Protein AF-A0A7X8JDE9-F1 (afdb_monomer)

pLDDT: mean 77.85, std 25.19, range [21.75, 97.5]

Sequence (612 aa):
ATPSRYLWLSYPAADRDGRALRPSRLISEVKRIIPQVTEKSTVIGQETGLPPPSAPEPAFDEMVSQLRRRFDGQQVHEGWKDIYRWFESRREWKDKCRTIIEGLDYTNQAQALTGDRAVRLYGRPVFTSISRMEAYASCPFSFYVRYGLRAKERRIFRFDPTDAGTFMHSIIDEFSRLLVRDNISWRKLDSKWCSGQVAKLVDRHMASQGKGILSSSKRYLYVSDRLKKTVVKALMLISRHIEASGFEPAGYEVEFGENGRYPPITIELPSGECVKMTGRIDRIDSMTNEDGTYLRIIDYKSGNRALKLGDVYYGLQLQLLTYLDAVLGMEEGAQDCSDATVCLNEDGVQYMMDTAEVTHGSDHSELMEADASCGQNSANGVTDGHNAVSGVAGGQNDANGVADGQSRKHGKPLPAGVLYFRLNDPLVRCARNSTKEEIERAILKELRMKGLVLADVKLIKEMDRDMSGDSLIIPARINKDGSLGRSSAATMEQFRVLRNHVRKLLTSIGSGILDGNVAVSPYKKKTITACTYCSYSSVCQFDTSMKDNRYRFLADLDEDELWKLMDSGKDRHDNDRIEDGTGEDGSGSNGSGDGTGKDGSGSNGSGDGTGE

Foldseek 3Di:
DDDDPDDDDDDDQADPVRHGDDDDVVVVVCCVVPVPDDDDDPVDDDPADQDDDDDLVVNVVSLLVQVLCVLVVHHHHPCSVVVLVVQCVDPVRVVVSVVSVVVSQDDLWDDFDDLVLLCVQQNFQGEAALQLLLLCLQALQLSCVCRRVVDDDDDDPDCDPVNLFVLLLVLVLVVVVVCVVVVNDLQDDDLVVLLVSLLVSLVVVQVVPDPDPLVPDPVNVVVSVVSSVLSSVLSNVVSVLCNQFQWDWPDAFAKADPPGPHDFLWFQAPVRTIHTHIDTFGTKIWHQDPQFIEIETEDEGQDPDFDDLLCLLSSNDQRQLSVLLRVLVVLQVVLVVVPPDDDDDPDDDDDDDDDDDDDDDDDDDDDDDDDDDDDDDDDDDDDDDDDDDDDDDDDDDDDDDDDPDDPPNGGRYAYFWYKYFHSDDDDFDDDPPDDPVRVVLRRLQSRAIHTEGALDLVSVCNSGVPDDAQDSHYQWGADPVRHTDDGRYDHRVLSVLSSVSSSVSSNVSSVCSSSRPNTREGADEPPDISVPPRPCCVPSVQDPVDPPRDYQYRDPDDPVVSSVCSVVVDDPPPPSPPPDPPDDPDPDDDDDDDDDDDDDDDDDDDDDDDDD

Nearest PDB structures (foldseek):
  4cej-assembly1_B  TM=9.040E-01  e=1.884E-42  Bacillus subtilis subsp. subtilis str. 168
  4cei-assembly1_B  TM=9.014E-01  e=1.786E-42  Bacillus subtilis subsp. subtilis str. 168
  4ceh-assembly1_B  TM=9.014E-01  e=1.438E-41  Bacillus subtilis subsp. subtilis str. 168
  3u4q-assembly1_B  TM=9.015E-01  e=1.149E-37  Bacillus subtilis

Radius of gyration: 36.84 Å; Cα contacts (8 Å, |Δi|>4): 687; chains: 1; bounding box: 92×125×88 Å

Mean predicted aligned error: 14.59 Å

Structure (mmCIF, N/CA/C/O backbone):
data_AF-A0A7X8JDE9-F1
#
_entry.id   AF-A0A7X8JDE9-F1
#
loop_
_atom_site.group_PDB
_atom_site.id
_atom_site.type_symbol
_atom_site.label_atom_id
_atom_site.label_alt_id
_atom_site.label_comp_id
_atom_site.label_asym_id
_atom_site.label_entity_id
_atom_site.label_seq_id
_atom_site.pdbx_PDB_ins_code
_atom_site.Cartn_x
_atom_site.Cartn_y
_atom_site.Cartn_z
_atom_site.occupancy
_atom_site.B_iso_or_equiv
_atom_site.auth_seq_id
_atom_site.auth_comp_id
_atom_site.auth_asym_id
_atom_site.auth_atom_id
_atom_site.pdbx_PDB_model_num
ATOM 1 N N . ALA A 1 1 ? 57.806 22.319 -32.194 1.00 58.47 1 ALA A N 1
ATOM 2 C CA . ALA A 1 1 ? 57.921 22.475 -33.657 1.00 58.47 1 ALA A CA 1
ATOM 3 C C . ALA A 1 1 ? 56.875 23.480 -34.114 1.00 58.47 1 ALA A C 1
ATOM 5 O O . ALA A 1 1 ? 55.713 23.311 -33.765 1.00 58.47 1 ALA A O 1
ATOM 6 N N . THR A 1 2 ? 57.271 24.542 -34.812 1.00 76.44 2 THR A N 1
ATOM 7 C CA . THR A 1 2 ? 56.335 25.491 -35.435 1.00 76.44 2 THR A CA 1
ATOM 8 C C . THR A 1 2 ? 55.802 24.878 -36.735 1.00 76.44 2 THR A C 1
ATOM 10 O O . THR A 1 2 ? 56.582 24.264 -37.467 1.00 76.44 2 THR A O 1
ATOM 13 N N . PRO A 1 3 ? 54.496 24.978 -37.029 1.00 86.25 3 PRO A N 1
ATOM 14 C CA . PRO A 1 3 ? 53.930 24.383 -38.235 1.00 86.25 3 PRO A CA 1
ATOM 15 C C . PRO A 1 3 ? 54.473 25.057 -39.502 1.00 86.25 3 PRO A C 1
ATOM 17 O O . PRO A 1 3 ? 54.605 26.276 -39.547 1.00 86.25 3 PRO A O 1
ATOM 20 N N . SER A 1 4 ? 54.744 24.262 -40.543 1.00 88.88 4 SER A N 1
ATOM 21 C CA . SER A 1 4 ? 55.243 24.736 -41.847 1.00 88.88 4 SER A CA 1
ATOM 22 C C . SER A 1 4 ? 54.221 24.644 -42.988 1.00 88.88 4 SER A C 1
ATOM 24 O O . SER A 1 4 ? 54.478 25.160 -44.071 1.00 88.88 4 SER A O 1
ATOM 26 N N . ARG A 1 5 ? 53.069 23.981 -42.770 1.00 89.44 5 ARG A N 1
ATOM 27 C CA . ARG A 1 5 ? 52.030 23.765 -43.803 1.00 89.44 5 ARG A CA 1
ATOM 28 C C . ARG A 1 5 ? 50.639 24.247 -43.394 1.00 89.44 5 ARG A C 1
ATOM 30 O O . ARG A 1 5 ? 50.030 25.005 -44.134 1.00 89.44 5 ARG A O 1
ATOM 37 N N . TYR A 1 6 ? 50.141 23.821 -42.233 1.00 85.19 6 TYR A N 1
ATOM 38 C CA . TYR A 1 6 ? 48.811 24.186 -41.734 1.00 85.19 6 TYR A CA 1
ATOM 39 C C . TYR A 1 6 ? 48.872 24.565 -40.255 1.00 85.19 6 TYR A C 1
ATOM 41 O O . TYR A 1 6 ? 49.596 23.928 -39.489 1.00 85.19 6 TYR A O 1
ATOM 49 N N . LEU A 1 7 ? 48.077 25.559 -39.855 1.00 86.88 7 LEU A N 1
ATOM 50 C CA . LEU A 1 7 ? 47.870 25.956 -38.463 1.00 86.88 7 LEU A CA 1
ATOM 51 C C . LEU A 1 7 ? 46.372 25.918 -38.151 1.00 86.88 7 LEU A C 1
ATOM 53 O O . LEU A 1 7 ? 45.586 26.596 -38.808 1.00 86.88 7 LEU A O 1
ATOM 57 N N . TRP A 1 8 ? 45.999 25.145 -37.133 1.00 88.38 8 TRP A N 1
ATOM 58 C CA . TRP A 1 8 ? 44.634 25.068 -36.618 1.00 88.38 8 TRP A CA 1
ATOM 59 C C . TRP A 1 8 ? 44.575 25.742 -35.252 1.00 88.38 8 TRP A C 1
ATOM 61 O O . TRP A 1 8 ? 45.386 25.439 -34.377 1.00 88.38 8 TRP A O 1
ATOM 71 N N . LEU A 1 9 ? 43.614 26.648 -35.070 1.00 89.50 9 LEU A N 1
ATOM 72 C CA . LEU A 1 9 ? 43.331 27.284 -33.787 1.00 89.50 9 LEU A CA 1
ATOM 73 C C . LEU A 1 9 ? 41.960 26.815 -33.312 1.00 89.50 9 LEU A C 1
ATOM 75 O O . LEU A 1 9 ? 40.946 27.139 -33.924 1.00 89.50 9 LEU A O 1
ATOM 79 N N . SER A 1 10 ? 41.940 26.043 -32.232 1.00 91.38 10 SER A N 1
ATOM 80 C CA . SER A 1 10 ? 40.718 25.501 -31.642 1.00 91.38 10 SER A CA 1
ATOM 81 C C . SER A 1 10 ? 40.459 26.114 -30.274 1.00 91.38 10 SER A C 1
ATOM 83 O O . SER A 1 10 ? 41.388 26.306 -29.488 1.00 91.38 10 SER A O 1
ATOM 85 N N . TYR A 1 11 ? 39.191 26.351 -29.963 1.00 90.75 11 TYR A N 1
ATOM 86 C CA . TYR A 1 11 ? 38.740 26.707 -28.625 1.00 90.75 11 TYR A CA 1
ATOM 87 C C . TYR A 1 11 ? 37.444 25.948 -28.309 1.00 90.75 11 TYR A C 1
ATOM 89 O O . TYR A 1 11 ? 36.622 25.755 -29.207 1.00 90.75 11 TYR A O 1
ATOM 97 N N . PRO A 1 12 ? 37.251 25.489 -27.063 1.00 92.31 12 PRO A N 1
ATOM 98 C CA . PRO A 1 12 ? 35.992 24.886 -26.655 1.00 92.31 12 PRO A CA 1
ATOM 99 C C . PRO A 1 12 ? 34.913 25.963 -26.511 1.00 92.31 12 PRO A C 1
ATOM 101 O O . PRO A 1 12 ? 35.179 27.053 -26.006 1.00 92.31 12 PRO A O 1
ATOM 104 N N . ALA A 1 13 ? 33.688 25.642 -26.925 1.00 89.25 13 ALA A N 1
ATOM 105 C CA . ALA A 1 13 ? 32.527 26.493 -26.672 1.00 89.25 13 ALA A CA 1
ATOM 106 C C . ALA A 1 13 ? 31.982 26.324 -25.241 1.00 89.25 13 ALA A C 1
ATOM 108 O O . ALA A 1 13 ? 31.351 27.241 -24.719 1.00 89.25 13 ALA A O 1
ATOM 109 N N . ALA A 1 14 ? 32.244 25.179 -24.598 1.00 91.75 14 ALA A N 1
ATOM 110 C CA . ALA A 1 14 ? 31.813 24.877 -23.238 1.00 91.75 14 ALA A CA 1
ATOM 111 C C . ALA A 1 14 ? 32.839 24.026 -22.468 1.00 91.75 14 ALA A C 1
ATOM 113 O O . ALA A 1 14 ? 33.652 23.326 -23.077 1.00 91.75 14 ALA A O 1
ATOM 114 N N . ASP A 1 15 ? 32.811 24.100 -21.135 1.00 92.25 15 ASP A N 1
ATOM 115 C CA . ASP A 1 15 ? 33.549 23.190 -20.253 1.00 92.25 15 ASP A CA 1
ATOM 116 C C . ASP A 1 15 ? 32.828 21.836 -20.080 1.00 92.25 15 ASP A C 1
ATOM 118 O O . ASP A 1 15 ? 31.809 21.564 -20.716 1.00 92.25 15 ASP A O 1
ATOM 122 N N . ARG A 1 16 ? 33.370 20.956 -19.226 1.00 91.56 16 ARG A N 1
ATOM 123 C CA . ARG A 1 16 ? 32.807 19.615 -18.980 1.00 91.56 16 ARG A CA 1
ATOM 124 C C . ARG A 1 16 ? 31.430 19.634 -18.311 1.00 91.56 16 ARG A C 1
ATOM 126 O O . ARG A 1 16 ? 30.697 18.663 -18.457 1.00 91.56 16 ARG A O 1
ATOM 133 N N . ASP A 1 17 ? 31.093 20.719 -17.619 1.00 92.06 17 ASP A N 1
ATOM 134 C CA . ASP A 1 17 ? 29.805 20.908 -16.952 1.00 92.06 17 ASP A CA 1
ATOM 135 C C . ASP A 1 17 ? 28.803 21.651 -17.861 1.00 92.06 17 ASP A C 1
ATOM 137 O O . ASP A 1 17 ? 27.689 21.964 -17.440 1.00 92.06 17 ASP A O 1
ATOM 141 N N . GLY A 1 18 ? 29.192 21.961 -19.106 1.00 90.19 18 GLY A N 1
ATOM 142 C CA . GLY A 1 18 ? 28.372 22.679 -20.081 1.00 90.19 18 GLY A CA 1
ATOM 143 C C . GLY A 1 18 ? 28.406 24.205 -19.941 1.00 90.19 18 GLY A C 1
ATOM 144 O O . GLY A 1 18 ? 27.616 24.892 -20.591 1.00 90.19 18 GLY A O 1
ATOM 145 N N . ARG A 1 19 ? 29.301 24.780 -19.124 1.00 92.81 19 ARG A N 1
ATOM 146 C CA . ARG A 1 19 ? 29.397 26.242 -18.971 1.00 92.81 19 ARG A CA 1
ATOM 147 C C . ARG A 1 19 ? 30.087 26.862 -20.172 1.00 92.81 19 ARG A C 1
ATOM 149 O O . ARG A 1 19 ? 31.158 26.415 -20.574 1.00 92.81 19 ARG A O 1
ATOM 156 N N . ALA A 1 20 ? 29.502 27.935 -20.698 1.00 93.19 20 ALA A N 1
ATOM 157 C CA . ALA A 1 20 ? 30.023 28.628 -21.869 1.00 93.19 20 ALA A CA 1
ATOM 158 C C . ALA A 1 20 ? 31.443 29.170 -21.633 1.00 93.19 20 ALA A C 1
ATOM 160 O O . ALA A 1 20 ? 31.696 29.920 -20.686 1.00 93.19 20 ALA A O 1
ATOM 161 N N . LEU A 1 21 ? 32.351 28.840 -22.546 1.00 92.38 21 LEU A N 1
ATOM 162 C CA . LEU A 1 21 ? 33.715 29.347 -22.576 1.00 92.38 21 LEU A CA 1
ATOM 163 C C . LEU A 1 21 ? 33.852 30.363 -23.705 1.00 92.38 21 LEU A C 1
ATOM 165 O O . LEU A 1 21 ? 33.417 30.142 -24.835 1.00 92.38 21 LEU A O 1
ATOM 169 N N . ARG A 1 22 ? 34.460 31.509 -23.394 1.00 91.31 22 ARG A N 1
ATOM 170 C CA . ARG A 1 22 ? 34.719 32.543 -24.397 1.00 91.31 22 ARG A CA 1
ATOM 171 C C . ARG A 1 22 ? 36.046 32.264 -25.099 1.00 91.31 22 ARG A C 1
ATOM 173 O O . ARG A 1 22 ? 37.024 31.942 -24.418 1.00 91.31 22 ARG A O 1
ATOM 180 N N . PRO A 1 23 ? 36.117 32.431 -26.431 1.00 91.19 23 PRO A N 1
ATOM 181 C CA . PRO A 1 23 ? 37.388 32.370 -27.127 1.00 91.19 23 PRO A CA 1
ATOM 182 C C . PRO A 1 23 ? 38.339 33.430 -26.570 1.00 91.19 23 PRO A C 1
ATOM 184 O O . PRO A 1 23 ? 37.935 34.541 -26.216 1.00 91.19 23 PRO A O 1
ATOM 187 N N . SER A 1 24 ? 39.624 33.090 -26.525 1.00 93.94 24 SER A N 1
ATOM 188 C CA . SER A 1 24 ? 40.666 34.065 -26.219 1.00 93.94 24 SER A CA 1
ATOM 189 C C . SER A 1 24 ? 40.637 35.213 -27.232 1.00 93.94 24 SER A C 1
ATOM 191 O O . SER A 1 24 ? 40.336 35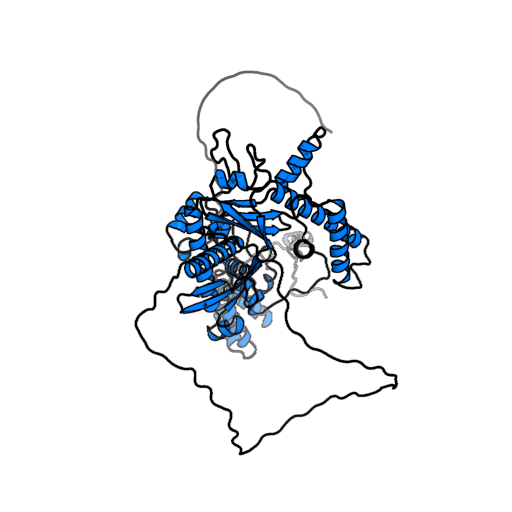.011 -28.413 1.00 93.94 24 SER A O 1
ATOM 193 N N . ARG A 1 25 ? 41.042 36.409 -26.792 1.00 93.31 25 ARG A N 1
ATOM 194 C CA . ARG A 1 25 ? 41.231 37.589 -27.650 1.00 93.31 25 ARG A CA 1
ATOM 195 C C . ARG A 1 25 ? 42.082 37.281 -28.890 1.00 93.31 25 ARG A C 1
ATOM 197 O O . ARG A 1 25 ? 41.818 37.843 -29.952 1.00 93.31 25 ARG A O 1
ATOM 204 N N . LEU A 1 26 ? 43.016 36.332 -28.788 1.00 92.19 26 LEU A N 1
ATOM 205 C CA . LEU A 1 26 ? 43.839 35.852 -29.902 1.00 92.19 26 LEU A CA 1
ATOM 206 C C . LEU A 1 26 ? 43.006 35.480 -31.141 1.00 92.19 26 LEU A C 1
ATOM 208 O O . LEU A 1 26 ? 43.385 35.814 -32.259 1.00 92.19 26 LEU A O 1
ATOM 212 N N . ILE A 1 27 ? 41.849 34.837 -30.956 1.00 91.81 27 ILE A N 1
ATOM 213 C CA . ILE A 1 27 ? 40.984 34.421 -32.069 1.00 91.81 27 ILE A CA 1
ATOM 214 C C . ILE A 1 27 ? 40.460 35.640 -32.836 1.00 91.81 27 ILE A C 1
ATOM 216 O O . ILE A 1 27 ? 40.485 35.657 -34.066 1.00 91.81 27 ILE A O 1
ATOM 220 N N . SER A 1 28 ? 40.035 36.686 -32.121 1.00 90.38 28 SER A N 1
ATOM 221 C CA . SER A 1 28 ? 39.556 37.928 -32.743 1.00 90.38 28 SER A CA 1
ATOM 222 C C . SER A 1 28 ? 40.663 38.675 -33.494 1.00 90.38 28 SER A C 1
ATOM 224 O O . SER A 1 28 ? 40.425 39.219 -34.571 1.00 90.38 28 SER A O 1
ATOM 226 N N . GLU A 1 29 ? 41.896 38.647 -32.980 1.00 93.19 29 GLU A N 1
ATOM 227 C CA . GLU A 1 29 ? 43.046 39.274 -33.635 1.00 93.19 29 GLU A CA 1
ATOM 228 C C . GLU A 1 29 ? 43.455 38.526 -34.906 1.00 93.19 29 GLU A C 1
ATOM 230 O O . GLU A 1 29 ? 43.709 39.162 -35.928 1.00 93.19 29 GLU A O 1
ATOM 235 N N . VAL A 1 30 ? 43.439 37.189 -34.882 1.00 91.44 30 VAL A N 1
ATOM 236 C CA . VAL A 1 30 ? 43.710 36.365 -36.069 1.00 91.44 30 VAL A CA 1
ATOM 237 C C . VAL A 1 30 ? 42.670 36.614 -37.160 1.00 91.44 30 VAL A C 1
ATOM 239 O O . VAL A 1 30 ? 43.055 36.847 -38.304 1.00 91.44 30 VAL A O 1
ATOM 242 N N . LYS A 1 31 ? 41.374 36.658 -36.816 1.00 90.19 31 LYS A N 1
ATOM 243 C CA . LYS A 1 31 ? 40.301 36.987 -37.776 1.00 90.19 31 LYS A CA 1
ATOM 244 C C . LYS A 1 31 ? 40.478 38.378 -38.397 1.00 90.19 31 LYS A C 1
ATOM 246 O O . LYS A 1 31 ? 40.155 38.572 -39.563 1.00 90.19 31 LYS A O 1
ATOM 251 N N . ARG A 1 32 ? 41.025 39.344 -37.649 1.00 92.44 32 ARG A N 1
ATOM 252 C CA . ARG A 1 32 ? 41.326 40.693 -38.158 1.00 92.44 32 ARG A CA 1
ATOM 253 C C . ARG A 1 32 ? 42.522 40.711 -39.117 1.00 92.44 32 ARG A C 1
ATOM 255 O O . ARG A 1 32 ? 42.487 41.438 -40.103 1.00 92.44 32 ARG A O 1
ATOM 262 N N . ILE A 1 33 ? 43.586 39.964 -38.811 1.00 94.06 33 ILE A N 1
ATOM 263 C CA . ILE A 1 33 ? 44.812 39.912 -39.632 1.00 94.06 33 ILE A CA 1
ATOM 264 C C . ILE A 1 33 ? 44.588 39.082 -40.902 1.00 94.06 33 ILE A C 1
ATOM 266 O O . ILE A 1 33 ? 45.126 39.418 -41.954 1.00 94.06 33 ILE A O 1
ATOM 270 N N . ILE A 1 34 ? 43.783 38.019 -40.815 1.00 91.38 34 ILE A N 1
ATOM 271 C CA . ILE A 1 34 ? 43.482 37.101 -41.918 1.00 91.38 34 ILE A CA 1
ATOM 272 C C . ILE A 1 34 ? 41.953 37.009 -42.084 1.00 91.38 34 ILE A C 1
ATOM 274 O O . ILE A 1 34 ? 41.334 36.065 -41.589 1.00 91.38 34 ILE A O 1
ATOM 278 N N . PRO A 1 35 ? 41.321 37.961 -42.798 1.00 85.12 35 PRO A N 1
ATOM 279 C CA . PRO A 1 35 ? 39.860 38.029 -42.921 1.00 85.12 35 PRO A CA 1
ATOM 280 C C . PRO A 1 35 ? 39.226 36.831 -43.641 1.00 85.12 35 PRO A C 1
ATOM 282 O O . PRO A 1 35 ? 38.044 36.563 -43.464 1.00 85.12 35 PRO A O 1
ATOM 285 N N . GLN A 1 36 ? 40.003 36.106 -44.452 1.00 87.19 36 GLN A N 1
ATOM 286 C CA . GLN A 1 36 ? 39.540 34.927 -45.196 1.00 87.19 36 GLN A CA 1
ATOM 287 C C . GLN A 1 36 ? 39.684 33.611 -44.409 1.00 87.19 36 GLN A C 1
ATOM 289 O O . GLN A 1 36 ? 39.560 32.532 -44.989 1.00 87.19 36 GLN A O 1
ATOM 294 N N . VAL A 1 37 ? 39.981 33.663 -43.103 1.00 87.44 37 VAL A N 1
ATOM 295 C CA . VAL A 1 37 ? 40.123 32.448 -42.290 1.00 87.44 37 VAL A CA 1
ATOM 296 C C . VAL A 1 37 ? 38.807 31.666 -42.251 1.00 87.44 37 VAL A C 1
ATOM 298 O O . VAL A 1 37 ? 37.751 32.197 -41.915 1.00 87.44 37 VAL A O 1
ATOM 301 N N . THR A 1 38 ? 38.866 30.381 -42.602 1.00 83.88 38 THR A N 1
ATOM 302 C CA . THR A 1 38 ? 37.699 29.499 -42.544 1.00 83.88 38 THR A CA 1
ATOM 303 C C . THR A 1 38 ? 37.449 29.067 -41.106 1.00 83.88 38 THR A C 1
ATOM 305 O O . THR A 1 38 ? 38.286 28.406 -40.493 1.00 83.88 38 THR A O 1
ATOM 308 N N . GLU A 1 39 ? 36.279 29.405 -40.576 1.00 83.94 39 GLU A N 1
ATOM 309 C CA . GLU A 1 39 ? 35.816 28.929 -39.278 1.00 83.94 39 GLU A CA 1
ATOM 310 C C . GLU A 1 39 ? 34.943 27.690 -39.463 1.00 83.94 39 GLU A C 1
ATOM 312 O O . GLU A 1 39 ? 34.016 27.677 -40.272 1.00 83.94 39 GLU A O 1
ATOM 317 N N . LYS A 1 40 ? 35.258 26.632 -38.717 1.00 82.69 40 LYS A N 1
ATOM 318 C CA . LYS A 1 40 ? 34.450 25.416 -38.655 1.00 82.69 40 LYS A CA 1
ATOM 319 C C . LYS A 1 40 ? 34.035 25.190 -37.214 1.00 82.69 40 LYS A C 1
ATOM 321 O O . LYS A 1 40 ? 34.875 25.253 -36.320 1.00 82.69 40 LYS A O 1
ATOM 326 N N . SER A 1 41 ? 32.756 24.904 -37.009 1.00 80.31 41 SER A N 1
ATOM 327 C CA . SER A 1 41 ? 32.228 24.501 -35.713 1.00 80.31 41 SER A CA 1
ATOM 328 C C . SER A 1 41 ? 31.846 23.031 -35.768 1.00 80.31 41 SER A C 1
ATOM 330 O O . SER A 1 41 ? 31.161 22.598 -36.689 1.00 80.31 41 SER A O 1
ATOM 332 N N . THR A 1 42 ? 32.286 22.268 -34.772 1.00 70.00 42 THR A N 1
ATOM 333 C CA . THR A 1 42 ? 31.817 20.895 -34.537 1.00 70.00 42 THR A CA 1
ATOM 334 C C . THR A 1 42 ? 30.472 20.861 -33.807 1.00 70.00 42 THR A C 1
ATOM 336 O O . THR A 1 42 ? 29.945 19.785 -33.579 1.00 70.00 42 THR A O 1
ATOM 339 N N . VAL A 1 43 ? 29.937 22.026 -33.417 1.00 66.19 43 VAL A N 1
ATOM 340 C CA . VAL A 1 43 ? 28.676 22.176 -32.666 1.00 66.19 43 VAL A CA 1
ATOM 341 C C . VAL A 1 43 ? 27.588 22.841 -33.520 1.00 66.19 43 VAL A C 1
ATOM 343 O O . VAL A 1 43 ? 26.405 22.606 -33.317 1.00 66.19 43 VAL A O 1
ATOM 346 N N . ILE A 1 44 ? 27.975 23.695 -34.474 1.00 58.78 44 ILE A N 1
ATOM 347 C CA . ILE A 1 44 ? 27.065 24.507 -35.294 1.00 58.78 44 ILE A CA 1
ATOM 348 C C . ILE A 1 44 ? 27.368 24.222 -36.771 1.00 58.78 44 ILE A C 1
ATOM 350 O O . ILE A 1 44 ? 28.277 24.815 -37.351 1.00 58.78 44 ILE A O 1
ATOM 354 N N . GLY A 1 45 ? 26.623 23.289 -37.368 1.00 54.94 45 GLY A N 1
ATOM 355 C CA . GLY A 1 45 ? 26.758 22.872 -38.769 1.00 54.94 45 GLY A CA 1
ATOM 356 C C . GLY A 1 45 ? 26.130 21.495 -39.011 1.00 54.94 45 GLY A C 1
ATOM 357 O O . GLY A 1 45 ? 26.212 20.633 -38.148 1.00 54.94 45 GLY A O 1
ATOM 358 N N . GLN A 1 46 ? 25.462 21.315 -40.156 1.00 51.97 46 GLN A N 1
ATOM 359 C CA . GLN A 1 46 ? 24.615 20.163 -40.506 1.00 51.97 46 GLN A CA 1
ATOM 360 C C . GLN A 1 46 ? 25.205 18.780 -40.151 1.00 51.97 46 GLN A C 1
ATOM 362 O O . GLN A 1 46 ? 26.084 18.270 -40.845 1.00 51.97 46 GLN A O 1
ATOM 367 N N . GLU A 1 47 ? 24.604 18.113 -39.162 1.00 55.91 47 GLU A N 1
ATOM 368 C CA . GLU A 1 47 ? 24.742 16.675 -38.869 1.00 55.91 47 GLU A CA 1
ATOM 369 C C . GLU A 1 47 ? 24.046 15.784 -39.926 1.00 55.91 47 GLU A C 1
ATOM 371 O O . GLU A 1 47 ? 23.349 14.821 -39.599 1.00 55.91 47 GLU A O 1
ATOM 376 N N . THR A 1 48 ? 24.123 16.146 -41.206 1.00 57.34 48 THR A N 1
ATOM 377 C CA . THR A 1 48 ? 23.454 15.424 -42.305 1.00 57.34 48 THR A CA 1
ATOM 378 C C . THR A 1 48 ? 24.440 14.947 -43.366 1.00 57.34 48 THR A C 1
ATOM 380 O O . THR A 1 48 ? 24.024 14.552 -44.451 1.00 57.34 48 THR A O 1
ATOM 383 N N . GLY A 1 49 ? 25.744 15.014 -43.086 1.00 72.12 49 GLY A N 1
ATOM 384 C CA . GLY A 1 49 ? 26.807 14.491 -43.944 1.00 72.12 49 GLY A CA 1
ATOM 385 C C . GLY A 1 49 ? 27.298 13.110 -43.506 1.00 72.12 49 GLY A C 1
ATOM 386 O O . GLY A 1 49 ? 26.894 12.585 -42.470 1.00 72.12 49 GLY A O 1
ATOM 387 N N . LEU A 1 50 ? 28.192 12.527 -44.305 1.00 74.44 50 LEU A N 1
ATOM 388 C CA . LEU A 1 50 ? 28.969 11.349 -43.908 1.00 74.44 50 LEU A CA 1
ATOM 389 C C . LEU A 1 50 ? 30.088 11.743 -42.936 1.00 74.44 50 LEU A C 1
ATOM 391 O O . LEU A 1 50 ? 30.583 12.874 -43.010 1.00 74.44 50 LEU A O 1
ATOM 395 N N . PRO A 1 51 ? 30.518 10.825 -42.053 1.00 72.25 51 PRO A N 1
ATOM 396 C CA . PRO A 1 51 ? 31.594 11.118 -41.127 1.00 72.25 51 PRO A CA 1
ATOM 397 C C . PRO A 1 51 ? 32.901 11.302 -41.916 1.00 72.25 51 PRO A C 1
ATOM 399 O O . PRO A 1 51 ? 33.098 10.656 -42.954 1.00 72.25 51 PRO A O 1
ATOM 402 N N . PRO A 1 52 ? 33.826 12.162 -41.450 1.00 75.06 52 PRO A N 1
ATOM 403 C CA . PRO A 1 52 ? 35.179 12.159 -41.989 1.00 75.06 52 PRO A CA 1
ATOM 404 C C . PRO A 1 52 ? 35.819 10.776 -41.768 1.00 75.06 52 PRO A C 1
ATOM 406 O O . PRO A 1 52 ? 35.442 10.087 -40.817 1.00 75.06 52 PRO A O 1
ATOM 409 N N . PRO A 1 53 ? 36.804 10.366 -42.592 1.00 78.00 53 PRO A N 1
ATOM 410 C CA . PRO A 1 53 ? 37.526 9.116 -42.375 1.00 78.00 53 PRO A CA 1
ATOM 411 C C . PRO A 1 53 ? 38.056 9.033 -40.939 1.00 78.00 53 PRO A C 1
ATOM 413 O O . PRO A 1 53 ? 38.874 9.854 -40.520 1.00 78.00 53 PRO A O 1
ATOM 416 N N . SER A 1 54 ? 37.562 8.058 -40.183 1.00 84.62 54 SER A N 1
ATOM 417 C CA . SER A 1 54 ? 37.858 7.868 -38.765 1.00 84.62 54 SER A CA 1
ATOM 418 C C . SER A 1 54 ? 38.113 6.391 -38.462 1.00 84.62 54 SER A C 1
ATOM 420 O O . SER A 1 54 ? 37.979 5.523 -39.329 1.00 84.62 54 SER A O 1
ATOM 422 N N . ALA A 1 55 ? 38.550 6.107 -37.234 1.00 90.25 55 ALA A N 1
ATOM 423 C CA . ALA A 1 55 ? 38.671 4.733 -36.768 1.00 90.25 55 ALA A CA 1
ATOM 424 C C . ALA A 1 55 ? 37.287 4.042 -36.726 1.00 90.25 55 ALA A C 1
ATOM 426 O O . ALA A 1 55 ? 36.262 4.727 -36.645 1.00 90.25 55 ALA A O 1
ATOM 427 N N . PRO A 1 56 ? 37.236 2.699 -36.757 1.00 91.56 56 PRO A N 1
ATOM 428 C CA . PRO A 1 56 ? 35.976 1.964 -36.725 1.00 91.56 56 PRO A CA 1
ATOM 429 C C . PRO A 1 56 ? 35.082 2.270 -35.512 1.00 91.56 56 PRO A C 1
ATOM 431 O O . PRO A 1 56 ? 33.888 2.446 -35.719 1.00 91.56 56 PRO A O 1
ATOM 434 N N . GLU A 1 57 ? 35.600 2.381 -34.276 1.00 93.00 57 GLU A N 1
ATOM 435 C CA . GLU A 1 57 ? 34.733 2.649 -33.111 1.00 93.00 57 GLU A CA 1
ATOM 436 C C . GLU A 1 57 ? 33.996 4.002 -33.203 1.00 93.00 57 GLU A C 1
ATOM 438 O O . GLU A 1 57 ? 32.768 3.989 -33.149 1.00 93.00 57 GLU A O 1
ATOM 443 N N . PRO A 1 58 ? 34.657 5.161 -33.425 1.00 90.62 58 PRO A N 1
ATOM 444 C CA . PRO A 1 58 ? 33.936 6.431 -33.549 1.00 90.62 58 PRO A CA 1
ATOM 445 C C . PRO A 1 58 ? 32.947 6.468 -34.721 1.00 90.62 58 PRO A C 1
ATOM 447 O O . PRO A 1 58 ? 31.883 7.072 -34.612 1.00 90.62 58 PRO A O 1
ATOM 450 N N . ALA A 1 59 ? 33.286 5.829 -35.850 1.00 90.56 59 ALA A N 1
ATOM 451 C CA . ALA A 1 59 ? 32.371 5.716 -36.985 1.00 90.56 59 ALA A CA 1
ATOM 452 C C . ALA A 1 59 ? 31.137 4.865 -36.645 1.00 90.56 59 ALA A C 1
ATOM 454 O O . ALA A 1 59 ? 30.042 5.163 -37.121 1.00 90.56 59 ALA A O 1
ATOM 455 N N . PHE A 1 60 ? 31.310 3.824 -35.827 1.00 92.75 60 PHE A N 1
ATOM 456 C CA . PHE A 1 60 ? 30.220 2.990 -35.337 1.00 92.75 60 PHE A CA 1
ATOM 457 C C . PHE A 1 60 ? 29.303 3.772 -34.389 1.00 92.75 60 PHE A C 1
ATOM 459 O O . PHE A 1 60 ? 28.092 3.753 -34.583 1.00 92.75 60 PHE A O 1
ATOM 466 N N . ASP A 1 61 ? 29.853 4.505 -33.419 1.00 90.62 61 ASP A N 1
ATOM 467 C CA . ASP A 1 61 ? 29.065 5.285 -32.449 1.00 90.62 61 ASP A CA 1
ATOM 468 C C . ASP A 1 61 ? 28.245 6.399 -33.127 1.00 90.62 61 ASP A C 1
ATOM 470 O O . ASP A 1 61 ? 27.061 6.596 -32.829 1.00 90.62 61 ASP A O 1
ATOM 474 N N . GLU A 1 62 ? 28.842 7.087 -34.105 1.00 89.81 62 GLU A N 1
ATOM 475 C CA . GLU A 1 62 ? 28.123 8.065 -34.924 1.00 89.81 62 GLU A CA 1
ATOM 476 C C . GLU A 1 62 ? 27.032 7.378 -35.760 1.00 89.81 62 GLU A C 1
ATOM 478 O O . GLU A 1 62 ? 25.890 7.833 -35.784 1.00 89.81 62 GLU A O 1
ATOM 483 N N . MET A 1 63 ? 27.336 6.233 -36.386 1.00 91.50 63 MET A N 1
ATOM 484 C CA . MET A 1 63 ? 26.342 5.455 -37.130 1.00 91.50 63 MET A CA 1
ATOM 485 C C . MET A 1 63 ? 25.149 5.068 -36.244 1.00 91.50 63 MET A C 1
ATOM 487 O O . MET A 1 63 ? 24.013 5.184 -36.695 1.00 91.50 63 MET A O 1
ATOM 491 N N . VAL A 1 64 ? 25.371 4.643 -34.996 1.00 92.94 64 VAL A N 1
ATOM 492 C CA . VAL A 1 64 ? 24.293 4.323 -34.041 1.00 92.94 64 VAL A CA 1
ATOM 493 C C . VAL A 1 64 ? 23.404 5.542 -33.785 1.00 92.94 64 VAL A C 1
ATOM 495 O O . VAL A 1 64 ? 22.178 5.430 -33.838 1.00 92.94 64 VAL A O 1
ATOM 498 N N . SER A 1 65 ? 24.007 6.713 -33.573 1.00 90.38 65 SER A N 1
ATOM 499 C CA . SER A 1 65 ? 23.274 7.968 -33.364 1.00 90.38 65 SER A CA 1
ATOM 500 C C . SER A 1 65 ? 22.408 8.324 -34.579 1.00 90.38 65 SER A C 1
ATOM 502 O O . SER A 1 65 ? 21.236 8.679 -34.442 1.00 90.38 65 SER A O 1
ATOM 504 N N . GLN A 1 66 ? 22.939 8.138 -35.789 1.00 90.62 66 GLN A N 1
ATOM 505 C CA . GLN A 1 66 ? 22.218 8.383 -37.041 1.00 90.62 66 GLN A CA 1
ATOM 506 C C . GLN A 1 66 ? 21.123 7.337 -37.300 1.00 90.62 66 GLN A C 1
ATOM 508 O O . GLN A 1 66 ? 20.037 7.682 -37.765 1.00 90.62 66 GLN A O 1
ATOM 513 N N . LEU A 1 67 ? 21.351 6.066 -36.954 1.00 91.88 67 LEU A N 1
ATOM 514 C CA . LEU A 1 67 ? 20.320 5.024 -36.998 1.00 91.88 67 LEU A CA 1
ATOM 515 C C . LEU A 1 67 ? 19.154 5.363 -36.069 1.00 91.88 67 LEU A C 1
ATOM 517 O O . LEU A 1 67 ? 18.003 5.230 -36.483 1.00 91.88 67 LEU A O 1
ATOM 521 N N . ARG A 1 68 ? 19.436 5.861 -34.858 1.00 90.94 68 ARG A N 1
ATOM 522 C CA . ARG A 1 68 ? 18.399 6.310 -33.924 1.00 90.94 68 ARG A CA 1
ATOM 523 C C . ARG A 1 68 ? 17.597 7.481 -34.486 1.00 90.94 68 ARG A C 1
ATOM 525 O O . ARG A 1 68 ? 16.376 7.401 -34.537 1.00 90.94 68 ARG A O 1
ATOM 532 N N . ARG A 1 69 ? 18.270 8.516 -35.000 1.00 90.25 69 ARG A N 1
ATOM 533 C CA . ARG A 1 69 ? 17.611 9.661 -35.654 1.00 90.25 69 ARG A CA 1
ATOM 534 C C . ARG A 1 69 ? 16.716 9.218 -36.813 1.00 90.25 69 ARG A C 1
ATOM 536 O O . ARG A 1 69 ? 15.582 9.678 -36.922 1.00 90.25 69 ARG A O 1
ATOM 543 N N . ARG A 1 70 ? 17.197 8.290 -37.650 1.00 91.19 70 ARG A N 1
ATOM 544 C CA . ARG A 1 70 ? 16.414 7.697 -38.745 1.00 91.19 70 ARG A CA 1
ATOM 545 C C . ARG A 1 70 ? 15.189 6.939 -38.231 1.00 91.19 70 ARG A C 1
ATOM 547 O O . ARG A 1 70 ? 14.125 7.054 -38.830 1.00 91.19 70 ARG A O 1
ATOM 554 N N . PHE A 1 71 ? 15.346 6.158 -37.162 1.00 90.38 71 PHE A N 1
ATOM 555 C CA . PHE A 1 71 ? 14.259 5.411 -36.526 1.00 90.38 71 PHE A CA 1
ATOM 556 C C . PHE A 1 71 ? 13.181 6.348 -35.963 1.00 90.38 71 PHE A C 1
ATOM 558 O O . PHE A 1 71 ? 11.997 6.112 -36.177 1.00 90.38 71 PHE A O 1
ATOM 565 N N . ASP A 1 72 ? 13.590 7.472 -35.370 1.00 88.38 72 ASP A N 1
ATOM 566 C CA . ASP A 1 72 ? 12.696 8.533 -34.888 1.00 88.38 72 ASP A CA 1
ATOM 567 C C . ASP A 1 72 ? 12.086 9.387 -36.035 1.00 88.38 72 ASP A C 1
ATOM 569 O O . ASP A 1 72 ? 11.447 10.409 -35.790 1.00 88.38 72 ASP A O 1
ATOM 573 N N . GLY A 1 73 ? 12.274 8.995 -37.304 1.00 90.12 73 GLY A N 1
ATOM 574 C CA . GLY A 1 73 ? 11.672 9.638 -38.479 1.00 90.12 73 GLY A CA 1
ATOM 575 C C . GLY A 1 73 ? 12.435 10.847 -39.032 1.00 90.12 73 GLY A C 1
ATOM 576 O O . GLY A 1 73 ? 11.942 11.524 -39.936 1.00 90.12 73 GLY A O 1
ATOM 577 N N . GLN A 1 74 ? 13.638 11.133 -38.530 1.00 89.38 74 GLN A N 1
ATOM 578 C CA . GLN A 1 74 ? 14.455 12.241 -39.025 1.00 89.38 74 GLN A CA 1
ATOM 579 C C . GLN A 1 74 ? 15.168 11.879 -40.337 1.00 89.38 74 GLN A C 1
ATOM 581 O O . GLN A 1 74 ? 15.531 10.728 -40.589 1.00 89.38 74 GLN A O 1
ATOM 586 N N . GLN A 1 75 ? 15.422 12.888 -41.175 1.00 87.25 75 GLN A N 1
ATOM 587 C CA . GLN A 1 75 ? 16.227 12.707 -42.383 1.00 87.25 75 GLN A CA 1
ATOM 588 C C . GLN A 1 75 ? 17.706 12.516 -42.030 1.00 87.25 75 GLN A C 1
ATOM 590 O O . GLN A 1 75 ? 18.292 13.317 -41.302 1.00 87.25 75 GLN A O 1
ATOM 595 N N . VAL A 1 76 ? 18.314 11.476 -42.604 1.00 88.19 76 VAL A N 1
ATOM 596 C CA . VAL A 1 76 ? 19.741 11.158 -42.467 1.00 88.19 76 VAL A CA 1
ATOM 597 C C . VAL A 1 76 ? 20.371 10.937 -43.838 1.00 88.19 76 VAL A C 1
ATOM 599 O O . VAL A 1 76 ? 19.684 10.565 -44.791 1.00 88.19 76 VAL A O 1
ATOM 602 N N . HIS A 1 77 ? 21.685 11.136 -43.946 1.00 89.31 77 HIS A N 1
ATOM 603 C CA . HIS A 1 77 ? 22.411 10.901 -45.195 1.00 89.31 77 HIS A CA 1
ATOM 604 C C . HIS A 1 77 ? 22.297 9.437 -45.648 1.00 89.31 77 HIS A C 1
ATOM 606 O O . HIS A 1 77 ? 22.538 8.515 -44.869 1.00 89.31 77 HIS A O 1
ATOM 612 N N . GLU A 1 78 ? 22.007 9.197 -46.926 1.00 86.88 78 GLU A N 1
ATOM 613 C CA . GLU A 1 78 ? 21.768 7.838 -47.435 1.00 86.88 78 GLU A CA 1
ATOM 614 C C . GLU A 1 78 ? 23.001 6.925 -47.356 1.00 86.88 78 GLU A C 1
ATOM 616 O O . GLU A 1 78 ? 22.862 5.729 -47.106 1.00 86.88 78 GLU A O 1
ATOM 621 N N . GLY A 1 79 ? 24.210 7.487 -47.450 1.00 89.75 79 GLY A N 1
ATOM 622 C CA . GLY A 1 79 ? 25.455 6.720 -47.306 1.00 89.75 79 GLY A CA 1
ATOM 623 C C . GLY A 1 79 ? 25.667 6.079 -45.921 1.00 89.75 79 GLY A C 1
ATOM 624 O O . GLY A 1 79 ? 26.488 5.173 -45.799 1.00 89.75 79 GLY A O 1
ATOM 625 N N . TRP A 1 80 ? 24.900 6.458 -44.886 1.00 91.00 80 TRP A N 1
ATOM 626 C CA . TRP A 1 80 ? 24.903 5.729 -43.608 1.00 91.00 80 TRP A CA 1
ATOM 627 C C . TRP A 1 80 ? 24.435 4.277 -43.761 1.00 91.00 80 TRP A C 1
ATOM 629 O O . TRP A 1 80 ? 24.869 3.414 -43.000 1.00 91.00 80 TRP A O 1
ATOM 639 N N . LYS A 1 81 ? 23.622 3.973 -44.784 1.00 90.00 81 LYS A N 1
ATOM 640 C CA . LYS A 1 81 ? 23.254 2.592 -45.133 1.00 90.00 81 LYS A CA 1
ATOM 641 C C . LYS A 1 81 ? 24.468 1.774 -45.561 1.00 90.00 81 LYS A C 1
ATOM 643 O O . LYS A 1 81 ? 24.575 0.606 -45.205 1.00 90.00 81 LYS A O 1
ATOM 648 N N . ASP A 1 82 ? 25.373 2.376 -46.323 1.00 91.94 82 ASP A N 1
ATOM 649 C CA . ASP A 1 82 ? 26.566 1.689 -46.817 1.00 91.94 82 ASP A CA 1
ATOM 650 C C . ASP A 1 82 ? 27.589 1.489 -45.700 1.00 91.94 82 ASP A C 1
ATOM 652 O O . ASP A 1 82 ? 28.192 0.421 -45.606 1.00 91.94 82 ASP A O 1
ATOM 656 N N . ILE A 1 83 ? 27.709 2.466 -44.796 1.00 92.38 83 ILE A N 1
ATOM 657 C CA . ILE A 1 83 ? 28.503 2.334 -43.569 1.00 92.38 83 ILE A CA 1
ATOM 658 C C . ILE A 1 83 ? 27.956 1.193 -42.702 1.00 92.38 83 ILE A C 1
ATOM 660 O O . ILE A 1 83 ? 28.723 0.330 -42.278 1.00 92.38 83 ILE A O 1
ATOM 664 N N . TYR A 1 84 ? 26.636 1.123 -42.508 1.00 94.00 84 TYR A N 1
ATOM 665 C CA . TYR A 1 84 ? 26.011 0.010 -41.794 1.00 94.00 84 TYR A CA 1
ATOM 666 C C . TYR A 1 84 ? 26.313 -1.341 -42.445 1.00 94.00 84 TYR A C 1
ATOM 668 O O . TYR A 1 84 ? 26.788 -2.245 -41.765 1.00 94.00 84 TYR A O 1
ATOM 676 N N . ARG A 1 85 ? 26.128 -1.473 -43.767 1.00 94.25 85 ARG A N 1
ATOM 677 C CA . ARG A 1 85 ? 26.445 -2.713 -44.504 1.00 94.25 85 ARG A CA 1
ATOM 678 C C . ARG A 1 85 ? 27.910 -3.110 -44.357 1.00 94.25 85 ARG A C 1
ATOM 680 O O . ARG A 1 85 ? 28.224 -4.293 -44.242 1.00 94.25 85 ARG A O 1
ATOM 687 N N . TRP A 1 86 ? 28.815 -2.133 -44.353 1.00 94.25 86 TRP A N 1
ATOM 688 C CA . TRP A 1 86 ? 30.236 -2.377 -44.140 1.00 94.25 86 TRP A CA 1
ATOM 689 C C . TRP A 1 86 ? 30.498 -2.976 -42.754 1.00 94.25 86 TRP A C 1
ATOM 691 O O . TRP A 1 86 ? 31.198 -3.986 -42.665 1.00 94.25 86 TRP A O 1
ATOM 701 N N . PHE A 1 87 ? 29.891 -2.425 -41.697 1.00 95.75 87 PHE A N 1
ATOM 702 C CA . PHE A 1 87 ? 29.989 -2.986 -40.347 1.00 95.75 87 PHE A CA 1
ATOM 703 C C . PHE A 1 87 ? 29.323 -4.367 -40.257 1.00 95.75 87 PHE A C 1
ATOM 705 O O . PHE A 1 87 ? 29.945 -5.320 -39.797 1.00 95.75 87 PHE A O 1
ATOM 712 N N . GLU A 1 88 ? 28.104 -4.519 -40.767 1.00 96.44 88 GLU A N 1
ATOM 713 C CA . GLU A 1 88 ? 27.348 -5.775 -40.731 1.00 96.44 88 GLU A CA 1
ATOM 714 C C . GLU A 1 88 ? 28.078 -6.930 -41.444 1.00 96.44 88 GLU A C 1
ATOM 716 O O . GLU A 1 88 ? 28.057 -8.074 -40.981 1.00 96.44 88 GLU A O 1
ATOM 721 N N . SER A 1 89 ? 28.781 -6.633 -42.544 1.00 96.38 89 SER A N 1
ATOM 722 C CA . SER A 1 89 ? 29.544 -7.625 -43.314 1.00 96.38 89 SER A CA 1
ATOM 723 C C . SER A 1 89 ? 30.757 -8.200 -42.567 1.00 96.38 89 SER A C 1
ATOM 725 O O . SER A 1 89 ? 31.288 -9.245 -42.953 1.00 96.38 89 SER A O 1
ATOM 727 N N . ARG A 1 90 ? 31.205 -7.549 -41.487 1.00 96.50 90 ARG A N 1
ATOM 728 C CA . ARG A 1 90 ? 32.401 -7.931 -40.730 1.00 96.50 90 ARG A CA 1
ATOM 729 C C . ARG A 1 90 ? 32.036 -8.715 -39.480 1.00 96.50 90 ARG A C 1
ATOM 731 O O . ARG A 1 90 ? 31.269 -8.261 -38.635 1.00 96.50 90 ARG A O 1
ATOM 738 N N . ARG A 1 91 ? 32.676 -9.874 -39.305 1.00 95.50 91 ARG A N 1
ATOM 739 C CA . ARG A 1 91 ? 32.430 -10.782 -38.170 1.00 95.50 91 ARG A CA 1
ATOM 740 C C . ARG A 1 91 ? 32.592 -10.107 -36.800 1.00 95.50 91 ARG A C 1
ATOM 742 O O . ARG A 1 91 ? 31.834 -10.413 -35.894 1.00 95.50 91 ARG A O 1
ATOM 749 N N . GLU A 1 92 ? 33.542 -9.184 -36.676 1.00 95.81 92 GLU A N 1
ATOM 750 C CA . GLU A 1 92 ? 33.823 -8.401 -35.458 1.00 95.81 92 GLU A CA 1
ATOM 751 C C . GLU A 1 92 ? 32.707 -7.412 -35.061 1.00 95.81 92 GLU A C 1
ATOM 753 O O . GLU A 1 92 ? 32.584 -7.073 -33.885 1.00 95.81 92 GLU A O 1
ATOM 758 N N . TRP A 1 93 ? 31.875 -6.969 -36.008 1.00 95.81 93 TRP A N 1
ATOM 759 C CA . TRP A 1 93 ? 30.854 -5.932 -35.787 1.00 95.81 93 TRP A CA 1
ATOM 760 C C . TRP A 1 93 ? 29.425 -6.432 -35.956 1.00 95.81 93 TRP A C 1
ATOM 762 O O . TRP A 1 93 ? 28.494 -5.788 -35.473 1.00 95.81 93 TRP A O 1
ATOM 772 N N . LYS A 1 94 ? 29.238 -7.582 -36.605 1.00 94.50 94 LYS A N 1
ATOM 773 C CA . LYS A 1 94 ? 27.926 -8.149 -36.916 1.00 94.50 94 LYS A CA 1
ATOM 774 C C . LYS A 1 94 ? 27.027 -8.303 -35.687 1.00 94.50 94 LYS A C 1
ATOM 776 O O . LYS A 1 94 ? 25.870 -7.895 -35.727 1.00 94.50 94 LYS A O 1
ATOM 781 N N . ASP A 1 95 ? 27.559 -8.841 -34.589 1.00 94.88 95 ASP A N 1
ATOM 782 C CA . ASP A 1 95 ? 26.779 -9.016 -33.358 1.00 94.88 95 ASP A CA 1
ATOM 783 C C . ASP A 1 95 ? 26.399 -7.668 -32.729 1.00 94.88 95 ASP A C 1
ATOM 785 O O . ASP A 1 95 ? 25.254 -7.496 -32.319 1.00 94.88 95 ASP A O 1
ATOM 789 N N . LYS A 1 96 ? 27.309 -6.680 -32.742 1.00 95.00 96 LYS A N 1
ATOM 790 C CA . LYS A 1 96 ? 27.003 -5.314 -32.284 1.00 95.00 96 LYS A CA 1
ATOM 791 C C . LYS A 1 96 ? 25.912 -4.671 -33.145 1.00 95.00 96 LYS A C 1
ATOM 793 O O . LYS A 1 96 ? 24.991 -4.076 -32.601 1.00 95.00 96 LYS A O 1
ATOM 798 N N . CYS A 1 97 ? 25.978 -4.821 -34.472 1.00 94.62 97 CYS A N 1
ATOM 799 C CA . CYS A 1 97 ? 24.957 -4.305 -35.390 1.00 94.62 97 CYS A CA 1
ATOM 800 C C . CYS A 1 97 ? 23.581 -4.906 -35.092 1.00 94.62 97 CYS A C 1
ATOM 802 O O . CYS A 1 97 ? 22.602 -4.168 -35.031 1.00 94.62 97 CYS A O 1
ATOM 804 N N . ARG A 1 98 ? 23.513 -6.225 -34.862 1.00 93.56 98 ARG A N 1
ATOM 805 C CA . ARG A 1 98 ? 22.268 -6.905 -34.485 1.00 93.56 98 ARG A CA 1
ATOM 806 C C . ARG A 1 98 ? 21.695 -6.330 -33.187 1.00 93.56 98 ARG A C 1
ATOM 808 O O . ARG A 1 98 ? 20.538 -5.929 -33.176 1.00 93.56 98 ARG A O 1
ATOM 815 N N . THR A 1 99 ? 22.513 -6.209 -32.141 1.00 93.88 99 THR A N 1
ATOM 816 C CA . THR A 1 99 ? 22.079 -5.660 -30.845 1.00 93.88 99 THR A CA 1
ATOM 817 C C . THR A 1 99 ? 21.576 -4.219 -30.947 1.00 93.88 99 THR A C 1
ATOM 819 O O . THR A 1 99 ? 20.600 -3.874 -30.292 1.00 93.88 99 THR A O 1
ATOM 822 N N . ILE A 1 100 ? 22.200 -3.372 -31.773 1.00 93.19 100 ILE A N 1
ATOM 823 C CA . ILE A 1 100 ? 21.726 -1.995 -31.977 1.00 93.19 100 ILE A CA 1
ATOM 824 C C . ILE A 1 100 ? 20.348 -1.977 -32.634 1.00 93.19 100 ILE A C 1
ATOM 826 O O . ILE A 1 100 ? 19.476 -1.259 -32.160 1.00 93.19 100 ILE A O 1
ATOM 830 N N . ILE A 1 101 ? 20.139 -2.765 -33.693 1.00 91.94 101 ILE A N 1
ATOM 831 C CA . ILE A 1 101 ? 18.841 -2.829 -34.377 1.00 91.94 101 ILE A CA 1
ATOM 832 C C . ILE A 1 101 ? 17.751 -3.354 -33.438 1.00 91.94 101 ILE A C 1
ATOM 834 O O . ILE A 1 101 ? 16.678 -2.761 -33.379 1.00 91.94 101 ILE A O 1
ATOM 838 N N . GLU A 1 102 ? 18.039 -4.401 -32.660 1.00 91.00 102 GLU A N 1
ATOM 839 C CA . GLU A 1 102 ? 17.139 -4.904 -31.610 1.00 91.00 102 GLU A CA 1
ATOM 840 C C . GLU A 1 102 ? 16.853 -3.834 -30.538 1.00 91.00 102 GLU A C 1
ATOM 842 O O . GLU A 1 102 ? 15.743 -3.751 -30.020 1.00 91.00 102 GLU A O 1
ATOM 847 N N . GLY A 1 103 ? 17.838 -2.987 -30.227 1.00 91.38 103 GLY A N 1
ATOM 848 C CA . GLY A 1 103 ? 17.726 -1.911 -29.246 1.00 91.38 103 GLY A CA 1
ATOM 849 C C . GLY A 1 103 ? 16.931 -0.684 -29.707 1.00 91.38 103 GLY A C 1
ATOM 850 O O . GLY A 1 103 ? 16.497 0.096 -28.860 1.00 91.38 103 GLY A O 1
ATOM 851 N N . LEU A 1 104 ? 16.731 -0.486 -31.017 1.00 89.38 104 LEU A N 1
ATOM 852 C CA . LEU A 1 104 ? 15.990 0.671 -31.540 1.00 89.38 104 LEU A CA 1
ATOM 853 C C . LEU A 1 104 ? 14.513 0.644 -31.126 1.00 89.38 104 LEU A C 1
ATOM 855 O O . LEU A 1 104 ? 13.975 1.686 -30.758 1.00 89.38 104 LEU A O 1
ATOM 859 N N . ASP A 1 105 ? 13.905 -0.544 -31.129 1.00 86.19 105 ASP A N 1
ATOM 860 C CA . ASP A 1 105 ? 12.509 -0.789 -30.734 1.00 86.19 105 ASP A CA 1
ATOM 861 C C . ASP A 1 105 ? 12.411 -1.423 -29.333 1.00 86.19 105 ASP A C 1
ATOM 863 O O . ASP A 1 105 ? 11.485 -2.164 -29.010 1.00 86.19 105 ASP A O 1
ATOM 867 N N . TYR A 1 106 ? 13.422 -1.189 -28.490 1.00 89.75 106 TYR A N 1
ATOM 868 C CA . TYR A 1 106 ? 13.458 -1.759 -27.151 1.00 89.75 106 TYR A CA 1
ATOM 869 C C . TYR A 1 106 ? 12.318 -1.224 -26.280 1.00 89.75 106 TYR A C 1
ATOM 871 O O . TYR A 1 106 ? 12.120 -0.015 -26.143 1.00 89.75 106 TYR A O 1
ATOM 879 N N . THR A 1 107 ? 11.651 -2.152 -25.596 1.00 90.75 107 THR A N 1
ATOM 880 C CA . THR A 1 107 ? 10.676 -1.872 -24.547 1.00 90.75 107 THR A CA 1
ATOM 881 C C . THR A 1 107 ? 11.108 -2.542 -23.251 1.00 90.75 107 THR A C 1
ATOM 883 O O . THR A 1 107 ? 11.586 -3.677 -23.240 1.00 90.75 107 THR A O 1
ATOM 886 N N . ASN A 1 108 ? 10.930 -1.847 -22.132 1.00 92.00 108 ASN A N 1
ATOM 887 C CA . ASN A 1 108 ? 11.134 -2.403 -20.795 1.00 92.00 108 ASN A CA 1
ATOM 888 C C . ASN A 1 108 ? 9.841 -3.013 -20.219 1.00 92.00 108 ASN A C 1
ATOM 890 O O . ASN A 1 108 ? 9.793 -3.342 -19.030 1.00 92.00 108 ASN A O 1
ATOM 894 N N . GLN A 1 109 ? 8.790 -3.165 -21.034 1.00 94.38 109 GLN A N 1
ATOM 895 C CA . GLN A 1 109 ? 7.601 -3.901 -20.628 1.00 94.38 109 GLN A CA 1
ATOM 896 C C . GLN A 1 109 ? 7.926 -5.381 -20.435 1.00 94.38 109 GLN A C 1
ATOM 898 O O . GLN A 1 109 ? 8.447 -6.065 -21.316 1.00 94.38 109 GLN A O 1
ATOM 903 N N . ALA A 1 110 ? 7.608 -5.882 -19.245 1.00 93.12 110 ALA A N 1
ATOM 904 C CA . ALA A 1 110 ? 7.869 -7.265 -18.896 1.00 93.12 110 ALA A CA 1
ATOM 905 C C . ALA A 1 110 ? 6.895 -8.200 -19.620 1.00 93.12 110 ALA A C 1
ATOM 907 O O . ALA A 1 110 ? 5.678 -8.008 -19.579 1.00 93.12 110 ALA A O 1
ATOM 908 N N . GLN A 1 111 ? 7.438 -9.246 -20.238 1.00 93.19 111 GLN A N 1
ATOM 909 C CA . GLN A 1 111 ? 6.634 -10.304 -20.840 1.00 93.19 111 GLN A CA 1
ATOM 910 C C . GLN A 1 111 ? 5.847 -11.055 -19.762 1.00 93.19 111 GLN A C 1
ATOM 912 O O . GLN A 1 111 ? 6.379 -11.349 -18.688 1.00 93.19 111 GLN A O 1
ATOM 917 N N . ALA A 1 112 ? 4.592 -11.388 -20.068 1.00 95.19 112 ALA A N 1
ATOM 918 C CA . ALA A 1 112 ? 3.756 -12.176 -19.176 1.00 95.19 112 ALA A CA 1
ATOM 919 C C . ALA A 1 112 ? 4.399 -13.540 -18.877 1.00 95.19 112 ALA A C 1
ATOM 921 O O . ALA A 1 112 ? 5.030 -14.169 -19.732 1.00 95.19 112 ALA A O 1
ATOM 922 N N . LEU A 1 113 ? 4.230 -14.007 -17.645 1.00 95.44 113 LEU A N 1
ATOM 923 C CA . LEU A 1 113 ? 4.640 -15.344 -17.256 1.00 95.44 113 LEU A CA 1
ATOM 924 C C . LEU A 1 113 ? 3.710 -16.365 -17.914 1.00 95.44 113 LEU A C 1
ATOM 926 O O . LEU A 1 113 ? 2.495 -16.217 -17.916 1.00 95.44 113 LEU A O 1
ATOM 930 N N . THR A 1 114 ? 4.278 -17.456 -18.414 1.00 94.56 114 THR A N 1
ATOM 931 C CA . THR A 1 114 ? 3.493 -18.633 -18.808 1.00 94.56 114 THR A CA 1
ATOM 932 C C . THR A 1 114 ? 2.768 -19.217 -17.591 1.00 94.56 114 THR A C 1
ATOM 934 O O . THR A 1 114 ? 3.358 -19.234 -16.507 1.00 94.56 114 THR A O 1
ATOM 937 N N . GLY A 1 115 ? 1.579 -19.802 -17.771 1.00 87.75 115 GLY A N 1
ATOM 938 C CA . GLY A 1 115 ? 0.783 -20.375 -16.671 1.00 87.75 115 GLY A CA 1
ATOM 939 C C . GLY A 1 115 ? 1.561 -21.340 -15.760 1.00 87.75 115 GLY A C 1
ATOM 940 O O . GLY A 1 115 ? 1.509 -21.204 -14.543 1.00 87.75 115 GLY A O 1
ATOM 941 N N . ASP A 1 116 ? 2.395 -22.232 -16.317 1.00 90.81 116 ASP A N 1
ATOM 942 C CA . ASP A 1 116 ? 3.259 -23.130 -15.517 1.00 90.81 116 ASP A CA 1
ATOM 943 C C . ASP A 1 116 ? 4.228 -22.359 -14.596 1.00 90.81 116 ASP A C 1
ATOM 945 O O . ASP A 1 116 ? 4.397 -22.708 -13.428 1.00 90.81 116 ASP A O 1
ATOM 949 N N . ARG A 1 117 ? 4.814 -21.254 -15.073 1.00 93.69 117 ARG A N 1
ATOM 950 C CA . ARG A 1 117 ? 5.697 -20.400 -14.260 1.00 93.69 117 ARG A CA 1
ATOM 951 C C . ARG A 1 117 ? 4.921 -19.652 -13.182 1.00 93.69 117 ARG A C 1
ATOM 953 O O . ARG A 1 117 ? 5.414 -19.557 -12.060 1.00 93.69 117 ARG A O 1
ATOM 960 N N . ALA A 1 118 ? 3.731 -19.142 -13.500 1.00 92.06 118 ALA A N 1
ATOM 961 C CA . ALA A 1 118 ? 2.870 -18.482 -12.521 1.00 92.06 118 ALA A CA 1
ATOM 962 C C . ALA A 1 118 ? 2.481 -19.454 -11.393 1.00 92.06 118 ALA A C 1
ATOM 964 O O . ALA A 1 118 ? 2.669 -19.139 -10.217 1.00 92.06 118 ALA A O 1
ATOM 965 N N . VAL A 1 119 ? 2.074 -20.680 -11.739 1.00 90.00 119 VAL A N 1
ATOM 966 C CA . VAL A 1 119 ? 1.752 -21.739 -10.769 1.00 90.00 119 VAL A CA 1
ATOM 967 C C . VAL A 1 119 ? 2.972 -22.128 -9.929 1.00 90.00 119 VAL A C 1
ATOM 969 O O . VAL A 1 119 ? 2.851 -22.263 -8.714 1.00 90.00 119 VAL A O 1
ATOM 972 N N . ARG A 1 120 ? 4.171 -22.249 -10.514 1.00 91.94 120 ARG A N 1
ATOM 973 C CA . ARG A 1 120 ? 5.396 -22.547 -9.743 1.00 91.94 120 ARG A CA 1
ATOM 974 C C . ARG A 1 120 ? 5.789 -21.434 -8.770 1.00 91.94 120 ARG A C 1
ATOM 976 O O . ARG A 1 120 ? 6.358 -21.722 -7.720 1.00 91.94 120 ARG A O 1
ATOM 983 N N . LEU A 1 121 ? 5.518 -20.174 -9.109 1.00 92.31 121 LEU A N 1
ATOM 984 C CA . LEU A 1 121 ? 5.848 -19.027 -8.257 1.00 92.31 121 LEU A CA 1
ATOM 985 C C . LEU A 1 121 ? 4.818 -18.803 -7.145 1.00 92.31 121 LEU A C 1
ATOM 987 O O . LEU A 1 121 ? 5.199 -18.454 -6.023 1.00 92.31 121 LEU A O 1
ATOM 991 N N . TYR A 1 122 ? 3.532 -18.983 -7.452 1.00 91.00 122 TYR A N 1
ATOM 992 C CA . TYR A 1 122 ? 2.424 -18.569 -6.586 1.00 91.00 122 TYR A CA 1
ATOM 993 C C . TYR A 1 122 ? 1.607 -19.727 -5.991 1.00 91.00 122 TYR A C 1
ATOM 995 O O . TYR A 1 122 ? 0.929 -19.522 -4.983 1.00 91.00 122 TYR A O 1
ATOM 1003 N N . GLY A 1 123 ? 1.722 -20.935 -6.544 1.00 87.25 123 GLY A N 1
ATOM 1004 C CA . GLY A 1 123 ? 1.002 -22.137 -6.117 1.00 87.25 123 GLY A CA 1
ATOM 1005 C C . GLY A 1 123 ? -0.390 -22.291 -6.743 1.00 87.25 123 GLY A C 1
ATOM 1006 O O . GLY A 1 123 ? -0.910 -21.376 -7.378 1.00 87.25 123 GLY A O 1
ATOM 1007 N N . ARG A 1 124 ? -0.997 -23.468 -6.541 1.00 84.69 124 ARG A N 1
ATOM 1008 C CA . ARG A 1 124 ? -2.394 -23.781 -6.887 1.00 84.69 124 ARG A CA 1
ATOM 1009 C C . ARG A 1 124 ? -3.008 -24.640 -5.763 1.00 84.69 124 ARG A C 1
ATOM 1011 O O . ARG A 1 124 ? -2.642 -25.808 -5.656 1.00 84.69 124 ARG A O 1
ATOM 1018 N N . PRO A 1 125 ? -3.894 -24.094 -4.907 1.00 81.69 125 PRO A N 1
ATOM 1019 C CA . PRO A 1 125 ? -4.415 -22.725 -4.928 1.00 81.69 125 PRO A CA 1
ATOM 1020 C C . PRO A 1 125 ? -3.339 -21.682 -4.594 1.00 81.69 125 PRO A C 1
ATOM 1022 O O . PRO A 1 125 ? -2.343 -21.982 -3.935 1.00 81.69 125 PRO A O 1
ATOM 1025 N N . VAL A 1 126 ? -3.553 -20.440 -5.033 1.00 86.44 126 VAL A N 1
ATOM 1026 C CA . VAL A 1 126 ? -2.650 -19.330 -4.700 1.00 86.44 126 VAL A CA 1
ATOM 1027 C C . VAL A 1 126 ? -2.856 -18.949 -3.242 1.00 86.44 126 VAL A C 1
ATOM 1029 O O . VAL A 1 126 ? -3.943 -18.505 -2.873 1.00 86.44 126 VAL A O 1
ATOM 1032 N N . PHE A 1 127 ? -1.807 -19.065 -2.427 1.00 86.69 127 PHE A N 1
ATOM 1033 C CA . PHE A 1 127 ? -1.813 -18.572 -1.050 1.00 86.69 127 PHE A CA 1
ATOM 1034 C C . PHE A 1 127 ? -1.220 -17.165 -0.978 1.00 86.69 127 PHE A C 1
ATOM 1036 O O . PHE A 1 127 ? -0.035 -16.931 -1.244 1.00 86.69 127 PHE A O 1
ATOM 1043 N N . THR A 1 128 ? -2.049 -16.197 -0.601 1.00 92.19 128 THR A N 1
ATOM 1044 C CA . THR A 1 128 ? -1.665 -14.783 -0.570 1.00 92.19 128 THR A CA 1
ATOM 1045 C C . THR A 1 128 ? -2.248 -14.061 0.645 1.00 92.19 128 THR A C 1
ATOM 1047 O O . THR A 1 128 ? -2.845 -14.677 1.519 1.00 92.19 128 THR A O 1
ATOM 1050 N N . SER A 1 129 ? -2.036 -12.752 0.744 1.00 94.62 129 SER A N 1
ATOM 1051 C CA . SER A 1 129 ? -2.647 -11.903 1.770 1.00 94.62 129 SER A CA 1
ATOM 1052 C C . SER A 1 129 ? -3.293 -10.682 1.132 1.00 94.62 129 SER A C 1
ATOM 1054 O O . SER A 1 129 ? -2.972 -10.320 -0.000 1.00 94.62 129 SER A O 1
ATOM 1056 N N . ILE A 1 130 ? -4.175 -9.992 1.852 1.00 94.56 130 ILE A N 1
ATOM 1057 C CA . ILE A 1 130 ? -4.868 -8.835 1.265 1.00 94.56 130 ILE A CA 1
ATOM 1058 C C . ILE A 1 130 ? -3.886 -7.703 0.936 1.00 94.56 130 ILE A C 1
ATOM 1060 O O . ILE A 1 130 ? -3.970 -7.102 -0.131 1.00 94.56 130 ILE A O 1
ATOM 1064 N N . SER A 1 131 ? -2.868 -7.478 1.772 1.00 93.56 131 SER A N 1
ATOM 1065 C CA . SER A 1 131 ? -1.814 -6.497 1.473 1.00 93.56 131 SER A CA 1
ATOM 1066 C C . SER A 1 131 ? -0.993 -6.862 0.225 1.00 93.56 131 SER A C 1
ATOM 1068 O O . SER A 1 131 ? -0.447 -5.979 -0.434 1.00 93.56 131 SER A O 1
ATOM 1070 N N . ARG A 1 132 ? -0.893 -8.154 -0.126 1.00 95.50 132 ARG A N 1
ATOM 1071 C CA . ARG A 1 132 ? -0.291 -8.596 -1.394 1.00 95.50 132 ARG A CA 1
ATOM 1072 C C . ARG A 1 132 ? -1.192 -8.258 -2.585 1.00 95.50 132 ARG A C 1
ATOM 1074 O O . ARG A 1 132 ? -0.673 -7.802 -3.599 1.00 95.50 132 ARG A O 1
ATOM 1081 N N . MET A 1 133 ? -2.511 -8.393 -2.444 1.00 95.94 133 MET A N 1
ATOM 1082 C CA . MET A 1 133 ? -3.473 -7.978 -3.476 1.00 95.94 133 MET A CA 1
ATOM 1083 C C . MET A 1 133 ? -3.423 -6.462 -3.721 1.00 95.94 133 MET A C 1
ATOM 1085 O O . MET A 1 133 ? -3.341 -6.026 -4.867 1.00 95.94 133 MET A O 1
ATOM 1089 N N . GLU A 1 134 ? -3.368 -5.655 -2.655 1.00 96.56 134 GLU A N 1
ATOM 1090 C CA . GLU A 1 134 ? -3.186 -4.194 -2.749 1.00 96.56 134 GLU A CA 1
ATOM 1091 C C . GLU A 1 134 ? -1.863 -3.824 -3.453 1.00 96.56 134 GLU A C 1
ATOM 1093 O O . GLU A 1 134 ? -1.801 -2.887 -4.255 1.00 96.56 134 GLU A O 1
ATOM 1098 N N . ALA A 1 135 ? -0.787 -4.577 -3.188 1.00 96.19 135 ALA A N 1
ATOM 1099 C CA . ALA A 1 135 ? 0.503 -4.374 -3.844 1.00 96.19 135 ALA A CA 1
ATOM 1100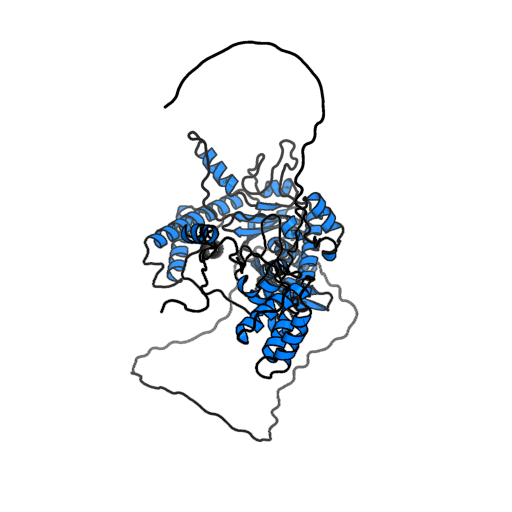 C C . ALA A 1 135 ? 0.452 -4.698 -5.346 1.00 96.19 135 ALA A C 1
ATOM 1102 O O . ALA A 1 135 ? 1.024 -3.952 -6.142 1.00 96.19 135 ALA A O 1
ATOM 1103 N N . TYR A 1 136 ? -0.264 -5.756 -5.741 1.00 96.94 136 TYR A N 1
ATOM 1104 C CA . TYR A 1 136 ? -0.503 -6.067 -7.151 1.00 96.94 136 TYR A CA 1
ATOM 1105 C C . TYR A 1 136 ? -1.310 -4.961 -7.836 1.00 96.94 136 TYR A C 1
ATOM 1107 O O . TYR A 1 136 ? -0.890 -4.434 -8.864 1.00 96.94 136 TYR A O 1
ATOM 1115 N N . ALA A 1 137 ? -2.417 -4.537 -7.214 1.00 96.69 137 ALA A N 1
ATOM 1116 C CA . ALA A 1 137 ? -3.241 -3.433 -7.702 1.00 96.69 137 ALA A CA 1
ATOM 1117 C C . ALA A 1 137 ? -2.454 -2.120 -7.834 1.00 96.69 137 ALA A C 1
ATOM 1119 O O . ALA A 1 137 ? -2.814 -1.270 -8.648 1.00 96.69 137 ALA A O 1
ATOM 1120 N N . SER A 1 138 ? -1.374 -1.954 -7.065 1.00 96.62 138 SER A N 1
ATOM 1121 C CA . SER A 1 138 ? -0.483 -0.802 -7.178 1.00 96.62 138 SER A CA 1
ATOM 1122 C C . SER A 1 138 ? 0.416 -0.876 -8.420 1.00 96.62 138 SER A C 1
ATOM 1124 O O . SER A 1 138 ? 0.512 0.092 -9.178 1.00 96.62 138 SER A O 1
ATOM 1126 N N . CYS A 1 139 ? 1.094 -2.009 -8.617 1.00 97.31 139 CYS A N 1
ATOM 1127 C CA . CYS A 1 139 ? 1.936 -2.284 -9.781 1.00 97.31 139 CYS A CA 1
ATOM 1128 C C . CYS A 1 139 ? 2.225 -3.799 -9.881 1.00 97.31 139 CYS A C 1
ATOM 1130 O O . CYS A 1 139 ? 2.922 -4.326 -9.001 1.00 97.31 139 CYS A O 1
ATOM 1132 N N . PRO A 1 140 ? 1.781 -4.488 -10.953 1.00 97.38 140 PRO A N 1
ATOM 1133 C CA . PRO A 1 140 ? 2.018 -5.923 -11.142 1.00 97.38 140 PRO A CA 1
ATOM 1134 C C . PRO A 1 140 ? 3.504 -6.304 -11.130 1.00 97.38 140 PRO A C 1
ATOM 1136 O O . PRO A 1 140 ? 3.899 -7.253 -10.452 1.00 97.38 140 PRO A O 1
ATOM 1139 N N . PHE A 1 141 ? 4.364 -5.520 -11.789 1.00 97.50 141 PHE A N 1
ATOM 1140 C CA . PHE A 1 141 ? 5.806 -5.783 -11.801 1.00 97.50 141 PHE A CA 1
ATOM 1141 C C . PHE A 1 141 ? 6.448 -5.705 -10.404 1.00 97.50 141 PHE A C 1
ATOM 1143 O O . PHE A 1 141 ? 7.235 -6.569 -10.021 1.00 97.50 141 PHE A O 1
ATOM 1150 N N . SER A 1 142 ? 6.093 -4.695 -9.600 1.00 97.12 142 SER A N 1
ATOM 1151 C CA . SER A 1 142 ? 6.598 -4.569 -8.221 1.00 97.12 142 SER A CA 1
ATOM 1152 C C . SER A 1 142 ? 6.175 -5.765 -7.363 1.00 97.12 142 SER A C 1
ATOM 1154 O O . SER A 1 142 ? 6.979 -6.318 -6.607 1.00 97.12 142 SER A O 1
ATOM 1156 N N . PHE A 1 143 ? 4.929 -6.219 -7.528 1.00 96.88 143 PHE A N 1
ATOM 1157 C CA . PHE A 1 143 ? 4.434 -7.437 -6.896 1.00 96.88 143 PHE A CA 1
ATOM 1158 C C . PHE A 1 143 ? 5.244 -8.669 -7.317 1.00 96.88 143 PHE A C 1
ATOM 1160 O O . PHE A 1 143 ? 5.656 -9.451 -6.457 1.00 96.88 143 PHE A O 1
ATOM 1167 N N . TYR A 1 144 ? 5.514 -8.828 -8.613 1.00 96.75 144 TYR A N 1
ATOM 1168 C CA . TYR A 1 144 ? 6.308 -9.934 -9.140 1.00 96.75 144 TYR A CA 1
ATOM 1169 C C . TYR A 1 144 ? 7.712 -9.973 -8.534 1.00 96.75 144 TYR A C 1
ATOM 1171 O O . TYR A 1 144 ? 8.119 -11.004 -7.997 1.00 96.75 144 TYR A O 1
ATOM 1179 N N . VAL A 1 145 ? 8.423 -8.845 -8.520 1.00 96.94 145 VAL A N 1
ATOM 1180 C CA . VAL A 1 145 ? 9.772 -8.762 -7.943 1.00 96.94 145 VAL A CA 1
ATOM 1181 C C . VAL A 1 145 ? 9.752 -9.057 -6.437 1.00 96.94 145 VAL A C 1
ATOM 1183 O O . VAL A 1 145 ? 10.586 -9.813 -5.930 1.00 96.94 145 VAL A O 1
ATOM 1186 N N . ARG A 1 146 ? 8.773 -8.510 -5.707 1.00 95.56 146 ARG A N 1
ATOM 1187 C CA . ARG A 1 146 ? 8.683 -8.652 -4.247 1.00 95.56 146 ARG A CA 1
ATOM 1188 C C . ARG A 1 146 ? 8.231 -10.030 -3.779 1.00 95.56 146 ARG A C 1
ATOM 1190 O O . ARG A 1 146 ? 8.760 -10.528 -2.788 1.00 95.56 146 ARG A O 1
ATOM 1197 N N . TYR A 1 147 ? 7.225 -10.617 -4.421 1.00 94.44 147 TYR A N 1
ATOM 1198 C CA . TYR A 1 147 ? 6.551 -11.827 -3.936 1.00 94.44 147 TYR A CA 1
ATOM 1199 C C . TYR A 1 147 ? 6.792 -13.049 -4.821 1.00 94.44 147 TYR A C 1
ATOM 1201 O O . TYR A 1 147 ? 6.869 -14.152 -4.283 1.00 94.44 147 TYR A O 1
ATOM 1209 N N . GLY A 1 148 ? 6.964 -12.856 -6.132 1.00 94.25 148 GLY A N 1
ATOM 1210 C CA . GLY A 1 148 ? 7.377 -13.914 -7.058 1.00 94.25 148 GLY A CA 1
ATOM 1211 C C . GLY A 1 148 ? 8.865 -14.220 -6.903 1.00 94.25 148 GLY A C 1
ATOM 1212 O O . GLY A 1 148 ? 9.234 -15.273 -6.393 1.00 94.25 148 GLY A O 1
ATOM 1213 N N . LEU A 1 149 ? 9.726 -13.259 -7.249 1.00 95.00 149 LEU A N 1
ATOM 1214 C CA . LEU A 1 149 ? 11.187 -13.404 -7.148 1.00 95.00 149 LEU A CA 1
ATOM 1215 C C . LEU A 1 149 ? 11.719 -13.306 -5.714 1.00 95.00 149 LEU A C 1
ATOM 1217 O O . LEU A 1 149 ? 12.860 -13.679 -5.447 1.00 95.00 149 LEU A O 1
ATOM 1221 N N . ARG A 1 150 ? 10.902 -12.801 -4.780 1.00 95.06 150 ARG A N 1
ATOM 1222 C CA . ARG A 1 150 ? 11.253 -12.640 -3.358 1.00 95.06 150 ARG A CA 1
ATOM 1223 C C . ARG A 1 150 ? 12.492 -11.766 -3.140 1.00 95.06 150 ARG A C 1
ATOM 1225 O O . ARG A 1 150 ? 13.239 -11.975 -2.180 1.00 95.06 150 ARG A O 1
ATOM 1232 N N . ALA A 1 151 ? 12.691 -10.765 -4.001 1.00 94.75 151 ALA A N 1
ATOM 1233 C CA . ALA A 1 151 ? 13.798 -9.827 -3.885 1.00 94.75 151 ALA A CA 1
ATOM 1234 C C . ALA A 1 151 ? 13.655 -8.977 -2.612 1.00 94.75 151 ALA A C 1
ATOM 1236 O O . ALA A 1 151 ? 12.621 -8.345 -2.364 1.00 94.75 151 ALA A O 1
ATOM 1237 N N . LYS A 1 152 ? 14.713 -8.959 -1.797 1.00 90.44 152 LYS A N 1
ATOM 1238 C CA . LYS A 1 152 ? 14.771 -8.220 -0.532 1.00 90.44 152 LYS A CA 1
ATOM 1239 C C . LYS A 1 152 ? 15.797 -7.107 -0.624 1.00 90.44 152 LYS A C 1
ATOM 1241 O O . LYS A 1 152 ? 16.890 -7.304 -1.150 1.00 90.44 152 LYS A O 1
ATOM 1246 N N . GLU A 1 153 ? 15.457 -5.962 -0.050 1.00 88.00 153 GLU A N 1
ATOM 1247 C CA . GLU A 1 153 ? 16.433 -4.907 0.172 1.00 88.00 153 GLU A CA 1
ATOM 1248 C C . GLU A 1 153 ? 17.539 -5.381 1.115 1.00 88.00 153 GLU A C 1
ATOM 1250 O O . GLU A 1 153 ? 17.339 -6.224 2.002 1.00 88.00 153 GLU A O 1
ATOM 1255 N N . ARG A 1 154 ? 18.722 -4.789 0.948 1.00 88.62 154 ARG A N 1
ATOM 1256 C CA . ARG A 1 154 ? 19.805 -4.948 1.910 1.00 88.62 154 ARG A CA 1
ATOM 1257 C C . ARG A 1 154 ? 19.342 -4.391 3.254 1.00 88.62 154 ARG A C 1
ATOM 1259 O O . ARG A 1 154 ? 19.031 -3.210 3.364 1.00 88.62 154 ARG A O 1
ATOM 1266 N N . ARG A 1 155 ? 19.352 -5.232 4.287 1.00 79.75 155 ARG A N 1
ATOM 1267 C CA . ARG A 1 155 ? 19.026 -4.805 5.651 1.00 79.75 155 ARG A CA 1
ATOM 1268 C C . ARG A 1 155 ? 20.088 -3.833 6.153 1.00 79.75 155 ARG A C 1
ATOM 1270 O O . ARG A 1 155 ? 21.253 -4.201 6.285 1.00 79.75 155 ARG A O 1
ATOM 1277 N N . ILE A 1 156 ? 19.673 -2.607 6.440 1.00 78.69 156 ILE A N 1
ATOM 1278 C CA . ILE A 1 156 ? 20.479 -1.613 7.144 1.00 78.69 156 ILE A CA 1
ATOM 1279 C C . ILE A 1 156 ? 20.005 -1.631 8.594 1.00 78.69 156 ILE A C 1
ATOM 1281 O O . ILE A 1 156 ? 18.806 -1.576 8.851 1.00 78.69 156 ILE A O 1
ATOM 1285 N N . PHE A 1 157 ? 20.927 -1.746 9.550 1.00 68.00 157 PHE A N 1
ATOM 1286 C CA . PHE A 1 157 ? 20.569 -1.782 10.966 1.00 68.00 157 PHE A CA 1
ATOM 1287 C C . PHE A 1 157 ? 20.214 -0.370 11.455 1.00 68.00 157 PHE A C 1
ATOM 1289 O O . PHE A 1 157 ? 21.049 0.362 11.988 1.00 68.00 157 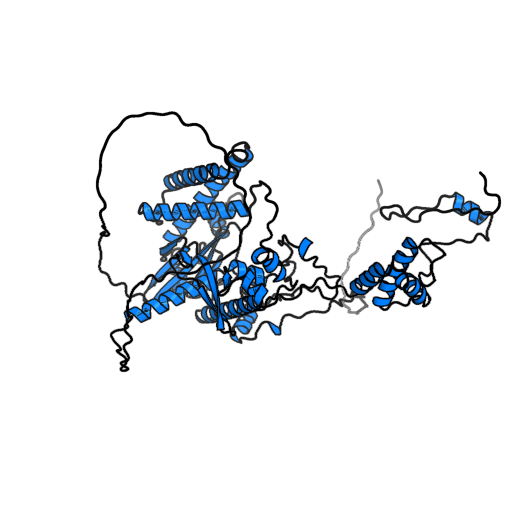PHE A O 1
ATOM 1296 N N . ARG A 1 158 ? 18.968 0.033 11.211 1.00 70.44 158 ARG A N 1
ATOM 1297 C CA . ARG A 1 158 ? 18.377 1.307 11.617 1.00 70.44 158 ARG A CA 1
ATOM 1298 C C . ARG A 1 158 ? 16.976 1.033 12.152 1.00 70.44 158 ARG A C 1
ATOM 1300 O O . ARG A 1 158 ? 16.299 0.144 11.664 1.00 70.44 158 ARG A O 1
ATOM 1307 N N . PHE A 1 159 ? 16.576 1.785 13.174 1.00 71.75 159 PHE A N 1
ATOM 1308 C CA . PHE A 1 159 ? 15.202 1.770 13.661 1.00 71.75 159 PHE A CA 1
ATOM 1309 C C . PHE A 1 159 ? 14.405 2.823 12.890 1.00 71.75 159 PHE A C 1
ATOM 1311 O O . PHE A 1 159 ? 14.566 4.025 13.141 1.00 71.75 159 PHE A O 1
ATOM 1318 N N . ASP A 1 160 ? 13.605 2.378 11.928 1.00 71.06 160 ASP A N 1
ATOM 1319 C CA . ASP A 1 160 ? 12.808 3.237 11.060 1.00 71.06 160 ASP A CA 1
ATOM 1320 C C . ASP A 1 160 ? 11.344 3.344 11.542 1.00 71.06 160 ASP A C 1
ATOM 1322 O O . ASP A 1 160 ? 10.882 2.559 12.376 1.00 71.06 160 ASP A O 1
ATOM 1326 N N . PRO A 1 161 ? 10.567 4.342 11.069 1.00 71.81 161 PRO A N 1
ATOM 1327 C CA . PRO A 1 161 ? 9.179 4.532 11.507 1.00 71.81 161 PRO A CA 1
ATOM 1328 C C . PRO A 1 161 ? 8.264 3.312 11.286 1.00 71.81 161 PRO A C 1
ATOM 1330 O O . PRO A 1 161 ? 7.293 3.126 12.023 1.00 71.81 161 PRO A O 1
ATOM 1333 N N . THR A 1 162 ? 8.564 2.477 10.288 1.00 75.75 162 THR A N 1
ATOM 1334 C CA . THR A 1 162 ? 7.861 1.211 10.019 1.00 75.75 162 THR A CA 1
ATOM 1335 C C . THR A 1 162 ? 8.082 0.185 11.127 1.00 75.75 162 THR A C 1
ATOM 1337 O O . THR A 1 162 ? 7.136 -0.496 11.534 1.00 75.75 162 THR A O 1
ATOM 1340 N N . ASP A 1 163 ? 9.301 0.123 11.663 1.00 78.62 163 ASP A N 1
ATOM 1341 C CA . ASP A 1 163 ? 9.662 -0.784 12.753 1.00 78.62 163 ASP A CA 1
ATOM 1342 C C . ASP A 1 163 ? 8.956 -0.367 14.039 1.00 78.62 163 ASP A C 1
ATOM 1344 O O . ASP A 1 163 ? 8.407 -1.210 14.742 1.00 78.62 163 ASP A O 1
ATOM 1348 N N . ALA A 1 164 ? 8.862 0.944 14.294 1.00 81.62 164 ALA A N 1
ATOM 1349 C CA . ALA A 1 164 ? 8.094 1.481 15.415 1.00 81.62 164 ALA A CA 1
ATOM 1350 C C . ALA A 1 164 ? 6.613 1.075 15.355 1.00 81.62 164 ALA A C 1
ATOM 1352 O O . ALA A 1 164 ? 6.036 0.712 16.377 1.00 81.62 164 ALA A O 1
ATOM 1353 N N . GLY A 1 165 ? 5.996 1.117 14.170 1.00 83.62 165 GLY A N 1
ATOM 1354 C CA . GLY A 1 165 ? 4.615 0.669 13.981 1.00 83.62 165 GLY A CA 1
ATOM 1355 C C . GLY A 1 165 ? 4.445 -0.810 14.328 1.00 83.62 165 GLY A C 1
ATOM 1356 O O . GLY A 1 165 ? 3.663 -1.143 15.214 1.00 83.62 165 GLY A O 1
ATOM 1357 N N . THR A 1 166 ? 5.226 -1.676 13.679 1.00 83.94 166 THR A N 1
ATOM 1358 C CA . THR A 1 166 ? 5.206 -3.137 13.899 1.00 83.94 166 THR A CA 1
ATOM 1359 C C . THR A 1 166 ? 5.459 -3.494 15.364 1.00 83.94 166 THR A C 1
ATOM 1361 O O . THR A 1 166 ? 4.781 -4.348 15.939 1.00 83.94 166 THR A O 1
ATOM 1364 N N . PHE A 1 167 ? 6.395 -2.785 15.992 1.00 86.50 167 PHE A N 1
ATOM 1365 C CA . PHE A 1 167 ? 6.690 -2.907 17.408 1.00 86.50 167 PHE A CA 1
ATOM 1366 C C . PHE A 1 167 ? 5.471 -2.577 18.275 1.00 86.50 167 PHE A C 1
ATOM 1368 O O . PHE A 1 167 ? 5.077 -3.389 19.105 1.00 86.50 167 PHE A O 1
ATOM 1375 N N . MET A 1 168 ? 4.830 -1.421 18.070 1.00 89.06 168 MET A N 1
ATOM 1376 C CA . MET A 1 168 ? 3.660 -1.036 18.867 1.00 89.06 168 MET A CA 1
ATOM 1377 C C . MET A 1 168 ? 2.487 -2.010 18.699 1.00 89.06 168 MET A C 1
ATOM 1379 O O . MET A 1 168 ? 1.847 -2.328 19.697 1.00 89.06 168 MET A O 1
ATOM 1383 N N . HIS A 1 169 ? 2.236 -2.520 17.485 1.00 87.31 169 HIS A N 1
ATOM 1384 C CA . HIS A 1 169 ? 1.243 -3.582 17.268 1.00 87.31 169 HIS A CA 1
ATOM 1385 C C . HIS A 1 169 ? 1.544 -4.815 18.120 1.00 87.31 169 HIS A C 1
ATOM 1387 O O . HIS A 1 169 ? 0.666 -5.286 18.833 1.00 87.31 169 HIS A O 1
ATOM 1393 N N . SER A 1 170 ? 2.795 -5.284 18.092 1.00 88.94 170 SER A N 1
ATOM 1394 C CA . SER A 1 170 ? 3.219 -6.475 18.840 1.00 88.94 170 SER A CA 1
ATOM 1395 C C . SER A 1 170 ? 3.018 -6.302 20.350 1.00 88.94 170 SER A C 1
ATOM 1397 O O . SER A 1 170 ? 2.574 -7.221 21.028 1.00 88.94 170 SER A O 1
ATOM 1399 N N . ILE A 1 171 ? 3.303 -5.109 20.888 1.00 92.12 171 ILE A N 1
ATOM 1400 C CA . ILE A 1 171 ? 3.115 -4.828 22.319 1.00 92.12 171 ILE A CA 1
ATOM 1401 C C . ILE A 1 171 ? 1.627 -4.744 22.691 1.00 92.12 171 ILE A C 1
ATOM 1403 O O . ILE A 1 171 ? 1.246 -5.228 23.754 1.00 92.12 171 ILE A O 1
ATOM 1407 N N . ILE A 1 172 ? 0.784 -4.125 21.856 1.00 91.75 172 ILE A N 1
ATOM 1408 C CA . ILE A 1 172 ? -0.665 -4.035 22.115 1.00 91.75 172 ILE A CA 1
ATOM 1409 C C . ILE A 1 172 ? -1.312 -5.416 22.049 1.00 91.75 172 ILE A C 1
ATOM 1411 O O . ILE A 1 172 ? -2.178 -5.717 22.871 1.00 91.75 172 ILE A O 1
ATOM 1415 N N . ASP A 1 173 ? -0.883 -6.253 21.110 1.00 88.81 173 ASP A N 1
ATOM 1416 C CA . ASP A 1 173 ? -1.319 -7.641 21.028 1.00 88.81 173 ASP A CA 1
ATOM 1417 C C . ASP A 1 173 ? -0.942 -8.427 22.295 1.00 88.81 173 ASP A C 1
ATOM 1419 O O . ASP A 1 173 ? -1.818 -8.933 23.002 1.00 88.81 173 ASP A O 1
ATOM 1423 N N . GLU A 1 174 ? 0.343 -8.436 22.663 1.00 91.12 174 GLU A N 1
ATOM 1424 C CA . GLU A 1 174 ? 0.812 -9.159 23.848 1.00 91.12 174 GLU A CA 1
ATOM 1425 C C . GLU A 1 174 ? 0.120 -8.659 25.130 1.00 91.12 174 GLU A C 1
ATOM 1427 O O . GLU A 1 174 ? -0.227 -9.450 26.012 1.00 91.12 174 GLU A O 1
ATOM 1432 N N . PHE A 1 175 ? -0.157 -7.354 25.216 1.00 93.56 175 PHE A N 1
ATOM 1433 C CA . PHE A 1 175 ? -0.941 -6.771 26.304 1.00 93.56 175 PHE A CA 1
ATOM 1434 C C . PHE A 1 175 ? -2.403 -7.240 26.289 1.00 93.56 175 PHE A C 1
ATOM 1436 O O . PHE A 1 175 ? -2.945 -7.575 27.339 1.00 93.56 175 PHE A O 1
ATOM 1443 N N . SER A 1 176 ? -3.042 -7.315 25.120 1.00 90.56 176 SER A N 1
ATOM 1444 C CA . SER A 1 176 ? -4.427 -7.787 24.986 1.00 90.56 176 SER A CA 1
ATOM 1445 C C . SER A 1 176 ? -4.560 -9.254 25.408 1.00 90.56 176 SER A C 1
ATOM 1447 O O . SER A 1 176 ? -5.471 -9.603 26.157 1.00 90.56 176 SER A O 1
ATOM 1449 N N . ARG A 1 177 ? -3.603 -10.105 25.012 1.00 89.00 177 ARG A N 1
ATOM 1450 C CA . ARG A 1 177 ? -3.517 -11.509 25.449 1.00 89.00 177 ARG A CA 1
ATOM 1451 C C . ARG A 1 177 ? -3.322 -11.627 26.964 1.00 89.00 177 ARG A C 1
ATOM 1453 O O . ARG A 1 177 ? -3.923 -12.498 27.591 1.00 89.00 177 ARG A O 1
ATOM 1460 N N . LEU A 1 178 ? -2.521 -10.739 27.559 1.00 91.19 178 LEU A N 1
ATOM 1461 C CA . LEU A 1 178 ? -2.328 -10.672 29.010 1.00 91.19 178 LEU A CA 1
ATOM 1462 C C . LEU A 1 178 ? -3.634 -10.343 29.739 1.00 91.19 178 LEU A C 1
ATOM 1464 O O . LEU A 1 178 ? -3.939 -10.998 30.731 1.00 91.19 178 LEU A O 1
ATOM 1468 N N . LEU A 1 179 ? -4.420 -9.381 29.244 1.00 90.31 179 LEU A N 1
ATOM 1469 C CA . LEU A 1 179 ? -5.709 -9.033 29.850 1.00 90.31 179 LEU A CA 1
ATOM 1470 C C . LEU A 1 179 ? -6.681 -10.213 29.860 1.00 90.31 179 LEU A C 1
ATOM 1472 O O . LEU A 1 179 ? -7.307 -10.474 30.882 1.00 90.31 179 LEU A O 1
ATOM 1476 N N . VAL A 1 180 ? -6.771 -10.950 28.749 1.00 87.25 180 VAL A N 1
ATOM 1477 C CA . VAL A 1 180 ? -7.624 -12.144 28.659 1.00 87.25 180 VAL A CA 1
ATOM 1478 C C . VAL A 1 180 ? -7.152 -13.224 29.633 1.00 87.25 180 VAL A C 1
ATOM 1480 O O . VAL A 1 180 ? -7.959 -13.763 30.384 1.00 87.25 180 VAL A O 1
ATOM 1483 N N . ARG A 1 181 ? -5.845 -13.515 29.659 1.00 88.94 181 ARG A N 1
ATOM 1484 C CA . ARG A 1 181 ? -5.264 -14.545 30.535 1.00 88.94 181 ARG A CA 1
ATOM 1485 C C . ARG A 1 181 ? -5.469 -14.235 32.018 1.00 88.94 181 ARG A C 1
ATOM 1487 O O . ARG A 1 181 ? -5.782 -15.134 32.789 1.00 88.94 181 ARG A O 1
ATOM 1494 N N . ASP A 1 182 ? -5.284 -12.977 32.406 1.00 89.12 182 ASP A N 1
ATOM 1495 C CA . ASP A 1 182 ? -5.356 -12.547 33.804 1.00 89.12 182 ASP A CA 1
ATOM 1496 C C . ASP A 1 182 ? -6.793 -12.121 34.201 1.00 89.12 182 ASP A C 1
ATOM 1498 O O . ASP A 1 182 ? -7.010 -11.639 35.311 1.00 89.12 182 ASP A O 1
ATOM 1502 N N . ASN A 1 183 ? -7.774 -12.312 33.304 1.00 87.44 183 ASN A N 1
ATOM 1503 C CA . ASN A 1 183 ? -9.187 -11.945 33.456 1.00 87.44 183 ASN A CA 1
ATOM 1504 C C . ASN A 1 183 ? -9.407 -10.472 33.862 1.00 87.44 183 ASN A C 1
ATOM 1506 O O . ASN A 1 183 ? -10.223 -10.145 34.726 1.00 87.44 183 ASN A O 1
ATOM 1510 N N . ILE A 1 184 ? -8.644 -9.568 33.246 1.00 89.25 184 ILE A N 1
ATOM 1511 C CA . ILE A 1 184 ? -8.693 -8.128 33.502 1.00 89.25 184 ILE A CA 1
ATOM 1512 C C . ILE A 1 184 ? -9.536 -7.463 32.415 1.00 89.25 184 ILE A C 1
ATOM 1514 O O . ILE A 1 184 ? -9.248 -7.573 31.224 1.00 89.25 184 ILE A O 1
ATOM 1518 N N . SER A 1 185 ? -10.570 -6.729 32.826 1.00 87.75 185 SER A N 1
ATOM 1519 C CA . SER A 1 185 ? -11.414 -5.984 31.891 1.00 87.75 185 SER A CA 1
ATOM 1520 C C . SER A 1 185 ? -10.705 -4.745 31.344 1.00 87.75 185 SER A C 1
ATOM 1522 O O . SER A 1 185 ? -9.972 -4.054 32.053 1.00 87.75 185 SER A O 1
ATOM 1524 N N . TRP A 1 186 ? -11.004 -4.404 30.090 1.00 88.50 186 TRP A N 1
ATOM 1525 C CA . TRP A 1 186 ? -10.655 -3.099 29.529 1.00 88.50 186 TRP A CA 1
ATOM 1526 C C . TRP A 1 186 ? -11.407 -1.945 30.187 1.00 88.50 186 TRP A C 1
ATOM 1528 O O . TRP A 1 186 ? -10.917 -0.816 30.154 1.00 88.50 186 TRP A O 1
ATOM 1538 N N . ARG A 1 187 ? -12.591 -2.194 30.761 1.00 86.94 187 ARG A N 1
ATOM 1539 C CA . ARG A 1 187 ? -13.371 -1.173 31.462 1.00 86.94 187 ARG A CA 1
ATOM 1540 C C . ARG A 1 187 ? -12.663 -0.883 32.788 1.00 86.94 187 ARG A C 1
ATOM 1542 O O . ARG A 1 187 ? -12.675 -1.725 33.680 1.00 86.94 187 ARG A O 1
ATOM 1549 N N . LYS A 1 188 ? -12.070 0.312 32.903 1.00 80.19 188 LYS A N 1
ATOM 1550 C CA . LYS A 1 188 ? -11.314 0.808 34.074 1.00 80.19 188 LYS A CA 1
ATOM 1551 C C . LYS A 1 188 ? -9.930 0.177 34.270 1.00 80.19 188 LYS A C 1
ATOM 1553 O O . LYS A 1 188 ? -9.603 -0.307 35.353 1.00 80.19 188 LYS A O 1
ATOM 1558 N N . LEU A 1 189 ? -9.081 0.241 33.243 1.00 89.56 189 LEU A N 1
ATOM 1559 C CA . LEU A 1 189 ? -7.665 -0.097 33.404 1.00 89.56 189 LEU A CA 1
ATOM 1560 C C . LEU A 1 189 ? -6.958 0.890 34.346 1.00 89.56 189 LEU A C 1
ATOM 1562 O O . LEU A 1 189 ? -7.024 2.106 34.161 1.00 89.56 189 LEU A O 1
ATOM 1566 N N . ASP A 1 190 ? -6.220 0.367 35.328 1.00 91.19 190 ASP A N 1
ATOM 1567 C CA . ASP A 1 190 ? -5.366 1.191 36.184 1.00 91.19 190 ASP A CA 1
ATOM 1568 C C . ASP A 1 190 ? -4.111 1.657 35.426 1.00 91.19 190 ASP A C 1
ATOM 1570 O O . ASP A 1 190 ? -3.333 0.861 34.891 1.00 91.19 190 ASP A O 1
ATOM 1574 N N . SER A 1 191 ? -3.887 2.972 35.412 1.00 91.06 191 SER A N 1
ATOM 1575 C CA . SER A 1 191 ? -2.800 3.604 34.654 1.00 91.06 191 SER A CA 1
ATOM 1576 C C . SER A 1 191 ? -1.402 3.221 35.162 1.00 91.06 191 SER A C 1
ATOM 1578 O O . SER A 1 191 ? -0.470 3.043 34.364 1.00 91.06 191 SER A O 1
ATOM 1580 N N . LYS A 1 192 ? -1.231 3.042 36.483 1.00 93.44 192 LYS A N 1
ATOM 1581 C CA . LYS A 1 192 ? 0.065 2.657 37.068 1.00 93.44 192 LYS A CA 1
ATOM 1582 C C . LYS A 1 192 ? 0.405 1.214 36.718 1.00 93.44 192 LYS A C 1
ATOM 1584 O O . LYS A 1 192 ? 1.527 0.937 36.289 1.00 93.44 192 LYS A O 1
ATOM 1589 N N . TRP A 1 193 ? -0.562 0.313 36.850 1.00 93.62 193 TRP A N 1
ATOM 1590 C CA . TRP A 1 193 ? -0.425 -1.085 36.473 1.00 93.62 193 TRP A CA 1
ATOM 1591 C C . TRP A 1 193 ? -0.156 -1.231 34.972 1.00 93.62 193 TRP A C 1
ATOM 1593 O O . TRP A 1 193 ? 0.817 -1.889 34.598 1.00 93.62 193 TRP A O 1
ATOM 1603 N N . CYS A 1 194 ? -0.926 -0.540 34.121 1.00 94.06 194 CYS A N 1
ATOM 1604 C CA . CYS A 1 194 ? -0.727 -0.526 32.670 1.00 94.06 194 CYS A CA 1
ATOM 1605 C C . CYS A 1 194 ? 0.704 -0.101 32.311 1.00 94.06 194 CYS A C 1
ATOM 1607 O O . CYS A 1 194 ? 1.390 -0.783 31.549 1.00 94.06 194 CYS A O 1
ATOM 1609 N N . SER A 1 195 ? 1.194 0.989 32.912 1.00 94.88 195 SER A N 1
ATOM 1610 C CA . SER A 1 195 ? 2.565 1.473 32.706 1.00 94.88 195 SER A CA 1
ATOM 1611 C C . SER A 1 195 ? 3.618 0.444 33.120 1.00 94.88 195 SER A C 1
ATOM 1613 O O . SER A 1 195 ? 4.598 0.235 32.402 1.00 94.88 195 SER A O 1
ATOM 1615 N N . GLY A 1 196 ? 3.406 -0.234 34.252 1.00 95.25 196 GLY A N 1
ATOM 1616 C CA . GLY A 1 196 ? 4.293 -1.288 34.738 1.00 95.25 196 GLY A CA 1
ATOM 1617 C C . GLY A 1 196 ? 4.357 -2.500 33.805 1.00 95.25 196 GLY A C 1
ATOM 1618 O O . GLY A 1 196 ? 5.445 -3.021 33.560 1.00 95.25 196 GLY A O 1
ATOM 1619 N N . GLN A 1 197 ? 3.222 -2.937 33.250 1.00 94.94 197 GLN A N 1
ATOM 1620 C CA . GLN A 1 197 ? 3.196 -4.054 32.300 1.00 94.94 197 GLN A CA 1
ATOM 1621 C C . GLN A 1 197 ? 3.830 -3.676 30.961 1.00 94.94 197 GLN A C 1
ATOM 1623 O O . GLN A 1 197 ? 4.697 -4.401 30.478 1.00 94.94 197 GLN A O 1
ATOM 1628 N N . VAL A 1 198 ? 3.489 -2.512 30.398 1.00 94.94 198 VAL A N 1
ATOM 1629 C CA . VAL A 1 198 ? 4.089 -2.036 29.140 1.00 94.94 198 VAL A CA 1
ATOM 1630 C C . VAL A 1 198 ? 5.604 -1.909 29.264 1.00 94.94 198 VAL A C 1
ATOM 1632 O O . VAL A 1 198 ? 6.320 -2.316 28.353 1.00 94.94 198 VAL A O 1
ATOM 1635 N N . ALA A 1 199 ? 6.116 -1.404 30.392 1.00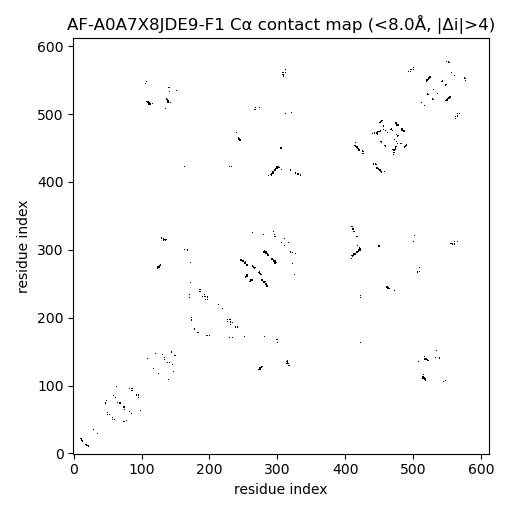 93.88 199 ALA A N 1
ATOM 1636 C CA . ALA A 1 199 ? 7.556 -1.333 30.621 1.00 93.88 199 ALA A CA 1
ATOM 1637 C C . ALA A 1 199 ? 8.218 -2.717 30.516 1.00 93.88 199 ALA A C 1
ATOM 1639 O O . ALA A 1 199 ? 9.186 -2.861 29.773 1.00 93.88 199 ALA A O 1
ATOM 1640 N N . LYS A 1 200 ? 7.647 -3.740 31.172 1.00 93.19 200 LYS A N 1
ATOM 1641 C CA . LYS A 1 200 ? 8.144 -5.127 31.112 1.00 93.19 200 LYS A CA 1
ATOM 1642 C C . LYS A 1 200 ? 8.107 -5.700 29.694 1.00 93.19 200 LYS A C 1
ATOM 1644 O O . LYS A 1 200 ? 9.077 -6.334 29.282 1.00 93.19 200 LYS A O 1
ATOM 1649 N N . LEU A 1 201 ? 7.009 -5.489 28.963 1.00 92.81 201 LEU A N 1
ATOM 1650 C CA . LEU A 1 201 ? 6.840 -5.982 27.590 1.00 92.81 201 LEU A CA 1
ATOM 1651 C C . LEU A 1 201 ? 7.855 -5.340 26.640 1.00 92.81 201 LEU A C 1
ATOM 1653 O O . LEU A 1 201 ? 8.575 -6.036 25.924 1.00 92.81 201 LEU A O 1
ATOM 1657 N N . VAL A 1 202 ? 7.970 -4.010 26.689 1.00 89.50 202 VAL A N 1
ATOM 1658 C CA . VAL A 1 202 ? 8.918 -3.262 25.860 1.00 89.50 202 VAL A CA 1
ATOM 1659 C C . VAL A 1 202 ? 10.350 -3.677 26.181 1.00 89.50 202 VAL A C 1
ATOM 1661 O O . VAL A 1 202 ? 11.093 -4.010 25.265 1.00 89.50 202 VAL A O 1
ATOM 1664 N N . ASP A 1 203 ? 10.744 -3.728 27.455 1.00 86.75 203 ASP A N 1
ATOM 1665 C CA . ASP A 1 203 ? 12.119 -4.081 27.830 1.00 86.75 203 ASP A CA 1
ATOM 1666 C C . ASP A 1 203 ? 12.495 -5.502 27.390 1.00 86.75 203 ASP A C 1
ATOM 1668 O O . ASP A 1 203 ? 13.585 -5.714 26.851 1.00 86.75 203 ASP A O 1
ATOM 1672 N N . ARG A 1 204 ? 11.570 -6.462 27.519 1.00 87.31 204 ARG A N 1
ATOM 1673 C CA . ARG A 1 204 ? 11.753 -7.832 27.021 1.00 87.31 204 ARG A CA 1
ATOM 1674 C C . ARG A 1 204 ? 11.940 -7.861 25.504 1.00 87.31 204 ARG A C 1
ATOM 1676 O O . ARG A 1 204 ? 12.883 -8.480 25.013 1.00 87.31 204 ARG A O 1
ATOM 1683 N N . HIS A 1 205 ? 11.074 -7.174 24.761 1.00 84.06 205 HIS A N 1
ATOM 1684 C CA . HIS A 1 205 ? 11.140 -7.162 23.303 1.00 84.06 205 HIS A CA 1
ATOM 1685 C C . HIS A 1 205 ? 12.421 -6.475 22.803 1.00 84.06 205 HIS A C 1
ATOM 1687 O O . HIS A 1 205 ? 13.088 -6.980 21.900 1.00 84.06 205 HIS A O 1
ATOM 1693 N N . MET A 1 206 ? 12.836 -5.374 23.436 1.00 77.00 206 MET A N 1
ATOM 1694 C CA . MET A 1 206 ? 14.075 -4.667 23.090 1.00 77.00 206 MET A CA 1
ATOM 1695 C C . MET A 1 206 ? 15.330 -5.495 23.398 1.00 77.00 206 MET A C 1
ATOM 1697 O O . MET A 1 206 ? 16.304 -5.400 22.655 1.00 77.00 206 MET A O 1
ATOM 1701 N N . ALA A 1 207 ? 15.308 -6.341 24.433 1.00 76.62 207 ALA A N 1
ATOM 1702 C CA . ALA A 1 207 ? 16.402 -7.268 24.723 1.00 76.62 207 ALA A CA 1
ATOM 1703 C C . ALA A 1 207 ? 16.533 -8.396 23.676 1.00 76.62 207 ALA A C 1
ATOM 1705 O O . ALA A 1 207 ? 17.634 -8.899 23.450 1.00 76.62 207 ALA A O 1
ATOM 1706 N N . SER A 1 208 ? 15.430 -8.779 23.021 1.00 72.56 208 SER A N 1
ATOM 1707 C CA . SER A 1 208 ? 15.395 -9.866 22.028 1.00 72.56 208 SER A CA 1
ATOM 1708 C C . SER A 1 208 ? 15.904 -9.470 20.630 1.00 72.56 208 SER A C 1
ATOM 1710 O O . SER A 1 208 ? 16.454 -10.306 19.918 1.00 72.56 208 SER A O 1
ATOM 1712 N N . GLN A 1 209 ? 15.796 -8.191 20.249 1.00 64.00 209 GLN A N 1
ATOM 1713 C CA . GLN A 1 209 ? 16.079 -7.668 18.896 1.00 64.00 209 GLN A CA 1
ATOM 1714 C C . GLN A 1 209 ? 17.583 -7.477 18.570 1.00 64.00 209 GLN A C 1
ATOM 1716 O O . GLN A 1 209 ? 17.934 -6.877 17.556 1.00 64.00 209 GLN A O 1
ATOM 1721 N N . GLY A 1 210 ? 18.490 -8.012 19.395 1.00 53.81 210 GLY A N 1
ATOM 1722 C CA . GLY A 1 210 ? 19.929 -8.070 19.111 1.00 53.81 210 GLY A CA 1
ATOM 1723 C C . GLY A 1 210 ? 20.797 -7.413 20.184 1.00 53.81 210 GLY A C 1
ATOM 1724 O O . GLY A 1 210 ? 20.792 -6.195 20.376 1.00 53.81 210 GLY A O 1
ATOM 1725 N N . LYS A 1 211 ? 21.609 -8.237 20.853 1.00 47.22 211 LYS A N 1
ATOM 1726 C CA . LYS A 1 211 ? 22.681 -7.816 21.764 1.00 47.22 211 LYS A CA 1
ATOM 1727 C C . LYS A 1 211 ? 23.793 -7.132 20.951 1.00 47.22 211 LYS A C 1
ATOM 1729 O O . LYS A 1 211 ? 24.576 -7.824 20.313 1.00 47.22 211 LYS A O 1
ATOM 1734 N N . GLY A 1 212 ? 23.889 -5.800 20.948 1.00 53.91 212 GLY A N 1
ATOM 1735 C CA . GLY A 1 212 ? 25.107 -5.141 20.443 1.00 53.91 212 GLY A CA 1
ATOM 1736 C C . GLY A 1 212 ? 25.028 -3.636 20.188 1.00 53.91 212 GLY A C 1
ATOM 1737 O O . GLY A 1 212 ? 25.882 -2.891 20.662 1.00 53.91 212 GLY A O 1
ATOM 1738 N N . ILE A 1 213 ? 24.011 -3.157 19.465 1.00 49.97 213 ILE A N 1
ATOM 1739 C CA . ILE A 1 213 ? 23.948 -1.743 19.024 1.00 49.97 213 ILE A CA 1
ATOM 1740 C C . ILE A 1 213 ? 22.767 -0.989 19.648 1.00 49.97 213 ILE A C 1
ATOM 1742 O O . ILE A 1 213 ? 22.858 0.204 19.938 1.00 49.97 213 ILE A O 1
ATOM 1746 N N . LEU A 1 214 ? 21.657 -1.682 19.899 1.00 52.00 214 LEU A N 1
ATOM 1747 C CA . LEU A 1 214 ? 20.437 -1.062 20.417 1.00 52.00 214 LEU A CA 1
ATOM 1748 C C . LEU A 1 214 ? 20.612 -0.630 21.883 1.00 52.00 214 LEU A C 1
ATOM 1750 O O . LEU A 1 214 ? 20.227 0.468 22.259 1.00 52.00 214 LEU A O 1
ATOM 1754 N N . SER A 1 215 ? 21.305 -1.415 22.707 1.00 53.97 215 SER A N 1
ATOM 1755 C CA . SER A 1 215 ? 21.561 -1.072 24.113 1.00 53.97 215 SER A CA 1
ATOM 1756 C C . SER A 1 215 ? 22.694 -0.058 24.339 1.00 53.97 215 SER A C 1
ATOM 1758 O O . SER A 1 215 ? 22.884 0.373 25.473 1.00 53.97 215 SER A O 1
ATOM 1760 N N . SER A 1 216 ? 23.465 0.321 23.312 1.00 57.50 216 SER A N 1
ATOM 1761 C CA . SER A 1 216 ? 24.710 1.090 23.491 1.00 57.50 216 SER A CA 1
ATOM 1762 C C . SER A 1 216 ? 24.587 2.593 23.212 1.00 57.50 216 SER A C 1
ATOM 1764 O O . SER A 1 216 ? 25.451 3.361 23.633 1.00 57.50 216 SER A O 1
ATOM 1766 N N . SER A 1 217 ? 23.506 3.060 22.572 1.00 73.06 217 SER A N 1
ATOM 1767 C CA . SER A 1 217 ? 23.303 4.489 22.292 1.00 73.06 217 SER A CA 1
ATOM 1768 C C . SER A 1 217 ? 22.235 5.117 23.188 1.00 73.06 217 SER A C 1
ATOM 1770 O O . SER A 1 217 ? 21.092 4.661 23.231 1.00 73.06 217 SER A O 1
ATOM 1772 N N . LYS A 1 218 ? 22.558 6.260 23.812 1.00 82.12 218 LYS A N 1
ATOM 1773 C CA . LYS A 1 218 ? 21.594 7.104 24.552 1.00 82.12 218 LYS A CA 1
ATOM 1774 C C . LYS A 1 218 ? 20.341 7.433 23.728 1.00 82.12 218 LYS A C 1
ATOM 1776 O O . LYS A 1 218 ? 19.254 7.568 24.284 1.00 82.12 218 LYS A O 1
ATOM 1781 N N . ARG A 1 219 ? 20.476 7.516 22.397 1.00 80.62 219 ARG A N 1
ATOM 1782 C CA . ARG A 1 219 ? 19.354 7.727 21.472 1.00 80.62 219 ARG A CA 1
ATOM 1783 C C . ARG A 1 219 ? 18.317 6.611 21.569 1.00 80.62 219 ARG A C 1
ATOM 1785 O O . ARG A 1 219 ? 17.127 6.896 21.546 1.00 80.62 219 ARG A O 1
ATOM 1792 N N . TYR A 1 220 ? 18.750 5.359 21.664 1.00 77.38 220 TYR A N 1
ATOM 1793 C CA . TYR A 1 220 ? 17.833 4.225 21.681 1.00 77.38 220 TYR A CA 1
ATOM 1794 C C . TYR A 1 220 ? 17.086 4.107 23.008 1.00 77.38 220 TYR A C 1
ATOM 1796 O O . TYR A 1 220 ? 15.884 3.867 23.005 1.00 77.38 220 TYR A O 1
ATOM 1804 N N . LEU A 1 221 ? 17.762 4.372 24.132 1.00 81.69 221 LEU A N 1
ATOM 1805 C CA . LEU A 1 221 ? 17.105 4.455 25.441 1.00 81.69 221 LEU A CA 1
ATOM 1806 C C . LEU A 1 221 ? 15.966 5.486 25.426 1.00 81.69 221 LEU A C 1
ATOM 1808 O O . LEU A 1 221 ? 14.870 5.203 25.902 1.00 81.69 221 LEU A O 1
ATOM 1812 N N . TYR A 1 222 ? 16.193 6.646 24.799 1.00 85.75 222 TYR A N 1
ATOM 1813 C CA . TYR A 1 222 ? 15.149 7.653 24.607 1.00 85.75 222 TYR A CA 1
ATOM 1814 C C . TYR A 1 222 ? 14.013 7.171 23.690 1.00 85.75 222 TYR A C 1
ATOM 1816 O O . TYR A 1 222 ? 12.843 7.403 23.985 1.00 85.75 222 TYR A O 1
ATOM 1824 N N . VAL A 1 223 ? 14.332 6.487 22.584 1.00 84.06 223 VAL A N 1
ATOM 1825 C CA . VAL A 1 223 ? 13.315 5.912 21.685 1.00 84.06 223 VAL A CA 1
ATOM 1826 C C . VAL A 1 223 ? 12.455 4.879 22.420 1.00 84.06 223 VAL A C 1
ATOM 1828 O O . VAL A 1 223 ? 11.235 4.941 22.309 1.00 84.06 223 VAL A O 1
ATOM 1831 N N . SER A 1 224 ? 13.059 3.993 23.216 1.00 84.94 224 SER A N 1
ATOM 1832 C CA . SER A 1 224 ? 12.345 3.012 24.043 1.00 84.94 224 SER A CA 1
ATOM 1833 C C . SER A 1 224 ? 11.406 3.689 25.048 1.00 84.94 224 SER A C 1
ATOM 1835 O O . SER A 1 224 ? 10.221 3.363 25.096 1.00 84.94 224 SER A O 1
ATOM 1837 N N . ASP A 1 225 ? 11.883 4.699 25.785 1.00 88.44 225 ASP A N 1
ATOM 1838 C CA . ASP A 1 225 ? 11.045 5.468 26.718 1.00 88.44 225 ASP A CA 1
ATOM 1839 C C . ASP A 1 225 ? 9.870 6.161 26.005 1.00 88.44 225 ASP A C 1
ATOM 1841 O O . ASP A 1 225 ? 8.723 6.116 26.462 1.00 88.44 225 ASP A O 1
ATOM 1845 N N . ARG A 1 226 ? 10.124 6.743 24.827 1.00 88.56 226 ARG A N 1
ATOM 1846 C CA . ARG A 1 226 ? 9.078 7.346 23.994 1.00 88.56 226 ARG A CA 1
ATOM 1847 C C . ARG A 1 226 ? 8.046 6.314 23.533 1.00 88.56 226 ARG A C 1
ATOM 1849 O O . ARG A 1 226 ? 6.850 6.612 23.555 1.00 88.56 226 ARG A O 1
ATOM 1856 N N . LEU A 1 227 ? 8.476 5.117 23.133 1.00 88.12 227 LEU A N 1
ATOM 1857 C CA . LEU A 1 227 ? 7.575 4.032 22.737 1.00 88.12 227 LEU A CA 1
ATOM 1858 C C . LEU A 1 227 ? 6.710 3.575 23.913 1.00 88.12 227 LEU A C 1
ATOM 1860 O O . LEU A 1 227 ? 5.495 3.507 23.754 1.00 88.12 227 LEU A O 1
ATOM 1864 N N . LYS A 1 228 ? 7.293 3.372 25.105 1.00 92.12 228 LYS A N 1
ATOM 1865 C CA . LYS A 1 228 ? 6.538 3.038 26.329 1.00 92.12 228 LYS A CA 1
ATOM 1866 C C . LYS A 1 228 ? 5.429 4.056 26.588 1.00 92.12 228 LYS A C 1
ATOM 1868 O O . LYS A 1 228 ? 4.271 3.677 26.730 1.00 92.12 228 LYS A O 1
ATOM 1873 N N . LYS A 1 229 ? 5.761 5.352 26.576 1.00 91.31 229 LYS A N 1
ATOM 1874 C CA . LYS A 1 229 ? 4.786 6.440 26.773 1.00 91.31 229 LYS A CA 1
ATOM 1875 C C . LYS A 1 229 ? 3.679 6.430 25.723 1.00 91.31 229 LYS A C 1
ATOM 1877 O O . LYS A 1 229 ? 2.512 6.593 26.068 1.00 91.31 229 LYS A O 1
ATOM 1882 N N . THR A 1 230 ? 4.041 6.227 24.458 1.00 91.94 230 THR A N 1
ATOM 1883 C CA . THR A 1 230 ? 3.083 6.202 23.342 1.00 91.94 230 THR A CA 1
ATOM 1884 C C . THR A 1 230 ? 2.117 5.024 23.476 1.00 91.94 230 THR A C 1
ATOM 1886 O O . THR A 1 230 ? 0.908 5.211 23.366 1.00 91.94 230 THR A O 1
ATOM 1889 N N . VAL A 1 231 ? 2.629 3.829 23.788 1.00 93.50 231 VAL A N 1
ATOM 1890 C CA . VAL A 1 231 ? 1.812 2.621 23.975 1.00 93.50 231 VAL A CA 1
ATOM 1891 C C . VAL A 1 231 ? 0.898 2.750 25.192 1.00 93.50 231 VAL A C 1
ATOM 1893 O O . VAL A 1 231 ? -0.290 2.473 25.073 1.00 93.50 231 VAL A O 1
ATOM 1896 N N . VAL A 1 232 ? 1.399 3.230 26.338 1.00 94.62 232 VAL A N 1
ATOM 1897 C CA . VAL A 1 232 ? 0.562 3.455 27.533 1.00 94.62 232 VAL A CA 1
ATOM 1898 C C . VAL A 1 232 ? -0.593 4.403 27.216 1.00 94.62 232 VAL A C 1
ATOM 1900 O O . VAL A 1 232 ? -1.740 4.090 27.517 1.00 94.62 232 VAL A O 1
ATOM 1903 N N . LYS A 1 233 ? -0.320 5.538 26.559 1.00 92.31 233 LYS A N 1
ATOM 1904 C CA . LYS A 1 233 ? -1.371 6.481 26.146 1.00 92.31 233 LYS A CA 1
ATOM 1905 C C . LYS A 1 233 ? -2.397 5.826 25.219 1.00 92.31 233 LYS A C 1
ATOM 1907 O O . LYS A 1 233 ? -3.591 6.030 25.414 1.00 92.31 233 LYS A O 1
ATOM 1912 N N . ALA A 1 234 ? -1.948 5.027 24.250 1.00 93.56 234 ALA A N 1
ATOM 1913 C CA . ALA A 1 234 ? -2.836 4.310 23.339 1.00 93.56 234 ALA A CA 1
ATOM 1914 C C . ALA A 1 234 ? -3.733 3.302 24.078 1.00 93.56 234 ALA A C 1
ATOM 1916 O O . ALA A 1 234 ? -4.938 3.290 23.848 1.00 93.56 234 ALA A O 1
ATOM 1917 N N . LEU A 1 235 ? -3.183 2.511 25.004 1.00 93.94 235 LEU A N 1
ATOM 1918 C CA . LEU A 1 235 ? -3.945 1.542 25.802 1.00 93.94 235 LEU A CA 1
ATOM 1919 C C . LEU A 1 235 ? -4.973 2.222 26.715 1.00 93.94 235 LEU A C 1
ATOM 1921 O O . LEU A 1 235 ? -6.121 1.785 26.783 1.00 93.94 235 LEU A O 1
ATOM 1925 N N . MET A 1 236 ? -4.598 3.330 27.360 1.00 93.56 236 MET A N 1
ATOM 1926 C CA . MET A 1 236 ? -5.533 4.122 28.166 1.00 93.56 236 MET A CA 1
ATOM 1927 C C . MET A 1 236 ? -6.651 4.731 27.309 1.00 93.56 236 MET A C 1
ATOM 1929 O O . MET A 1 236 ? -7.805 4.765 27.732 1.00 93.56 236 MET A O 1
ATOM 1933 N N . LEU A 1 237 ? -6.333 5.171 26.088 1.00 93.25 237 LEU A N 1
ATOM 1934 C CA . LEU A 1 237 ? -7.335 5.655 25.142 1.00 93.25 237 LEU A CA 1
ATOM 1935 C C . LEU A 1 237 ? -8.282 4.532 24.692 1.00 93.25 237 LEU A C 1
ATOM 1937 O O . LEU A 1 237 ? -9.490 4.742 24.646 1.00 93.25 237 LEU A O 1
ATOM 1941 N N . ILE A 1 238 ? -7.757 3.333 24.414 1.00 93.19 238 ILE A N 1
ATOM 1942 C CA . ILE A 1 238 ? -8.566 2.149 24.098 1.00 93.19 238 ILE A CA 1
ATOM 1943 C C . ILE A 1 238 ? -9.528 1.828 25.252 1.00 93.19 238 ILE A C 1
ATOM 1945 O O . ILE A 1 238 ? -10.713 1.620 24.999 1.00 93.19 238 ILE A O 1
ATOM 1949 N N . SER A 1 239 ? -9.040 1.835 26.498 1.00 93.75 239 SER A N 1
ATOM 1950 C CA . SER A 1 239 ? -9.857 1.621 27.702 1.00 93.75 239 SER A CA 1
ATOM 1951 C C . SER A 1 239 ? -11.013 2.616 27.777 1.00 93.75 239 SER A C 1
ATOM 1953 O O . SER A 1 239 ? -12.166 2.205 27.893 1.00 93.75 239 SER A O 1
ATOM 1955 N N . ARG A 1 240 ? -10.727 3.912 27.592 1.00 92.38 240 ARG A N 1
ATOM 1956 C CA . ARG A 1 240 ? -11.745 4.971 27.560 1.00 92.38 240 ARG A CA 1
ATOM 1957 C C . ARG A 1 240 ? -12.763 4.776 26.434 1.00 92.38 240 ARG A C 1
ATOM 1959 O O . ARG A 1 240 ? -13.951 4.978 26.651 1.00 92.38 240 ARG A O 1
ATOM 1966 N N . HIS A 1 241 ? -12.316 4.387 25.238 1.00 93.25 241 HIS A N 1
ATOM 1967 C CA . HIS A 1 241 ? -13.215 4.139 24.106 1.00 93.25 241 HIS A CA 1
ATOM 1968 C C . HIS A 1 241 ? -14.164 2.963 24.361 1.00 93.25 241 HIS A C 1
ATOM 1970 O O . HIS A 1 241 ? -15.327 3.030 23.978 1.00 93.25 241 HIS A O 1
ATOM 1976 N N . ILE A 1 242 ? -13.675 1.890 24.987 1.00 92.81 242 ILE A N 1
ATOM 1977 C CA . ILE A 1 242 ? -14.507 0.737 25.355 1.00 92.81 242 ILE A CA 1
ATOM 1978 C C . ILE A 1 242 ? -15.483 1.134 26.466 1.00 92.81 242 ILE A C 1
ATOM 1980 O O . ILE A 1 242 ? -16.660 0.798 26.396 1.00 92.81 242 ILE A O 1
ATOM 1984 N N . GLU A 1 243 ? -15.030 1.901 27.462 1.00 92.75 243 GLU A N 1
ATOM 1985 C CA . GLU A 1 243 ? -15.887 2.381 28.550 1.00 92.75 243 GLU A CA 1
ATOM 1986 C C . GLU A 1 243 ? -17.073 3.211 28.033 1.00 92.75 243 GLU A C 1
ATOM 1988 O O . GLU A 1 243 ? -18.209 2.950 28.429 1.00 92.75 243 GLU A O 1
ATOM 1993 N N . ALA A 1 244 ? -16.824 4.113 27.080 1.00 92.38 244 ALA A N 1
ATOM 1994 C CA . ALA A 1 244 ? -17.838 4.961 26.453 1.00 92.38 244 ALA A CA 1
ATOM 1995 C C . ALA A 1 244 ? -18.684 4.255 25.370 1.00 92.38 244 ALA A C 1
ATOM 1997 O O . ALA A 1 244 ? -19.564 4.880 24.782 1.00 92.38 244 ALA A O 1
ATOM 1998 N N . SER A 1 245 ? -18.449 2.971 25.076 1.00 93.19 245 SER A N 1
ATOM 1999 C CA . SER A 1 245 ? -19.148 2.238 24.012 1.00 93.19 245 SER A CA 1
ATOM 2000 C C . SER A 1 245 ? -19.947 1.047 24.550 1.00 93.19 245 SER A C 1
ATOM 2002 O O . SER A 1 245 ? -19.566 0.396 25.523 1.00 93.19 245 SER A O 1
ATOM 2004 N N . GLY A 1 246 ? -21.063 0.739 23.888 1.00 93.25 246 GLY A N 1
ATOM 2005 C CA . GLY A 1 246 ? -21.813 -0.507 24.042 1.00 93.25 246 GLY A CA 1
ATOM 2006 C C . GLY A 1 246 ? -21.204 -1.707 23.321 1.00 93.25 246 GLY A C 1
ATOM 2007 O O . GLY A 1 246 ? -21.655 -2.829 23.528 1.00 93.25 246 GLY A O 1
ATOM 2008 N N . PHE A 1 247 ? -20.174 -1.489 22.503 1.00 94.56 247 PHE A N 1
ATOM 2009 C CA . PHE A 1 247 ? -19.417 -2.558 21.867 1.00 94.56 247 PHE A CA 1
ATOM 2010 C C . PHE A 1 247 ? -18.405 -3.166 22.833 1.00 94.56 247 PHE A C 1
ATOM 2012 O O . PHE A 1 247 ? -17.670 -2.448 23.512 1.00 94.56 247 PHE A O 1
ATOM 2019 N N . GLU A 1 248 ? -18.313 -4.491 22.810 1.00 91.50 248 GLU A N 1
ATOM 2020 C CA . GLU A 1 248 ? -17.310 -5.258 23.542 1.00 91.50 248 GLU A CA 1
ATOM 2021 C C . GLU A 1 248 ? -16.355 -5.947 22.566 1.00 91.50 248 GLU A C 1
ATOM 2023 O O . GLU A 1 248 ? -16.807 -6.469 21.539 1.00 91.50 248 GLU A O 1
ATOM 2028 N N . PRO A 1 249 ? -15.048 -6.006 22.864 1.00 91.94 249 PRO A N 1
ATOM 2029 C CA . PRO A 1 249 ? -14.123 -6.793 22.062 1.00 91.94 249 PRO A CA 1
ATOM 2030 C C . PRO A 1 249 ? -14.518 -8.280 22.054 1.00 91.94 249 PRO A C 1
ATOM 2032 O O . PRO A 1 249 ? -14.525 -8.944 23.088 1.00 91.94 249 PRO A O 1
ATOM 2035 N N . ALA A 1 250 ? -14.819 -8.810 20.870 1.00 88.81 250 ALA A N 1
ATOM 2036 C CA . ALA A 1 250 ? -15.139 -10.220 20.633 1.00 88.81 250 ALA A CA 1
ATOM 2037 C C . ALA A 1 250 ? -13.896 -11.059 20.283 1.00 88.81 250 ALA A C 1
ATOM 2039 O O . ALA A 1 250 ? -13.918 -12.294 20.325 1.00 88.81 250 ALA A O 1
ATOM 2040 N N . GLY A 1 251 ? -12.802 -10.398 19.902 1.00 87.00 251 GLY A N 1
ATOM 2041 C CA . GLY A 1 251 ? -11.533 -11.049 19.614 1.00 87.00 251 GLY A CA 1
ATOM 2042 C C . GLY A 1 251 ? -10.401 -10.054 19.389 1.00 87.00 251 GLY A C 1
ATOM 2043 O O . GLY A 1 251 ? -10.608 -8.964 18.852 1.00 87.00 251 GLY A O 1
ATOM 2044 N N . TYR A 1 252 ? -9.201 -10.472 19.775 1.00 89.25 252 TYR A N 1
ATOM 2045 C CA . TYR A 1 252 ? -7.941 -9.787 19.499 1.00 89.25 252 TYR A CA 1
ATOM 2046 C C . TYR A 1 252 ? -7.107 -10.681 18.599 1.00 89.25 252 TYR A C 1
ATOM 2048 O O . TYR A 1 252 ? -7.155 -11.902 18.754 1.00 89.25 252 TYR A O 1
ATOM 2056 N N . GLU A 1 253 ? -6.364 -10.069 17.683 1.00 85.56 253 GLU A N 1
ATOM 2057 C CA . GLU A 1 253 ? -5.432 -10.772 16.802 1.00 85.56 253 GLU A CA 1
ATOM 2058 C C . GLU A 1 253 ? -6.081 -11.969 16.091 1.00 85.56 253 GLU A C 1
ATOM 2060 O O . GLU A 1 253 ? -5.585 -13.093 16.084 1.00 85.56 253 GLU A O 1
ATOM 2065 N N . VAL A 1 254 ? -7.260 -11.732 15.523 1.00 88.19 254 VAL A N 1
ATOM 2066 C CA . VAL A 1 254 ? -8.072 -12.788 14.933 1.00 88.19 254 VAL A CA 1
ATOM 2067 C C . VAL A 1 254 ? -7.503 -13.157 13.568 1.00 88.19 254 VAL A C 1
ATOM 2069 O O . VAL A 1 254 ? -7.514 -12.350 12.636 1.00 88.19 254 VAL A O 1
ATOM 2072 N N . GLU A 1 255 ? -6.982 -14.376 13.465 1.00 91.88 255 GLU A N 1
ATOM 2073 C CA . GLU A 1 255 ? -6.313 -14.879 12.265 1.00 91.88 255 GLU A CA 1
ATOM 2074 C C . GLU A 1 255 ? -7.267 -15.605 11.312 1.00 91.88 255 GLU A C 1
ATOM 2076 O O . GLU A 1 255 ? -8.092 -16.419 11.735 1.00 91.88 255 GLU A O 1
ATOM 2081 N N . PHE A 1 256 ? -7.077 -15.341 10.018 1.00 91.31 256 PHE A N 1
ATOM 2082 C CA . PHE A 1 256 ? -7.588 -16.134 8.905 1.00 91.31 256 PHE A CA 1
ATOM 2083 C C . PHE A 1 256 ? -6.458 -16.994 8.351 1.00 91.31 256 PHE A C 1
ATOM 2085 O O . PHE A 1 256 ? -5.464 -16.466 7.836 1.00 91.31 256 PHE A O 1
ATOM 2092 N N . GLY A 1 257 ? -6.609 -18.309 8.425 1.00 88.94 257 GLY A N 1
ATOM 2093 C CA . GLY A 1 257 ? -5.586 -19.256 7.998 1.00 88.94 257 GLY A CA 1
ATOM 2094 C C . GLY A 1 257 ? -5.983 -20.690 8.317 1.00 88.94 257 GLY A C 1
ATOM 2095 O O . GLY A 1 257 ? -6.990 -20.922 8.971 1.00 88.94 257 GLY A O 1
ATOM 2096 N N . GLU A 1 258 ? -5.184 -21.659 7.875 1.00 83.69 258 GLU A N 1
ATOM 2097 C CA . GLU A 1 258 ? -5.463 -23.087 8.119 1.00 83.69 258 GLU A CA 1
ATOM 2098 C C . GLU A 1 258 ? -5.523 -23.429 9.615 1.00 83.69 258 GLU A C 1
ATOM 2100 O O . GLU A 1 258 ? -6.335 -24.249 10.023 1.00 83.69 258 GLU A O 1
ATOM 2105 N N . ASN A 1 259 ? -4.718 -22.737 10.428 1.00 83.56 259 ASN A N 1
ATOM 2106 C CA . ASN A 1 259 ? -4.686 -22.869 11.888 1.00 83.56 259 ASN A CA 1
ATOM 2107 C C . ASN A 1 259 ? -5.277 -21.639 12.610 1.00 83.56 259 ASN A C 1
ATOM 2109 O O . ASN A 1 259 ? -5.032 -21.445 13.799 1.00 83.56 259 ASN A O 1
ATOM 2113 N N . GLY A 1 260 ? -5.974 -20.761 11.879 1.00 82.50 260 GLY A N 1
ATOM 2114 C CA . GLY A 1 260 ? -6.559 -19.536 12.424 1.00 82.50 260 GLY A CA 1
ATOM 2115 C C . GLY A 1 260 ? -7.906 -19.781 13.106 1.00 82.50 260 GLY A C 1
ATOM 2116 O O . GLY A 1 260 ? -8.496 -20.852 12.981 1.00 82.50 260 GLY A O 1
ATOM 2117 N N . ARG A 1 261 ? -8.435 -18.758 13.795 1.00 86.25 261 ARG A N 1
ATOM 2118 C CA . ARG A 1 261 ? -9.816 -18.794 14.320 1.00 86.25 261 ARG A CA 1
ATOM 2119 C C . ARG A 1 261 ? -10.832 -18.910 13.183 1.00 86.25 261 ARG A C 1
ATOM 2121 O O . ARG A 1 261 ? -11.863 -19.550 13.356 1.00 86.25 261 ARG A O 1
ATOM 2128 N N . TYR A 1 262 ? -10.541 -18.275 12.050 1.00 89.06 262 TYR A N 1
ATOM 2129 C CA . TYR A 1 262 ? -11.322 -18.399 10.827 1.00 89.06 262 TYR A CA 1
ATOM 2130 C C . TYR A 1 262 ? -10.499 -19.096 9.740 1.00 89.06 262 TYR A C 1
ATOM 2132 O O . TYR A 1 262 ? -9.276 -18.910 9.682 1.00 89.06 262 TYR A O 1
ATOM 2140 N N . PRO A 1 263 ? -11.147 -19.861 8.842 1.00 90.50 263 PRO A N 1
ATOM 2141 C CA . PRO A 1 263 ? -10.457 -20.463 7.710 1.00 90.50 263 PRO A CA 1
ATOM 2142 C C . PRO A 1 263 ? -9.945 -19.379 6.741 1.00 90.50 263 PRO A C 1
ATOM 2144 O O . PRO A 1 263 ? -10.367 -18.219 6.812 1.00 90.50 263 PRO A O 1
ATOM 2147 N N . PRO A 1 264 ? -9.039 -19.722 5.807 1.00 92.62 264 PRO A N 1
ATOM 2148 C CA . PRO A 1 264 ? -8.592 -18.788 4.781 1.00 92.62 264 PRO A CA 1
ATOM 2149 C C . PRO A 1 264 ? -9.765 -18.216 3.977 1.00 92.62 264 PRO A C 1
ATOM 2151 O O . PRO A 1 264 ? -10.667 -18.944 3.555 1.00 92.62 264 PRO A O 1
ATOM 2154 N N . ILE A 1 265 ? -9.711 -16.915 3.698 1.00 92.69 265 ILE A N 1
ATOM 2155 C CA . ILE A 1 265 ? -10.709 -16.241 2.863 1.00 92.69 265 ILE A CA 1
ATOM 2156 C C . ILE A 1 265 ? -10.515 -16.744 1.435 1.00 92.69 265 ILE A C 1
ATOM 2158 O O . ILE A 1 265 ? -9.456 -16.532 0.842 1.00 92.69 265 ILE A O 1
ATOM 2162 N N . THR A 1 266 ? -11.514 -17.438 0.901 1.00 92.31 266 THR A N 1
ATOM 2163 C CA . THR A 1 266 ? -11.420 -18.096 -0.405 1.00 92.31 266 THR A CA 1
ATOM 2164 C C . THR A 1 266 ? -12.219 -17.318 -1.441 1.00 92.31 266 THR A C 1
ATOM 2166 O O . THR A 1 266 ? -13.371 -16.967 -1.201 1.00 92.31 266 THR A O 1
ATOM 2169 N N . ILE A 1 267 ? -11.591 -17.037 -2.582 1.00 91.25 267 ILE A N 1
ATOM 2170 C CA . ILE A 1 267 ? -12.240 -16.469 -3.766 1.00 91.25 267 ILE A CA 1
ATOM 2171 C C . ILE A 1 267 ? -12.069 -17.459 -4.910 1.00 91.25 267 ILE A C 1
ATOM 2173 O O . ILE A 1 267 ? -10.943 -17.836 -5.246 1.00 91.25 267 ILE A O 1
ATOM 2177 N N . GLU A 1 268 ? -13.190 -17.871 -5.487 1.00 91.56 268 GLU A N 1
ATOM 2178 C CA . GLU A 1 268 ? -13.227 -18.662 -6.711 1.00 91.56 268 GLU A CA 1
ATOM 2179 C C . GLU A 1 268 ? -13.078 -17.735 -7.916 1.00 91.56 268 GLU A C 1
ATOM 2181 O O . GLU A 1 268 ? -13.696 -16.671 -7.990 1.00 91.56 268 GLU A O 1
ATOM 2186 N N . LEU A 1 269 ? -12.212 -18.121 -8.845 1.00 91.75 269 LEU A N 1
ATOM 2187 C CA . LEU A 1 269 ? -11.965 -17.385 -10.074 1.00 91.75 269 LEU A CA 1
ATOM 2188 C C . LEU A 1 269 ? -12.821 -17.948 -11.215 1.00 91.75 269 LEU A C 1
ATOM 2190 O O . LEU A 1 269 ? -13.177 -19.127 -11.185 1.00 91.75 269 LEU A O 1
ATOM 2194 N N . PRO A 1 270 ? -13.079 -17.165 -12.280 1.00 89.19 270 PRO A N 1
ATOM 2195 C CA . PRO A 1 270 ? -13.799 -17.653 -13.459 1.00 89.19 270 PRO A CA 1
ATOM 2196 C C . PRO A 1 270 ? -13.153 -18.878 -14.126 1.00 89.19 270 PRO A C 1
ATOM 2198 O O . PRO A 1 270 ? -13.841 -19.646 -14.789 1.00 89.19 270 PRO A O 1
ATOM 2201 N N . SER A 1 271 ? -11.843 -19.082 -13.939 1.00 86.00 271 SER A N 1
ATOM 2202 C CA . SER A 1 271 ? -11.116 -20.265 -14.420 1.00 86.00 271 SER A CA 1
ATOM 2203 C C . SER A 1 271 ? -11.434 -21.555 -13.645 1.00 86.00 271 SER A C 1
ATOM 2205 O O . SER A 1 271 ? -10.974 -22.626 -14.039 1.00 86.00 271 SER A O 1
ATOM 2207 N N . GLY A 1 272 ? -12.176 -21.472 -12.534 1.00 85.88 272 GLY A N 1
ATOM 2208 C CA . GLY A 1 272 ? -12.391 -22.567 -11.582 1.00 85.88 272 GLY A CA 1
ATOM 2209 C C . GLY A 1 272 ? -11.233 -22.772 -10.598 1.00 85.88 272 GLY A C 1
ATOM 2210 O O . GLY A 1 272 ? -11.282 -23.667 -9.758 1.00 85.88 272 GLY A O 1
ATOM 2211 N N . GLU A 1 273 ? -10.170 -21.967 -10.684 1.00 88.69 273 GLU A N 1
ATOM 2212 C CA . GLU A 1 273 ? -9.099 -21.950 -9.687 1.00 88.69 273 GLU A CA 1
ATOM 2213 C C . GLU A 1 273 ? -9.490 -21.111 -8.466 1.00 88.69 273 GLU A C 1
ATOM 2215 O O . GLU A 1 273 ? -10.303 -20.193 -8.554 1.00 88.69 273 GLU A O 1
ATOM 2220 N N . CYS A 1 274 ? -8.868 -21.391 -7.319 1.00 90.06 274 CYS A N 1
ATOM 2221 C CA . CYS A 1 274 ? -9.146 -20.670 -6.080 1.00 90.06 274 CYS A CA 1
ATOM 2222 C C . CYS A 1 274 ? -7.923 -19.884 -5.606 1.00 90.06 274 CYS A C 1
ATOM 2224 O O . CYS A 1 274 ? -6.792 -20.386 -5.603 1.00 90.06 274 CYS A O 1
ATOM 2226 N N . VAL A 1 275 ? -8.173 -18.677 -5.105 1.00 92.06 275 VAL A N 1
ATOM 2227 C CA . VAL A 1 275 ? -7.198 -17.888 -4.351 1.00 92.06 275 VAL A CA 1
ATOM 2228 C C . VAL A 1 275 ? -7.575 -17.930 -2.879 1.00 92.06 275 VAL A C 1
ATOM 2230 O O . VAL A 1 275 ? -8.679 -17.542 -2.498 1.00 92.06 275 VAL A O 1
ATOM 2233 N N . LYS A 1 276 ? -6.643 -18.393 -2.045 1.00 94.31 276 LYS A N 1
ATOM 2234 C CA . LYS A 1 276 ? -6.789 -18.458 -0.591 1.00 94.31 276 LYS A CA 1
ATOM 2235 C C . LYS A 1 276 ? -5.982 -17.341 0.049 1.00 94.31 276 LYS A C 1
ATOM 2237 O O . LYS A 1 276 ? -4.768 -17.232 -0.132 1.00 94.31 276 LYS A O 1
ATOM 2242 N N . MET A 1 277 ? -6.659 -16.497 0.811 1.00 94.00 277 MET A N 1
ATOM 2243 C CA . MET A 1 277 ? -6.050 -15.361 1.483 1.00 94.00 277 MET A CA 1
ATOM 2244 C C . MET A 1 277 ? -5.965 -15.605 2.979 1.00 94.00 277 MET A C 1
ATOM 2246 O O . MET A 1 277 ? -6.962 -15.894 3.641 1.00 94.00 277 MET A O 1
ATOM 2250 N N . THR A 1 278 ? -4.762 -15.432 3.512 1.00 93.94 278 THR A N 1
ATOM 2251 C CA . THR A 1 278 ? -4.520 -15.366 4.947 1.00 93.94 278 THR A CA 1
ATOM 2252 C C . THR A 1 278 ? -4.446 -13.915 5.391 1.00 93.94 278 THR A C 1
ATOM 2254 O O . THR A 1 278 ? -4.088 -13.006 4.630 1.00 93.94 278 THR A O 1
ATOM 2257 N N . GLY A 1 279 ? -4.748 -13.683 6.656 1.00 91.62 279 GLY A N 1
ATOM 2258 C CA . GLY A 1 279 ? -4.721 -12.345 7.207 1.00 91.62 279 GLY A CA 1
ATOM 2259 C C . GLY A 1 279 ? -4.973 -12.344 8.695 1.00 91.62 279 GLY A C 1
ATOM 2260 O O . GLY A 1 279 ? -5.168 -13.383 9.318 1.00 91.62 279 GLY A O 1
ATOM 2261 N N . ARG A 1 280 ? -4.936 -11.150 9.261 1.00 91.12 280 ARG A N 1
ATOM 2262 C CA . ARG A 1 280 ? -5.078 -10.936 10.689 1.00 91.12 280 ARG A CA 1
ATOM 2263 C C . ARG A 1 280 ? -5.818 -9.632 10.913 1.00 91.12 280 ARG A C 1
ATOM 2265 O O . ARG A 1 280 ? -5.455 -8.603 10.336 1.00 91.12 280 ARG A O 1
ATOM 2272 N N . ILE A 1 281 ? -6.855 -9.705 11.731 1.00 91.94 281 ILE A N 1
ATOM 2273 C CA . ILE A 1 281 ? -7.568 -8.556 12.269 1.00 91.94 281 ILE A CA 1
ATOM 2274 C C . ILE A 1 281 ? -6.961 -8.236 13.631 1.00 91.94 281 ILE A C 1
ATOM 2276 O O . ILE A 1 281 ? -6.888 -9.120 14.479 1.00 91.94 281 ILE A O 1
ATOM 2280 N N . ASP A 1 282 ? -6.577 -6.985 13.877 1.00 92.00 282 ASP A N 1
ATOM 2281 C CA . ASP A 1 282 ? -6.057 -6.618 15.198 1.00 92.00 282 ASP A CA 1
ATOM 2282 C C . ASP A 1 282 ? -7.135 -6.726 16.284 1.00 92.00 282 ASP A C 1
ATOM 2284 O O . ASP A 1 282 ? -6.874 -7.260 17.362 1.00 92.00 282 ASP A O 1
ATOM 2288 N N . ARG A 1 283 ? -8.353 -6.236 16.014 1.00 93.12 283 ARG A N 1
ATOM 2289 C CA . ARG A 1 283 ? -9.483 -6.329 16.943 1.00 93.12 283 ARG A CA 1
ATOM 2290 C C . ARG A 1 283 ? -10.834 -6.387 16.230 1.00 93.12 283 ARG A C 1
ATOM 2292 O O . ARG A 1 283 ? -11.092 -5.613 15.307 1.00 93.12 283 ARG A O 1
ATOM 2299 N N . ILE A 1 284 ? -11.709 -7.268 16.706 1.00 94.56 284 ILE A N 1
ATOM 2300 C CA . ILE A 1 284 ? -13.133 -7.304 16.352 1.00 94.56 284 ILE A CA 1
ATOM 2301 C C . ILE A 1 284 ? -13.919 -6.920 17.597 1.00 94.56 284 ILE A C 1
ATOM 2303 O O . ILE A 1 284 ? -13.745 -7.554 18.637 1.00 94.56 284 ILE A O 1
ATOM 2307 N N . ASP A 1 285 ? -14.806 -5.936 17.481 1.00 95.00 285 ASP A N 1
ATOM 2308 C CA . ASP A 1 285 ? -15.786 -5.652 18.526 1.00 95.00 285 ASP A CA 1
ATOM 2309 C C . ASP A 1 285 ? -17.188 -6.047 18.052 1.00 95.00 285 ASP A C 1
ATOM 2311 O O . ASP A 1 285 ? -17.517 -5.905 16.870 1.00 95.00 285 ASP A O 1
ATOM 2315 N N . SER A 1 286 ? -18.020 -6.492 18.989 1.00 95.12 286 SER A N 1
ATOM 2316 C CA . SER A 1 286 ? -19.408 -6.883 18.750 1.00 95.12 286 SER A CA 1
ATOM 2317 C C . SER A 1 286 ? -20.368 -6.164 19.693 1.00 95.12 286 SER A C 1
ATOM 2319 O O . SER A 1 286 ? -20.013 -5.833 20.825 1.00 95.12 286 SER A O 1
ATOM 2321 N N . MET A 1 287 ? -21.593 -5.945 19.231 1.00 94.69 287 MET A N 1
ATOM 2322 C CA . MET A 1 287 ? -22.714 -5.479 20.040 1.00 94.69 287 MET A CA 1
ATOM 2323 C C . MET A 1 287 ? -23.971 -6.201 19.564 1.00 94.69 287 MET A C 1
ATOM 2325 O O . MET A 1 287 ? -24.249 -6.213 18.371 1.00 94.69 287 MET A O 1
ATOM 2329 N N . THR A 1 288 ? -24.735 -6.799 20.476 1.00 92.50 288 THR A N 1
ATOM 2330 C CA . THR A 1 288 ? -26.003 -7.460 20.129 1.00 92.50 288 THR A CA 1
ATOM 2331 C C . THR A 1 288 ? -27.169 -6.639 20.655 1.00 92.50 288 THR A C 1
ATOM 2333 O O . THR A 1 288 ? -27.154 -6.224 21.814 1.00 92.50 288 THR A O 1
ATOM 2336 N N . ASN A 1 289 ? -28.161 -6.401 19.804 1.00 88.19 289 ASN A N 1
ATOM 2337 C CA . ASN A 1 289 ? -29.426 -5.759 20.151 1.00 88.19 289 ASN A CA 1
ATOM 2338 C C . ASN A 1 289 ? -30.598 -6.522 19.495 1.00 88.19 289 ASN A C 1
ATOM 2340 O O . ASN A 1 289 ? -30.414 -7.627 18.989 1.00 88.19 289 ASN A O 1
ATOM 2344 N N . GLU A 1 290 ? -31.800 -5.943 19.514 1.00 83.56 290 GLU A N 1
ATOM 2345 C CA . GLU A 1 290 ? -32.998 -6.537 18.897 1.00 83.56 290 GLU A CA 1
ATOM 2346 C C . GLU A 1 290 ? -32.877 -6.715 17.371 1.00 83.56 290 GLU A C 1
ATOM 2348 O O . GLU A 1 290 ? -33.475 -7.636 16.820 1.00 83.56 290 GLU A O 1
ATOM 2353 N N . ASP A 1 291 ? -32.088 -5.872 16.694 1.00 82.88 291 ASP A N 1
ATOM 2354 C CA . ASP A 1 291 ? -31.944 -5.873 15.232 1.00 82.88 291 ASP A CA 1
ATOM 2355 C C . ASP A 1 291 ? -30.930 -6.921 14.734 1.00 82.88 291 ASP A C 1
ATOM 2357 O O . ASP A 1 291 ? -31.012 -7.381 13.592 1.00 82.88 291 ASP A O 1
ATOM 2361 N N . GLY A 1 292 ? -29.959 -7.299 15.570 1.00 89.94 292 GLY A N 1
ATOM 2362 C CA . GLY A 1 292 ? -28.937 -8.279 15.220 1.00 89.94 292 GLY A CA 1
ATOM 2363 C C . GLY A 1 292 ? -27.645 -8.158 16.027 1.00 89.94 292 GLY A C 1
ATOM 2364 O O . GLY A 1 292 ? -27.558 -7.445 17.031 1.00 89.94 292 GLY A O 1
ATOM 2365 N N . THR A 1 293 ? -26.608 -8.854 15.560 1.00 94.25 293 THR A N 1
ATOM 2366 C CA . THR A 1 293 ? -25.254 -8.759 16.118 1.00 94.25 293 THR A CA 1
ATOM 2367 C C . THR A 1 293 ? -24.391 -7.878 15.219 1.00 94.25 293 THR A C 1
ATOM 2369 O O . THR A 1 293 ? -23.936 -8.274 14.152 1.00 94.25 293 THR A O 1
ATOM 2372 N N . TYR A 1 294 ? -24.146 -6.651 15.654 1.00 96.00 294 TYR A N 1
ATOM 2373 C CA . TYR A 1 294 ? -23.332 -5.668 14.954 1.00 96.00 294 TYR A CA 1
ATOM 2374 C C . TYR A 1 294 ? -21.843 -5.917 15.178 1.00 96.00 294 TYR A C 1
ATOM 2376 O O . TYR A 1 294 ? -21.388 -5.980 16.319 1.00 96.00 294 TYR A O 1
ATOM 2384 N N . LEU A 1 295 ? -21.072 -5.989 14.094 1.00 96.25 295 LEU A N 1
ATOM 2385 C CA . LEU A 1 295 ? -19.634 -6.250 14.113 1.00 96.25 295 LEU A CA 1
ATOM 2386 C C . LEU A 1 295 ? -18.846 -5.078 13.533 1.00 96.25 295 LEU A C 1
ATOM 2388 O O . LEU A 1 295 ? -19.132 -4.601 12.431 1.00 96.25 295 LEU A O 1
ATOM 2392 N N . ARG A 1 296 ? -17.809 -4.631 14.249 1.00 96.69 296 ARG A N 1
ATOM 2393 C CA . ARG A 1 296 ? -16.827 -3.674 13.721 1.00 96.69 296 ARG A CA 1
ATOM 2394 C C . ARG A 1 296 ? -15.415 -4.220 13.790 1.00 96.69 296 ARG A C 1
ATOM 2396 O O . ARG A 1 296 ? -15.033 -4.880 14.752 1.00 96.69 296 ARG A O 1
ATOM 2403 N N . ILE A 1 297 ? -14.628 -3.866 12.783 1.00 96.62 297 ILE A N 1
ATOM 2404 C CA . ILE A 1 297 ? -13.215 -4.224 12.698 1.00 96.62 297 ILE A CA 1
ATOM 2405 C C . ILE A 1 297 ? -12.363 -3.003 12.978 1.00 96.62 297 ILE A C 1
ATOM 2407 O O . ILE A 1 297 ? -12.608 -1.925 12.431 1.00 96.62 297 ILE A O 1
ATOM 2411 N N . ILE A 1 298 ? -11.350 -3.191 13.817 1.00 95.62 298 ILE A N 1
ATOM 2412 C CA . ILE A 1 298 ? -10.430 -2.144 14.230 1.00 95.62 298 ILE A CA 1
ATOM 2413 C C . ILE A 1 298 ? -9.004 -2.616 13.985 1.00 95.62 298 ILE A C 1
ATOM 2415 O O . ILE A 1 298 ? -8.620 -3.713 14.380 1.00 95.62 298 ILE A O 1
ATOM 2419 N N . ASP A 1 299 ? -8.236 -1.771 13.312 1.00 94.62 299 ASP A N 1
ATOM 2420 C CA . ASP A 1 299 ? -6.846 -2.014 12.937 1.00 94.62 299 ASP A CA 1
ATOM 2421 C C . ASP A 1 299 ? -6.006 -0.842 13.436 1.00 94.62 299 ASP A C 1
ATOM 2423 O O . ASP A 1 299 ? -6.326 0.333 13.216 1.00 94.62 299 ASP A O 1
ATOM 2427 N N . TYR A 1 300 ? -4.951 -1.150 14.175 1.00 92.38 300 TYR A N 1
ATOM 2428 C CA . TYR A 1 300 ? -4.071 -0.141 14.725 1.00 92.38 300 TYR A CA 1
ATOM 2429 C C . TYR A 1 300 ? -3.147 0.378 13.613 1.00 92.38 300 TYR A C 1
ATOM 2431 O O . TYR A 1 300 ? -2.771 -0.347 12.695 1.00 92.38 300 TYR A O 1
ATOM 2439 N N . LYS A 1 301 ? -2.793 1.666 13.621 1.00 90.06 301 LYS A N 1
ATOM 2440 C CA . LYS A 1 301 ? -1.774 2.227 12.715 1.00 90.06 301 LYS A CA 1
ATOM 2441 C C . LYS A 1 301 ? -1.009 3.350 13.379 1.00 90.06 301 LYS A C 1
ATOM 2443 O O . LYS A 1 301 ? -1.598 4.238 13.983 1.00 90.06 301 LYS A O 1
ATOM 2448 N N . SER A 1 302 ? 0.305 3.383 13.175 1.00 85.50 302 SER A N 1
ATOM 2449 C CA . SER A 1 302 ? 1.144 4.522 13.575 1.00 85.50 302 SER A CA 1
ATOM 2450 C C . SER A 1 302 ? 0.908 5.774 12.714 1.00 85.50 302 SER A C 1
ATOM 2452 O O . SER A 1 302 ? 1.096 6.902 13.168 1.00 85.50 302 SER A O 1
ATOM 2454 N N . GLY A 1 303 ? 0.484 5.591 11.459 1.00 83.62 303 GLY A N 1
ATOM 2455 C CA . GLY A 1 303 ? 0.206 6.671 10.511 1.00 83.62 303 GLY A CA 1
ATOM 2456 C C . GLY A 1 303 ? -1.210 7.246 10.608 1.00 83.62 303 GLY A C 1
ATOM 2457 O O . GLY A 1 303 ? -2.112 6.664 11.201 1.00 83.62 303 GLY A O 1
ATOM 2458 N N . ASN A 1 304 ? -1.434 8.384 9.947 1.00 85.25 304 ASN A N 1
ATOM 2459 C CA . ASN A 1 304 ? -2.743 9.045 9.867 1.00 85.25 304 ASN A CA 1
ATOM 2460 C C . ASN A 1 304 ? -3.632 8.457 8.748 1.00 85.25 304 ASN A C 1
ATOM 2462 O O . ASN A 1 304 ? -4.158 9.196 7.911 1.00 85.25 304 ASN A O 1
ATOM 2466 N N . ARG A 1 305 ? -3.729 7.123 8.676 1.00 88.31 305 ARG A N 1
ATOM 2467 C CA . ARG A 1 305 ? -4.477 6.422 7.621 1.00 88.31 305 ARG A CA 1
ATOM 2468 C C . ARG A 1 305 ? -5.982 6.613 7.830 1.00 88.31 305 ARG A C 1
ATOM 2470 O O . ARG A 1 305 ? -6.472 6.612 8.954 1.00 88.31 305 ARG A O 1
ATOM 2477 N N . ALA A 1 306 ? -6.699 6.797 6.731 1.00 91.62 306 ALA A N 1
ATOM 2478 C CA . ALA A 1 306 ? -8.154 6.838 6.678 1.00 91.62 306 ALA A CA 1
ATOM 2479 C C . ALA A 1 306 ? -8.613 5.936 5.532 1.00 91.62 306 ALA A C 1
ATOM 2481 O O . ALA A 1 306 ? -7.867 5.771 4.560 1.00 91.62 306 ALA A O 1
ATOM 2482 N N . LEU A 1 307 ? -9.819 5.380 5.651 1.00 93.56 307 LEU A N 1
ATOM 2483 C CA . LEU A 1 307 ? -10.464 4.702 4.535 1.00 93.56 307 LEU A CA 1
ATOM 2484 C C . LEU A 1 307 ? -10.904 5.765 3.525 1.00 93.56 307 LEU A C 1
ATOM 2486 O O . LEU A 1 307 ? -11.619 6.695 3.895 1.00 93.56 307 LEU A O 1
ATOM 2490 N N . LYS A 1 308 ? -10.453 5.653 2.278 1.00 93.88 308 LYS A N 1
ATOM 2491 C CA . LYS A 1 308 ? -10.874 6.531 1.183 1.00 93.88 308 LYS A CA 1
ATOM 2492 C C . LYS A 1 308 ? -11.604 5.704 0.144 1.00 93.88 308 LYS A C 1
ATOM 2494 O O . LYS A 1 308 ? -11.022 4.765 -0.393 1.00 93.88 308 LYS A O 1
ATOM 2499 N N . LEU A 1 309 ? -12.833 6.089 -0.188 1.00 94.19 309 LEU A N 1
ATOM 2500 C CA . LEU A 1 309 ? -13.665 5.326 -1.116 1.00 94.19 309 LEU A CA 1
ATOM 2501 C C . LEU A 1 309 ? -12.991 5.129 -2.480 1.00 94.19 309 LEU A C 1
ATOM 2503 O O . LEU A 1 309 ? -12.966 4.019 -2.996 1.00 94.19 309 LEU A O 1
ATOM 2507 N N . GLY A 1 310 ? -12.333 6.165 -3.009 1.00 94.69 310 GLY A N 1
ATOM 2508 C CA . GLY A 1 310 ? -11.573 6.042 -4.253 1.00 94.69 310 GLY A CA 1
ATOM 2509 C C . GLY A 1 310 ? -10.416 5.037 -4.162 1.00 94.69 310 GLY A C 1
ATOM 2510 O O . GLY A 1 310 ? -10.141 4.335 -5.124 1.00 94.69 310 GLY A O 1
ATOM 2511 N N . ASP A 1 311 ? -9.743 4.916 -3.013 1.00 95.25 311 ASP A N 1
ATOM 2512 C CA . ASP A 1 311 ? -8.674 3.917 -2.852 1.00 95.25 311 ASP A CA 1
ATOM 2513 C C . ASP A 1 311 ? -9.249 2.493 -2.760 1.00 95.25 311 ASP A C 1
ATOM 2515 O O . ASP A 1 311 ? -8.633 1.557 -3.267 1.00 95.25 311 ASP A O 1
ATOM 2519 N N . VAL A 1 312 ? -10.436 2.324 -2.166 1.00 96.12 312 VAL A N 1
ATOM 2520 C CA . VAL A 1 312 ? -11.178 1.052 -2.194 1.00 96.12 312 VAL A CA 1
ATOM 2521 C C . VAL A 1 312 ? -11.562 0.704 -3.632 1.00 96.12 312 VAL A C 1
ATOM 2523 O O . VAL A 1 312 ? -11.281 -0.402 -4.083 1.00 96.12 312 VAL A O 1
ATOM 2526 N N . TYR A 1 313 ? -12.122 1.664 -4.374 1.00 95.81 313 TYR A N 1
ATOM 2527 C CA . TYR A 1 313 ? -12.557 1.487 -5.760 1.00 95.81 313 TYR A CA 1
ATOM 2528 C C . TYR A 1 313 ? -11.425 0.992 -6.673 1.00 95.81 313 TYR A C 1
ATOM 2530 O O . TYR A 1 313 ? -11.596 0.023 -7.415 1.00 95.81 313 TYR A O 1
ATOM 2538 N N . TYR A 1 314 ? -10.234 1.588 -6.553 1.00 95.44 314 TYR A N 1
ATOM 2539 C CA . TYR A 1 314 ? -9.046 1.180 -7.311 1.00 95.44 314 TYR A CA 1
ATOM 2540 C C . TYR A 1 314 ? -8.296 -0.024 -6.711 1.00 95.44 314 TYR A C 1
ATOM 2542 O O . TYR A 1 314 ? -7.287 -0.461 -7.262 1.00 95.44 314 TYR A O 1
ATOM 2550 N N . GLY A 1 315 ? -8.779 -0.613 -5.613 1.00 96.06 315 GLY A N 1
ATOM 2551 C CA . GLY A 1 315 ? -8.174 -1.788 -4.976 1.00 96.06 315 GLY A CA 1
ATOM 2552 C C . GLY A 1 315 ? -6.867 -1.525 -4.228 1.00 96.06 315 GLY A C 1
ATOM 2553 O O . GLY A 1 315 ? -6.090 -2.447 -4.002 1.00 96.06 315 GLY A O 1
ATOM 2554 N N . LEU A 1 316 ? -6.620 -0.274 -3.841 1.00 95.38 316 LEU A N 1
ATOM 2555 C CA . LEU A 1 316 ? -5.464 0.150 -3.046 1.00 95.38 316 LEU A CA 1
ATOM 2556 C C . LEU A 1 316 ? -5.720 0.047 -1.530 1.00 95.38 316 LEU A C 1
ATOM 2558 O O . LEU A 1 316 ? -4.779 0.099 -0.738 1.00 95.38 316 LEU A O 1
ATOM 2562 N N . GLN A 1 317 ? -6.986 -0.069 -1.115 1.00 95.62 317 GLN A N 1
ATOM 2563 C CA . GLN A 1 317 ? -7.402 -0.283 0.275 1.00 95.62 317 GLN A CA 1
ATOM 2564 C C . GLN A 1 317 ? -8.527 -1.326 0.344 1.00 95.62 317 GLN A C 1
ATOM 2566 O O . GLN A 1 317 ? -9.701 -0.993 0.239 1.00 95.62 317 GLN A O 1
ATOM 2571 N N . LEU A 1 318 ? -8.172 -2.593 0.538 1.00 95.81 318 LEU A N 1
ATOM 2572 C CA . LEU A 1 318 ? -9.091 -3.735 0.553 1.00 95.81 318 LEU A CA 1
ATOM 2573 C C . LEU A 1 318 ? -9.175 -4.408 1.930 1.00 95.81 318 LEU A C 1
ATOM 2575 O O . LEU A 1 318 ? -10.188 -5.029 2.249 1.00 95.81 318 LEU A O 1
ATOM 2579 N N . GLN A 1 319 ? -8.131 -4.276 2.755 1.00 94.56 319 GLN A N 1
ATOM 2580 C CA . GLN A 1 319 ? -7.930 -5.069 3.974 1.00 94.56 319 GLN A CA 1
ATOM 2581 C C . GLN A 1 319 ? -9.134 -5.104 4.930 1.00 94.56 319 GLN A C 1
ATOM 2583 O O . GLN A 1 319 ? -9.668 -6.181 5.185 1.00 94.56 319 GLN A O 1
ATOM 2588 N N . LEU A 1 320 ? -9.589 -3.956 5.447 1.00 94.88 320 LEU A N 1
ATOM 2589 C CA . LEU A 1 320 ? -10.639 -3.949 6.478 1.00 94.88 320 LEU A CA 1
ATOM 2590 C C . LEU A 1 320 ? -11.997 -4.427 5.959 1.00 94.88 320 LEU A C 1
ATOM 2592 O O . LEU A 1 320 ? -12.711 -5.117 6.677 1.00 94.88 320 LEU A O 1
ATOM 2596 N N . LEU A 1 321 ? -12.346 -4.070 4.720 1.00 95.62 321 LEU A N 1
ATOM 2597 C CA . LEU A 1 321 ? -13.616 -4.471 4.114 1.00 95.62 321 LEU A CA 1
ATOM 2598 C C . LEU A 1 321 ? -13.635 -5.965 3.795 1.00 95.62 321 LEU A C 1
ATOM 2600 O O . LEU A 1 321 ? -14.651 -6.610 4.023 1.00 95.62 321 LEU A O 1
ATOM 2604 N N . THR A 1 322 ? -12.508 -6.518 3.340 1.00 95.44 322 THR A N 1
ATOM 2605 C CA . THR A 1 322 ? -12.377 -7.961 3.088 1.00 95.44 322 THR A CA 1
ATOM 2606 C C . THR A 1 322 ? -12.520 -8.753 4.382 1.00 95.44 322 THR A C 1
ATOM 2608 O O . THR A 1 322 ? -13.224 -9.755 4.424 1.00 95.44 322 THR A O 1
ATOM 2611 N N . TYR A 1 323 ? -11.895 -8.284 5.464 1.00 95.19 323 TYR A N 1
ATOM 2612 C CA . TYR A 1 323 ? -12.056 -8.912 6.768 1.00 95.19 323 TYR A CA 1
ATOM 2613 C C . TYR A 1 323 ? -13.490 -8.824 7.282 1.00 95.19 323 TYR A C 1
ATOM 2615 O O . TYR A 1 323 ? -14.010 -9.821 7.767 1.00 95.19 323 TYR A O 1
ATOM 2623 N N . LEU A 1 324 ? -14.141 -7.663 7.162 1.00 94.88 324 LEU A N 1
ATOM 2624 C CA . LEU A 1 324 ? -15.515 -7.495 7.634 1.00 94.88 324 LEU A CA 1
ATOM 2625 C C . LEU A 1 324 ? -16.451 -8.421 6.862 1.00 94.88 324 LEU A C 1
ATOM 2627 O O . LEU A 1 324 ? -17.257 -9.114 7.468 1.00 94.88 324 LEU A O 1
ATOM 2631 N N . ASP A 1 325 ? -16.293 -8.475 5.542 1.00 93.69 325 ASP A N 1
ATOM 2632 C CA . ASP A 1 325 ? -17.041 -9.377 4.677 1.00 93.69 325 ASP A CA 1
ATOM 2633 C C . ASP A 1 325 ? -16.864 -10.852 5.063 1.00 93.69 325 ASP A C 1
ATOM 2635 O O . ASP A 1 325 ? -17.850 -11.581 5.158 1.00 93.69 325 ASP A O 1
ATOM 2639 N N . ALA A 1 326 ? -15.625 -11.270 5.334 1.00 92.06 326 ALA A N 1
ATOM 2640 C CA . ALA A 1 326 ? -15.316 -12.641 5.714 1.00 92.06 326 ALA A CA 1
ATOM 2641 C C . ALA A 1 326 ? -15.901 -13.021 7.079 1.00 92.06 326 ALA A C 1
ATOM 2643 O O . ALA A 1 326 ? -16.493 -14.088 7.197 1.00 92.06 326 ALA A O 1
ATOM 2644 N N . VAL A 1 327 ? -15.781 -12.159 8.098 1.00 92.19 327 VAL A N 1
ATOM 2645 C CA . VAL A 1 327 ? -16.379 -12.435 9.417 1.00 92.19 327 VAL A CA 1
ATOM 2646 C C . VAL A 1 327 ? -17.901 -12.510 9.305 1.00 92.19 327 VAL A C 1
ATOM 2648 O O . VAL A 1 327 ? -18.495 -13.449 9.821 1.00 92.19 327 VAL A O 1
ATOM 2651 N N . LEU A 1 328 ? -18.530 -11.567 8.594 1.00 91.44 328 LEU A N 1
ATOM 2652 C CA . LEU A 1 328 ? -19.981 -11.575 8.397 1.00 91.44 328 LEU A CA 1
ATOM 2653 C C . LEU A 1 328 ? -20.449 -12.863 7.707 1.00 91.44 328 LEU A C 1
ATOM 2655 O O . LEU A 1 328 ? -21.379 -13.489 8.194 1.00 91.44 328 LEU A O 1
ATOM 2659 N N . GLY A 1 329 ? -19.789 -13.285 6.624 1.00 85.94 329 GLY A N 1
ATOM 2660 C CA . GLY A 1 329 ? -20.178 -14.499 5.897 1.00 85.94 329 GLY A CA 1
ATOM 2661 C C . GLY A 1 329 ? -20.031 -15.790 6.713 1.00 85.94 329 GLY A C 1
ATOM 2662 O O . GLY A 1 329 ? -20.837 -16.703 6.559 1.00 85.94 329 GLY A O 1
ATOM 2663 N N . MET A 1 330 ? -19.036 -15.867 7.602 1.00 82.12 330 MET A N 1
ATOM 2664 C CA . MET A 1 330 ? -18.832 -17.034 8.477 1.00 82.12 330 MET A CA 1
ATOM 2665 C C . MET A 1 330 ? -19.888 -17.110 9.585 1.00 82.12 330 MET A C 1
ATOM 2667 O O . MET A 1 330 ? -20.400 -18.189 9.872 1.00 82.12 330 MET A O 1
ATOM 2671 N N . GLU A 1 331 ? -20.229 -15.969 10.184 1.00 75.31 331 GLU A N 1
ATOM 2672 C CA . GLU A 1 331 ? -21.279 -15.878 11.205 1.00 75.31 331 GLU A CA 1
ATOM 2673 C C . GLU A 1 331 ? -22.676 -16.113 10.588 1.00 75.31 331 GLU A C 1
ATOM 2675 O O . GLU A 1 331 ? -23.532 -16.710 11.230 1.00 75.31 331 GLU A O 1
ATOM 2680 N N . GLU A 1 332 ? -22.903 -15.734 9.318 1.00 73.00 332 GLU A N 1
ATOM 2681 C CA . GLU A 1 332 ? -24.129 -16.076 8.569 1.00 73.00 332 GLU A CA 1
ATOM 2682 C C . GLU A 1 332 ? -24.245 -17.597 8.346 1.00 73.00 332 GLU A C 1
ATOM 2684 O O . G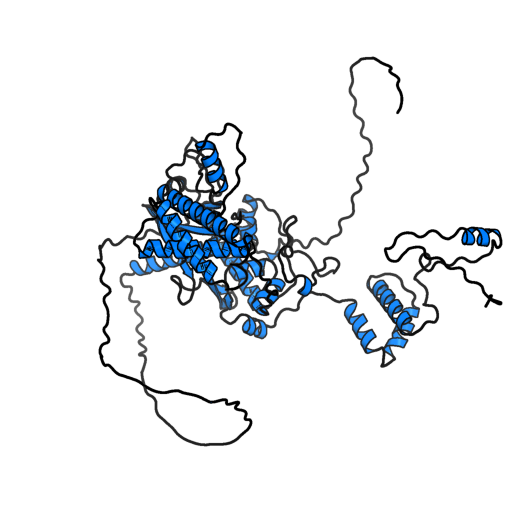LU A 1 332 ? -25.290 -18.179 8.631 1.00 73.00 332 GLU A O 1
ATOM 2689 N N . GLY A 1 333 ? -23.168 -18.261 7.905 1.00 58.59 333 GLY A N 1
ATOM 2690 C CA . GLY A 1 333 ? -23.164 -19.713 7.664 1.00 58.59 333 GLY A CA 1
ATOM 2691 C C . GLY A 1 333 ? -23.245 -20.575 8.933 1.00 58.59 333 GLY A C 1
ATOM 2692 O O . GLY A 1 333 ? -23.786 -21.681 8.899 1.00 58.59 333 GLY A O 1
ATOM 2693 N N . ALA A 1 334 ? -22.742 -20.078 10.068 1.00 52.34 334 ALA A N 1
ATOM 2694 C CA . ALA A 1 334 ? -22.864 -20.748 11.366 1.00 52.34 334 ALA A CA 1
ATOM 2695 C C . ALA A 1 334 ? -24.304 -20.718 11.911 1.00 52.34 334 ALA A C 1
ATOM 2697 O O . ALA A 1 334 ? -24.727 -21.652 12.595 1.00 52.34 334 ALA A O 1
ATOM 2698 N N . GLN A 1 335 ? -25.066 -19.673 11.575 1.00 40.53 335 GLN A N 1
ATOM 2699 C CA . GLN A 1 335 ? -26.453 -19.495 11.995 1.00 40.53 335 GLN A CA 1
ATOM 2700 C C . GLN A 1 335 ? -27.392 -20.516 11.323 1.00 40.53 335 GLN A C 1
ATOM 2702 O O . GLN A 1 335 ? -28.200 -21.142 12.012 1.00 40.53 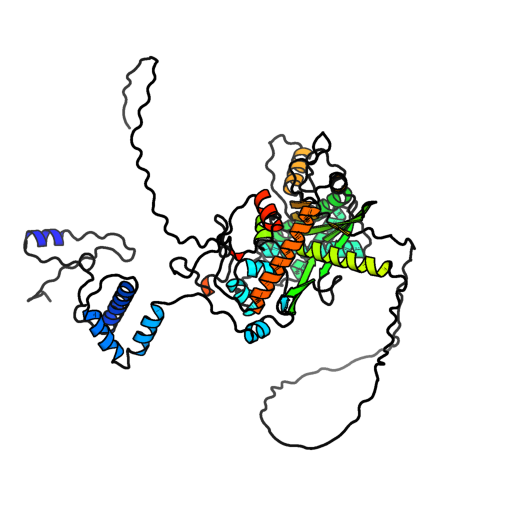335 GLN A O 1
ATOM 2707 N N . ASP A 1 336 ? -27.220 -20.769 10.019 1.00 35.03 336 ASP A N 1
ATOM 2708 C CA . ASP A 1 336 ? -28.013 -21.754 9.254 1.00 35.03 336 ASP A CA 1
ATOM 2709 C C . ASP A 1 336 ? -27.809 -23.202 9.745 1.00 35.03 336 ASP A C 1
ATOM 2711 O O . ASP A 1 336 ? -28.703 -24.040 9.631 1.00 35.03 336 ASP A O 1
ATOM 2715 N N . CYS A 1 337 ? -26.666 -23.503 10.370 1.00 32.22 337 CYS A N 1
ATOM 2716 C CA . CYS A 1 337 ? -26.402 -24.818 10.964 1.00 32.22 337 CYS A CA 1
ATOM 2717 C C . CYS A 1 337 ? -27.086 -25.021 12.330 1.00 32.22 337 CYS A C 1
ATOM 2719 O O . CYS A 1 337 ? -27.176 -26.155 12.799 1.00 32.22 337 CYS A O 1
ATOM 2721 N N . SER A 1 338 ? -27.564 -23.949 12.977 1.00 28.94 338 SER A N 1
ATOM 2722 C CA . SER A 1 338 ? -28.227 -24.014 14.290 1.00 28.94 338 SER A CA 1
ATOM 2723 C C . SER A 1 338 ? -29.754 -24.163 14.217 1.00 28.94 338 SER A C 1
ATOM 2725 O O . SER A 1 338 ? -30.354 -24.638 15.179 1.00 28.94 338 SER A O 1
ATOM 2727 N N . ASP A 1 339 ? -30.359 -23.851 13.063 1.00 27.75 339 ASP A N 1
ATOM 2728 C CA . ASP A 1 339 ? -31.799 -24.003 12.788 1.00 27.75 339 ASP A CA 1
ATOM 2729 C C . ASP A 1 339 ? -32.134 -25.225 11.902 1.00 27.75 339 ASP A C 1
ATOM 2731 O O . ASP A 1 339 ? -33.304 -25.517 11.642 1.00 27.75 339 ASP A O 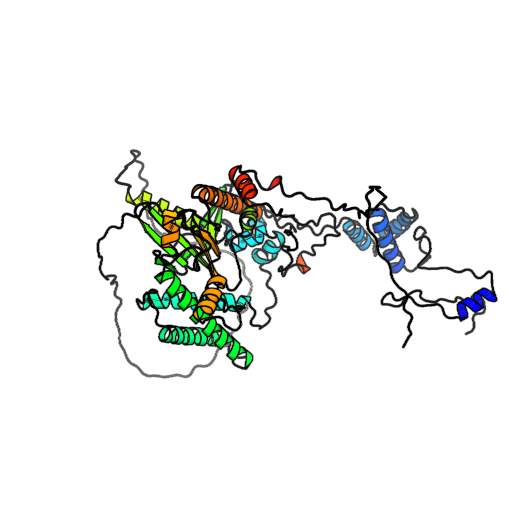1
ATOM 2735 N N . ALA A 1 340 ? -31.133 -26.010 11.488 1.00 27.25 340 ALA A N 1
ATOM 2736 C CA . ALA A 1 340 ? -31.327 -27.245 10.730 1.00 27.25 340 ALA A CA 1
ATOM 2737 C C . ALA A 1 340 ? -31.787 -28.410 11.634 1.00 27.25 340 ALA A C 1
ATOM 2739 O O . ALA A 1 340 ? -31.056 -29.364 11.904 1.00 27.25 340 ALA A O 1
ATOM 2740 N N . THR A 1 341 ? -33.045 -28.361 12.079 1.00 25.44 341 THR A N 1
ATOM 2741 C CA . THR A 1 341 ? -33.777 -29.580 12.445 1.00 25.44 341 THR A CA 1
ATOM 2742 C C . THR A 1 341 ? -33.996 -30.393 11.172 1.00 25.44 341 THR A C 1
ATOM 2744 O O . THR A 1 341 ? -34.754 -29.981 10.302 1.00 25.44 341 THR A O 1
ATOM 2747 N N . VAL A 1 342 ? -33.295 -31.526 11.076 1.00 31.27 342 VAL A N 1
ATOM 2748 C CA . VAL A 1 342 ? -33.610 -32.720 10.272 1.00 31.27 342 VAL A CA 1
ATOM 2749 C C . VAL A 1 342 ? -34.403 -32.442 8.988 1.00 31.27 342 VAL A C 1
ATOM 2751 O O . VAL A 1 342 ? -35.630 -32.480 8.976 1.00 31.27 342 VAL A O 1
ATOM 2754 N N . CYS A 1 343 ? -33.695 -32.283 7.874 1.00 23.39 343 CYS A N 1
ATOM 2755 C CA . CYS A 1 343 ? -34.222 -32.657 6.565 1.00 23.39 343 CYS A CA 1
ATOM 2756 C C . CYS A 1 343 ? -33.335 -33.783 6.037 1.00 23.39 343 CYS A C 1
ATOM 2758 O O . CYS A 1 343 ? -32.286 -33.555 5.438 1.00 23.39 343 CYS A O 1
ATOM 2760 N N . LEU A 1 344 ? -33.733 -35.016 6.359 1.00 25.41 344 LEU A N 1
ATOM 2761 C CA . LEU A 1 344 ? -33.281 -36.198 5.640 1.00 25.41 344 LEU A CA 1
ATOM 2762 C C . LEU A 1 344 ? -33.808 -36.057 4.212 1.00 25.41 344 LEU A C 1
ATOM 2764 O O . LEU A 1 344 ? -35.018 -36.103 4.003 1.00 25.41 344 LEU A O 1
ATOM 2768 N N . ASN A 1 345 ? -32.911 -35.868 3.250 1.00 27.12 345 ASN A N 1
ATOM 2769 C CA . ASN A 1 345 ? -33.265 -36.089 1.859 1.00 27.12 345 ASN A CA 1
ATOM 2770 C C . ASN A 1 345 ? -33.285 -37.601 1.627 1.00 27.12 345 ASN A C 1
ATOM 2772 O O . ASN A 1 345 ? -32.300 -38.299 1.880 1.00 27.12 345 ASN A O 1
ATOM 2776 N N . GLU A 1 346 ? -34.445 -38.086 1.195 1.00 33.38 346 GLU A N 1
ATOM 2777 C CA . GLU A 1 346 ? -34.617 -39.384 0.562 1.00 33.38 346 GLU A CA 1
ATOM 2778 C C . GLU A 1 346 ? -33.741 -39.413 -0.687 1.00 33.38 346 GLU A C 1
ATOM 2780 O O . GLU A 1 346 ? -34.105 -38.833 -1.695 1.00 33.38 346 GLU A O 1
ATOM 2785 N N . ASP A 1 347 ? -32.561 -40.014 -0.584 1.00 31.08 347 ASP A N 1
ATOM 2786 C CA . ASP A 1 347 ? -31.877 -40.696 -1.681 1.00 31.08 347 ASP A CA 1
ATOM 2787 C C . ASP A 1 347 ? -30.743 -41.510 -1.058 1.00 31.08 347 ASP A C 1
ATOM 2789 O O . ASP A 1 347 ? -29.614 -41.062 -0.845 1.00 31.08 347 ASP A O 1
ATOM 2793 N N . GLY A 1 348 ? -31.100 -42.731 -0.660 1.00 34.38 348 GLY A N 1
ATOM 2794 C CA . GLY A 1 348 ? -30.175 -43.689 -0.086 1.00 34.38 348 GLY A CA 1
ATOM 2795 C C . GLY A 1 348 ? -29.177 -44.175 -1.126 1.00 34.38 348 GLY A C 1
ATOM 2796 O O . GLY A 1 348 ? -29.517 -45.015 -1.951 1.00 34.38 348 GLY A O 1
ATOM 2797 N N . VAL A 1 349 ? -27.925 -43.730 -1.020 1.00 26.39 349 VAL A N 1
ATOM 2798 C CA . VAL A 1 349 ? -26.771 -44.502 -1.490 1.00 26.39 349 VAL A CA 1
ATOM 2799 C C . VAL A 1 349 ? -25.638 -44.357 -0.481 1.00 26.39 349 VAL A C 1
ATOM 2801 O O . VAL A 1 349 ? -25.006 -43.315 -0.337 1.00 26.39 349 VAL A O 1
ATOM 2804 N N . GLN A 1 350 ? -25.406 -45.447 0.239 1.00 21.75 350 GLN A N 1
ATOM 2805 C CA . GLN A 1 350 ? -24.352 -45.615 1.222 1.00 21.75 350 GLN A CA 1
ATOM 2806 C C . GLN A 1 350 ? -23.101 -46.152 0.523 1.00 21.75 350 GLN A C 1
ATOM 2808 O O . GLN A 1 350 ? -23.137 -47.248 -0.029 1.00 21.75 350 GLN A O 1
ATOM 2813 N N . TYR A 1 351 ? -21.988 -45.420 0.583 1.00 25.52 351 TYR A N 1
ATOM 2814 C CA . TYR A 1 351 ? -20.666 -45.998 0.340 1.00 25.52 351 TYR A CA 1
ATOM 2815 C C . TYR A 1 351 ? -19.882 -46.008 1.647 1.00 25.52 351 TYR A C 1
ATOM 2817 O O . TYR A 1 351 ? -19.502 -44.969 2.185 1.00 25.52 351 TYR A O 1
ATOM 2825 N N . MET A 1 352 ? -19.700 -47.222 2.168 1.00 22.95 352 MET A N 1
ATOM 2826 C CA . MET A 1 352 ? -18.784 -47.527 3.257 1.00 22.95 352 MET A CA 1
ATOM 2827 C C . MET A 1 352 ? -17.343 -47.260 2.814 1.00 22.95 352 MET A C 1
ATOM 2829 O O . MET A 1 352 ? -16.944 -47.639 1.715 1.00 22.95 352 MET A O 1
ATOM 2833 N N . MET A 1 353 ? -16.562 -46.629 3.691 1.00 23.75 353 MET A N 1
ATOM 2834 C CA . MET A 1 353 ? -15.105 -46.659 3.619 1.00 23.75 353 MET A CA 1
ATOM 2835 C C . MET A 1 353 ? -14.629 -48.039 4.075 1.00 23.75 353 MET A C 1
ATOM 2837 O O . MET A 1 353 ? -14.716 -48.355 5.261 1.00 23.75 353 MET A O 1
ATOM 2841 N N . ASP A 1 354 ? -14.123 -48.837 3.137 1.00 23.75 354 ASP A N 1
ATOM 2842 C CA . ASP A 1 354 ? -13.381 -50.052 3.458 1.00 23.75 354 ASP A CA 1
ATOM 2843 C C . ASP A 1 354 ? -11.959 -49.706 3.907 1.00 23.75 354 ASP A C 1
ATOM 2845 O O . ASP A 1 354 ? -11.226 -48.938 3.280 1.00 23.75 354 ASP A O 1
ATOM 2849 N N . THR A 1 355 ? -11.594 -50.315 5.029 1.00 25.72 355 THR A N 1
ATOM 2850 C CA . THR A 1 355 ? -10.247 -50.393 5.584 1.00 25.72 355 THR A CA 1
ATOM 2851 C C . THR A 1 355 ? -9.682 -51.763 5.213 1.00 25.72 355 THR A C 1
ATOM 2853 O O . THR A 1 355 ? -10.273 -52.775 5.566 1.00 25.72 355 THR A O 1
ATOM 2856 N N . ALA A 1 356 ? -8.558 -51.812 4.498 1.00 25.70 356 ALA A N 1
ATOM 2857 C CA . ALA A 1 356 ? -7.726 -53.011 4.330 1.00 25.70 356 ALA A CA 1
ATOM 2858 C C . ALA A 1 356 ? -6.346 -52.547 3.835 1.00 25.70 356 ALA A C 1
ATOM 2860 O O . ALA A 1 356 ? -6.233 -51.898 2.800 1.00 25.70 356 ALA A O 1
ATOM 2861 N N . GLU A 1 357 ? -5.346 -52.533 4.708 1.00 24.50 357 GLU A N 1
ATOM 2862 C CA . GLU A 1 357 ? -4.395 -53.624 4.963 1.00 24.50 357 GLU A CA 1
ATOM 2863 C C . GLU A 1 357 ? -3.182 -53.603 4.026 1.00 24.50 357 GLU A C 1
ATOM 2865 O O . GLU A 1 357 ? -3.249 -53.685 2.804 1.00 24.50 357 GLU A O 1
ATOM 2870 N N . VAL A 1 358 ? -2.041 -53.458 4.693 1.00 27.28 358 VAL A N 1
ATOM 2871 C CA . VAL A 1 358 ? -0.680 -53.496 4.182 1.00 27.28 358 VAL A CA 1
ATOM 2872 C C . VAL A 1 358 ? -0.302 -54.953 3.942 1.00 27.28 358 VAL A C 1
ATOM 2874 O O . VAL A 1 358 ? -0.321 -55.748 4.878 1.00 27.28 358 VAL A O 1
ATOM 2877 N N . THR A 1 359 ? 0.155 -55.288 2.736 1.00 25.66 359 THR A N 1
ATOM 2878 C CA . THR A 1 359 ? 0.901 -56.530 2.491 1.00 25.66 359 THR A CA 1
ATOM 2879 C C . THR A 1 359 ? 2.213 -56.247 1.773 1.00 25.66 359 THR A C 1
ATOM 2881 O O . THR A 1 359 ? 2.249 -55.592 0.734 1.00 25.66 359 THR A O 1
ATOM 2884 N N . HIS A 1 360 ? 3.290 -56.758 2.372 1.00 27.19 360 HIS A N 1
ATOM 2885 C CA . HIS A 1 360 ? 4.630 -56.877 1.805 1.00 27.19 360 HIS A CA 1
ATOM 2886 C C . HIS A 1 360 ? 4.636 -57.680 0.496 1.00 27.19 360 HIS A C 1
ATOM 2888 O O . HIS A 1 360 ? 3.910 -58.662 0.363 1.00 27.19 360 HIS A O 1
ATOM 2894 N N . GLY A 1 361 ? 5.542 -57.314 -0.411 1.00 23.64 361 GLY A N 1
ATOM 2895 C CA . GLY A 1 361 ? 5.864 -58.068 -1.619 1.00 23.64 361 GLY A CA 1
ATOM 2896 C C . GLY A 1 361 ? 7.190 -57.600 -2.211 1.00 23.64 361 GLY A C 1
ATOM 2897 O O . GLY A 1 361 ? 7.279 -56.510 -2.760 1.00 23.64 361 GLY A O 1
ATOM 2898 N N . SER A 1 362 ? 8.204 -58.429 -2.009 1.00 23.88 362 SER A N 1
ATOM 2899 C CA . SER A 1 362 ? 9.607 -58.362 -2.415 1.00 23.88 362 SER A CA 1
ATOM 2900 C C . SER A 1 362 ? 9.879 -58.345 -3.930 1.00 23.88 362 SER A C 1
ATOM 2902 O O . SER A 1 362 ? 9.142 -58.946 -4.706 1.00 23.88 362 SER A O 1
ATOM 2904 N N . ASP A 1 363 ? 11.052 -57.787 -4.249 1.00 26.03 363 ASP A N 1
ATOM 2905 C CA . ASP A 1 363 ? 12.068 -58.252 -5.213 1.00 26.03 363 ASP A CA 1
ATOM 2906 C C . ASP A 1 363 ? 12.343 -57.526 -6.547 1.00 26.03 363 ASP A C 1
ATOM 2908 O O . ASP A 1 363 ? 11.461 -57.165 -7.320 1.00 26.03 363 ASP A O 1
ATOM 2912 N N . HIS A 1 364 ? 13.670 -57.460 -6.775 1.00 27.30 364 HIS A N 1
ATOM 2913 C CA . HIS A 1 364 ? 14.501 -57.119 -7.942 1.00 27.30 364 HIS A CA 1
ATOM 2914 C C . HIS A 1 364 ? 14.693 -55.627 -8.296 1.00 27.30 364 HIS A C 1
ATOM 2916 O O . HIS A 1 364 ? 13.790 -54.965 -8.787 1.00 27.30 364 HIS A O 1
ATOM 2922 N N . SER A 1 365 ? 15.805 -54.968 -7.923 1.00 24.69 365 SER A N 1
ATOM 2923 C CA . SER A 1 365 ? 17.231 -55.102 -8.330 1.00 24.69 365 SER A CA 1
ATOM 29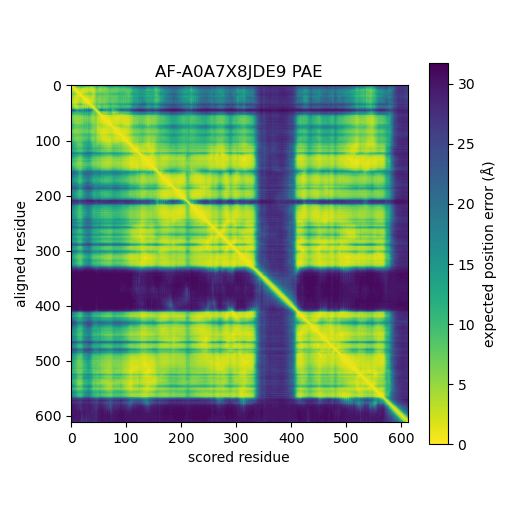24 C C . SER A 1 365 ? 17.557 -54.484 -9.702 1.00 24.69 365 SER A C 1
ATOM 2926 O O . SER A 1 365 ? 17.231 -55.087 -10.715 1.00 24.69 365 SER A O 1
ATOM 2928 N N . GLU A 1 366 ? 18.221 -53.317 -9.727 1.00 25.78 366 GLU A N 1
ATOM 2929 C CA . GLU A 1 366 ? 19.610 -53.114 -10.209 1.00 25.78 366 GLU A CA 1
ATOM 2930 C C . GLU A 1 366 ? 19.937 -51.656 -10.629 1.00 25.78 366 GLU A C 1
ATOM 2932 O O . GLU A 1 366 ? 19.227 -51.037 -11.413 1.00 25.78 366 GLU A O 1
ATOM 2937 N N . LEU A 1 367 ? 21.100 -51.198 -10.132 1.00 24.61 367 LEU A N 1
ATOM 2938 C CA . LEU A 1 367 ? 22.098 -50.301 -10.749 1.00 24.61 367 LEU A CA 1
ATOM 2939 C C . LEU A 1 367 ? 21.765 -48.808 -10.993 1.00 24.61 367 LEU A C 1
ATOM 2941 O O . LEU A 1 367 ? 21.172 -48.439 -11.998 1.00 24.61 367 LEU A O 1
ATOM 2945 N N . MET A 1 368 ? 22.348 -47.916 -10.180 1.00 25.48 368 MET A N 1
ATOM 2946 C CA . MET A 1 368 ? 23.624 -47.248 -10.520 1.00 25.48 368 MET A CA 1
ATOM 2947 C C . MET A 1 368 ? 24.133 -46.336 -9.386 1.00 25.48 368 MET A C 1
ATOM 2949 O O . MET A 1 368 ? 23.367 -45.664 -8.701 1.00 25.48 368 MET A O 1
ATOM 2953 N N . GLU A 1 369 ? 25.452 -46.384 -9.200 1.00 24.03 369 GLU A N 1
ATOM 2954 C CA . GLU A 1 369 ? 26.273 -45.757 -8.160 1.00 24.03 369 GLU A CA 1
ATOM 2955 C C . GLU A 1 369 ? 26.632 -44.276 -8.421 1.00 24.03 369 GLU A C 1
ATOM 2957 O O . GLU A 1 369 ? 26.406 -43.745 -9.507 1.00 24.03 369 GLU A O 1
ATOM 2962 N N . ALA A 1 370 ? 27.331 -43.716 -7.419 1.00 26.58 370 ALA A N 1
ATOM 2963 C CA . ALA A 1 370 ? 28.082 -42.453 -7.330 1.00 26.58 370 ALA A CA 1
ATOM 2964 C C . ALA A 1 370 ? 27.266 -41.217 -6.884 1.00 26.58 370 ALA A C 1
ATOM 2966 O O . ALA A 1 370 ? 26.204 -40.933 -7.413 1.00 26.58 370 ALA A O 1
ATOM 2967 N N . ASP A 1 371 ? 27.683 -40.400 -5.913 1.00 24.53 371 ASP A N 1
ATOM 2968 C CA . ASP A 1 371 ? 29.040 -40.166 -5.415 1.00 24.53 371 ASP A CA 1
ATOM 2969 C C . ASP A 1 371 ? 29.061 -39.665 -3.953 1.00 24.53 371 ASP A C 1
ATOM 2971 O O . ASP A 1 371 ? 28.105 -39.073 -3.446 1.00 24.53 371 ASP A O 1
ATOM 2975 N N . ALA A 1 372 ? 30.180 -39.923 -3.278 1.00 24.81 372 ALA A N 1
ATOM 2976 C CA . ALA A 1 372 ? 30.450 -39.623 -1.877 1.00 24.81 372 ALA A CA 1
ATOM 2977 C C . ALA A 1 372 ? 30.843 -38.150 -1.632 1.00 24.81 372 ALA A C 1
ATOM 2979 O O . ALA A 1 372 ? 31.550 -37.539 -2.423 1.00 24.81 372 ALA A O 1
ATOM 2980 N N . SER A 1 373 ? 30.517 -37.603 -0.456 1.00 25.48 373 SER A N 1
ATOM 2981 C CA . SER A 1 373 ? 31.554 -37.168 0.500 1.00 25.48 373 SER A CA 1
ATOM 2982 C C . SER A 1 373 ? 30.940 -36.738 1.836 1.00 25.48 373 SER A C 1
ATOM 2984 O O . SER A 1 373 ? 30.079 -35.867 1.934 1.00 25.48 373 SER A O 1
ATOM 2986 N N . CYS A 1 374 ? 31.416 -37.405 2.881 1.00 23.56 374 CYS A N 1
ATOM 2987 C CA . CYS A 1 374 ? 31.217 -37.091 4.283 1.00 23.56 374 CYS A CA 1
ATOM 2988 C C . CYS A 1 374 ? 32.399 -36.228 4.745 1.00 23.56 374 CYS A C 1
ATOM 2990 O O . CYS A 1 374 ? 33.547 -36.544 4.438 1.00 23.56 374 CYS A O 1
ATOM 2992 N N . GLY A 1 375 ? 32.124 -35.172 5.509 1.00 25.22 375 GLY A N 1
ATOM 2993 C CA . GLY A 1 375 ? 33.116 -34.468 6.316 1.00 25.22 375 GLY A CA 1
ATOM 2994 C C . GLY A 1 375 ? 32.784 -34.656 7.791 1.00 25.22 375 GLY A C 1
ATOM 2995 O O . GLY A 1 375 ? 31.933 -33.952 8.328 1.00 25.22 375 GLY A O 1
ATOM 2996 N N . GLN A 1 376 ? 33.433 -35.631 8.424 1.00 26.92 376 GLN A N 1
ATOM 2997 C CA . GLN A 1 376 ? 33.447 -35.819 9.872 1.00 26.92 376 GLN A CA 1
ATOM 2998 C C . GLN A 1 376 ? 34.292 -34.730 10.548 1.00 26.92 376 GLN A C 1
ATOM 3000 O O . GLN A 1 376 ? 35.322 -34.324 10.017 1.00 26.92 376 GLN A O 1
ATOM 3005 N N . ASN A 1 377 ? 33.920 -34.352 11.772 1.00 27.75 377 ASN A N 1
ATOM 3006 C CA . ASN A 1 377 ? 34.897 -34.234 12.851 1.00 27.75 377 ASN A CA 1
ATOM 3007 C C . ASN A 1 377 ? 34.238 -34.530 14.204 1.00 27.75 377 ASN A C 1
ATOM 3009 O O . ASN A 1 377 ? 33.247 -33.915 14.594 1.00 27.75 377 ASN A O 1
ATOM 3013 N N . SER A 1 378 ? 34.823 -35.526 14.863 1.00 24.45 378 SER A N 1
ATOM 3014 C CA . SER A 1 378 ? 34.540 -36.046 16.199 1.00 24.45 378 SER A CA 1
ATOM 3015 C C . SER A 1 378 ? 35.347 -35.322 17.280 1.00 24.45 378 SER A C 1
ATOM 3017 O O . SER A 1 378 ? 36.313 -34.626 16.973 1.00 24.45 378 SER A O 1
ATOM 3019 N N . ALA A 1 379 ? 35.012 -35.685 18.528 1.00 26.22 379 ALA A N 1
ATOM 3020 C CA . ALA A 1 379 ? 35.809 -35.628 19.763 1.00 26.22 379 ALA A CA 1
ATOM 3021 C C . ALA A 1 379 ? 35.700 -34.301 20.550 1.00 26.22 379 ALA A C 1
ATOM 3023 O O . ALA A 1 379 ? 35.814 -33.225 19.985 1.00 26.22 379 ALA A O 1
ATOM 3024 N N . ASN A 1 380 ? 35.456 -34.268 21.865 1.00 27.06 380 ASN A N 1
ATOM 3025 C CA . ASN A 1 380 ? 35.685 -35.246 22.933 1.00 27.06 380 ASN A CA 1
ATOM 3026 C C . ASN A 1 380 ? 34.660 -35.084 24.068 1.00 27.06 380 ASN A C 1
ATOM 3028 O O . ASN A 1 380 ? 34.214 -33.974 24.357 1.00 27.06 380 ASN A O 1
ATOM 3032 N N . GLY A 1 381 ? 34.351 -36.196 24.739 1.00 23.75 381 GLY A N 1
ATOM 3033 C CA . GLY A 1 381 ? 33.579 -36.229 25.979 1.00 23.75 381 GLY A CA 1
ATOM 3034 C C . GLY A 1 381 ? 34.436 -36.073 27.237 1.00 23.75 381 GLY A C 1
ATOM 3035 O O . GLY A 1 381 ? 35.650 -36.257 27.198 1.00 23.75 381 GLY A O 1
ATOM 3036 N N . VAL A 1 382 ? 33.762 -35.789 28.354 1.00 26.48 382 VAL A N 1
ATOM 3037 C CA . VAL A 1 382 ? 34.182 -36.128 29.721 1.00 26.48 382 VAL A CA 1
ATOM 3038 C C . VAL A 1 382 ? 32.929 -36.546 30.501 1.00 26.48 382 VAL A C 1
ATOM 3040 O O . VAL A 1 382 ? 31.834 -36.035 30.270 1.00 26.48 382 VAL A O 1
ATOM 3043 N N . THR A 1 383 ? 33.135 -37.542 31.350 1.00 25.84 383 THR A N 1
ATOM 3044 C CA . THR A 1 383 ? 32.218 -38.469 32.012 1.00 25.84 383 THR A CA 1
ATOM 3045 C C . THR A 1 383 ? 31.754 -38.033 33.412 1.00 25.84 383 THR A C 1
ATOM 3047 O O . THR A 1 383 ? 32.426 -37.245 34.067 1.00 25.84 383 THR A O 1
ATOM 3050 N N . ASP A 1 384 ? 30.652 -38.666 33.845 1.00 25.67 384 ASP A N 1
ATOM 3051 C CA . ASP A 1 384 ? 30.205 -39.021 35.212 1.00 25.67 384 ASP A CA 1
ATOM 3052 C C . ASP A 1 384 ? 29.922 -37.908 36.250 1.00 25.67 384 ASP A C 1
ATOM 3054 O O . ASP A 1 384 ? 30.710 -37.002 36.469 1.00 25.67 384 ASP A O 1
ATOM 3058 N N . GLY A 1 385 ? 28.827 -37.928 37.020 1.00 23.23 385 GLY A N 1
ATOM 3059 C CA . GLY A 1 385 ? 27.769 -38.924 37.182 1.00 23.23 385 GLY A CA 1
ATOM 3060 C C . GLY A 1 385 ? 26.797 -38.550 38.321 1.00 23.23 385 GLY A C 1
ATOM 3061 O O . GLY A 1 385 ? 26.910 -37.480 38.911 1.00 23.23 385 GLY A O 1
ATOM 3062 N N . HIS A 1 386 ? 25.926 -39.515 38.647 1.00 26.70 386 HIS A N 1
ATOM 3063 C CA . HIS A 1 386 ? 25.012 -39.642 39.805 1.00 26.70 386 HIS A CA 1
ATOM 3064 C C . HIS A 1 386 ? 23.537 -39.198 39.664 1.00 26.70 386 HIS A C 1
ATOM 3066 O O . HIS A 1 386 ? 23.160 -38.066 39.936 1.00 26.70 386 HIS A O 1
ATOM 3072 N N . ASN A 1 387 ? 22.712 -40.200 39.313 1.00 24.38 387 ASN A N 1
ATOM 3073 C CA . ASN A 1 387 ? 21.528 -40.712 40.032 1.00 24.38 387 ASN A CA 1
ATOM 3074 C C . ASN A 1 387 ? 20.580 -39.734 40.755 1.00 24.38 387 ASN A C 1
ATOM 3076 O O . ASN A 1 387 ? 20.930 -39.210 41.807 1.00 24.38 387 ASN A O 1
ATOM 3080 N N . ALA A 1 388 ? 19.303 -39.713 40.341 1.00 24.73 388 ALA A N 1
ATOM 3081 C CA . ALA A 1 388 ? 18.219 -40.438 41.038 1.00 24.73 388 ALA A CA 1
ATOM 3082 C C . ALA A 1 388 ? 16.827 -40.207 40.392 1.00 24.73 388 ALA A C 1
ATOM 3084 O O . ALA A 1 388 ? 16.280 -39.114 40.423 1.00 24.73 388 ALA A O 1
ATOM 3085 N N . VAL A 1 389 ? 16.293 -41.287 39.811 1.00 24.23 389 VAL A N 1
ATOM 3086 C CA . VAL A 1 389 ? 14.938 -41.875 39.931 1.00 24.23 389 VAL A CA 1
ATOM 3087 C C . VAL A 1 389 ? 13.678 -40.995 40.114 1.00 24.23 389 VAL A C 1
ATOM 3089 O O . VAL A 1 389 ? 13.529 -40.267 41.090 1.00 24.23 389 VAL A O 1
ATOM 3092 N N . SER A 1 390 ? 12.694 -41.336 39.262 1.00 26.00 390 SER A N 1
ATOM 3093 C CA . SER A 1 390 ? 11.212 -41.312 39.365 1.00 26.00 390 SER A CA 1
ATOM 3094 C C . SER A 1 390 ? 10.565 -40.368 38.339 1.00 26.00 390 SER A C 1
ATOM 3096 O O . SER A 1 390 ? 10.930 -39.209 38.251 1.00 26.00 390 SER A O 1
ATOM 3098 N N . GLY A 1 391 ? 9.650 -40.767 37.454 1.00 22.62 391 GLY A N 1
ATOM 3099 C CA . GLY A 1 391 ? 8.848 -41.982 37.345 1.00 22.62 391 GLY A CA 1
ATOM 3100 C C . GLY A 1 391 ? 7.366 -41.598 37.296 1.00 22.62 391 GLY A C 1
ATOM 3101 O O . GLY A 1 391 ? 6.854 -41.166 38.319 1.00 22.62 391 GLY A O 1
ATOM 3102 N N . VAL A 1 392 ? 6.698 -41.882 36.161 1.00 24.64 392 VAL A N 1
ATOM 3103 C CA . VAL A 1 392 ? 5.220 -41.963 35.988 1.00 24.64 392 VAL A CA 1
ATOM 3104 C C . VAL A 1 392 ? 4.522 -40.573 36.004 1.00 24.64 392 VAL A C 1
ATOM 3106 O O . VAL A 1 392 ? 4.933 -39.694 36.740 1.00 24.64 392 VAL A O 1
ATOM 3109 N N . ALA A 1 393 ? 3.507 -40.197 35.219 1.00 25.36 393 ALA A N 1
ATOM 3110 C CA . ALA A 1 393 ? 2.533 -40.864 34.361 1.00 25.36 393 ALA A CA 1
ATOM 3111 C C . ALA A 1 393 ? 1.991 -39.858 33.321 1.00 25.36 393 ALA A C 1
ATOM 3113 O O . ALA A 1 393 ? 2.026 -38.649 33.546 1.00 25.36 393 ALA A O 1
ATOM 3114 N N . GLY A 1 394 ? 1.408 -40.364 32.233 1.00 26.03 394 GLY A N 1
ATOM 3115 C CA . GLY A 1 394 ? 0.430 -39.615 31.447 1.00 26.03 394 GLY A CA 1
ATOM 3116 C C . GLY A 1 394 ? -0.938 -39.539 32.142 1.00 26.03 394 GLY A C 1
ATOM 3117 O O . GLY A 1 394 ? -1.284 -40.401 32.945 1.00 26.03 394 GLY A O 1
ATOM 3118 N N . GLY A 1 395 ? -1.708 -38.515 31.778 1.00 24.14 395 GLY A N 1
ATOM 3119 C CA . GLY A 1 395 ? -3.133 -38.310 32.076 1.00 24.14 395 GLY A CA 1
ATOM 3120 C C . GLY A 1 395 ? -3.541 -36.981 31.429 1.00 24.14 395 GLY A C 1
ATOM 3121 O O . GLY A 1 395 ? -2.943 -35.957 31.731 1.00 24.14 395 GLY A O 1
ATOM 3122 N N . GLN A 1 396 ? -4.226 -36.994 30.283 1.00 24.53 396 GLN A N 1
ATOM 3123 C CA . GLN A 1 396 ? -5.689 -36.913 30.150 1.00 24.53 396 GLN A CA 1
ATOM 3124 C C . GLN A 1 396 ? -6.334 -35.771 30.950 1.00 24.53 396 GLN A C 1
ATOM 3126 O O . GLN A 1 396 ? -6.276 -35.777 32.169 1.00 24.53 396 GLN A O 1
ATOM 3131 N N . ASN A 1 397 ? -6.947 -34.863 30.175 1.00 28.84 397 ASN A N 1
ATOM 3132 C CA . ASN A 1 397 ? -8.108 -34.000 30.417 1.00 28.84 397 ASN A CA 1
ATOM 3133 C C . ASN A 1 397 ? -8.310 -33.388 31.806 1.00 28.84 397 ASN A C 1
ATOM 3135 O O . ASN A 1 397 ? -8.428 -34.101 32.784 1.00 28.84 397 ASN A O 1
ATOM 3139 N N . ASP A 1 398 ? -8.544 -32.072 31.824 1.00 25.84 398 ASP A N 1
ATOM 3140 C CA . ASP A 1 398 ? -9.778 -31.533 32.405 1.00 25.84 398 ASP A CA 1
ATOM 3141 C C . ASP A 1 398 ? -10.053 -30.125 31.863 1.00 25.84 398 ASP A C 1
ATOM 3143 O O . ASP A 1 398 ? -9.569 -29.102 32.347 1.00 25.84 398 ASP A O 1
ATOM 3147 N N . ALA A 1 399 ? -10.868 -30.099 30.808 1.00 32.66 399 ALA A N 1
ATOM 3148 C CA . ALA A 1 399 ? -11.760 -28.990 30.547 1.00 32.66 399 ALA A CA 1
ATOM 3149 C C . ALA A 1 399 ? -12.921 -29.106 31.542 1.00 32.66 399 ALA A C 1
ATOM 3151 O O . ALA A 1 399 ? -13.759 -29.992 31.405 1.00 32.66 399 ALA A O 1
ATOM 3152 N N . ASN A 1 400 ? -12.970 -28.228 32.542 1.00 26.14 400 ASN A N 1
ATOM 3153 C CA . ASN A 1 400 ? -14.217 -27.889 33.218 1.00 26.14 400 ASN A CA 1
ATOM 3154 C C . ASN A 1 400 ? -14.085 -26.556 33.956 1.00 26.14 400 ASN A C 1
ATOM 3156 O O . ASN A 1 400 ? -13.375 -26.425 34.949 1.00 26.14 400 ASN A O 1
ATOM 3160 N N . GLY A 1 401 ? -14.802 -25.562 33.442 1.00 24.47 401 GLY A N 1
ATOM 3161 C CA . GLY A 1 401 ? -14.900 -24.217 33.989 1.00 24.47 401 GLY A CA 1
ATOM 3162 C C . GLY A 1 401 ? -16.233 -23.595 33.595 1.00 24.47 401 GLY A C 1
ATOM 3163 O O . GLY A 1 401 ? -16.260 -22.650 32.823 1.00 24.47 401 GLY A O 1
ATOM 3164 N N . VAL A 1 402 ? -17.307 -24.190 34.124 1.00 26.09 402 VAL A N 1
ATOM 3165 C CA . VAL A 1 402 ? -18.663 -23.643 34.313 1.00 26.09 402 VAL A CA 1
ATOM 3166 C C . VAL A 1 402 ? -19.389 -23.165 33.049 1.00 26.09 402 VAL A C 1
ATOM 3168 O O . VAL A 1 402 ? -19.306 -22.016 32.624 1.00 26.09 402 VAL A O 1
ATOM 3171 N N . ALA A 1 403 ? -20.204 -24.077 32.519 1.00 26.86 403 ALA A N 1
ATOM 3172 C CA . ALA A 1 403 ? -21.349 -23.762 31.685 1.00 26.86 403 ALA A CA 1
ATOM 3173 C C . ALA A 1 403 ? -22.383 -22.977 32.509 1.00 26.86 403 ALA A C 1
ATOM 3175 O O . ALA A 1 403 ? -23.057 -23.548 33.366 1.00 26.86 403 ALA A O 1
ATOM 3176 N N . ASP A 1 404 ? -22.516 -21.681 32.229 1.00 25.36 404 ASP A N 1
ATOM 3177 C CA . ASP A 1 404 ? -23.763 -20.966 32.474 1.00 25.36 404 ASP A CA 1
ATOM 3178 C C . ASP A 1 404 ? -24.558 -20.983 31.164 1.00 25.36 404 ASP A C 1
ATOM 3180 O O . ASP A 1 404 ? -24.204 -20.351 30.163 1.00 25.36 404 ASP A O 1
ATOM 3184 N N . GLY A 1 405 ? -25.573 -21.842 31.142 1.00 28.48 405 GLY A N 1
ATOM 3185 C CA . GLY A 1 405 ? -26.439 -22.087 30.002 1.00 28.48 405 GLY A CA 1
ATOM 3186 C C . GLY A 1 405 ? -27.398 -20.926 29.784 1.00 28.48 405 GLY A C 1
ATOM 3187 O O . GLY A 1 405 ? -28.551 -20.979 30.196 1.00 28.48 405 GLY A O 1
ATOM 3188 N N . GLN A 1 406 ? -26.945 -19.907 29.060 1.00 26.53 406 GLN A N 1
ATOM 3189 C CA . GLN A 1 406 ? -27.830 -19.057 28.274 1.00 26.53 406 GLN A CA 1
ATOM 3190 C C . GLN A 1 406 ? -27.451 -19.209 26.806 1.00 26.53 406 GLN A C 1
ATOM 3192 O O . GLN A 1 406 ? -26.462 -18.652 26.334 1.00 26.53 406 GLN A O 1
ATOM 3197 N N . SER A 1 407 ? -28.263 -19.984 26.087 1.00 28.92 407 SER A N 1
ATOM 3198 C CA . SER A 1 407 ? -28.280 -20.034 24.628 1.00 28.92 407 SER A CA 1
ATOM 3199 C C . SER A 1 407 ? -28.502 -18.616 24.094 1.00 28.92 407 SER A C 1
ATOM 3201 O O . SER A 1 407 ? -29.639 -18.155 23.982 1.00 28.92 407 SER A O 1
ATOM 3203 N N . ARG A 1 408 ? -27.416 -17.885 23.813 1.00 36.91 408 ARG A N 1
ATOM 3204 C CA . ARG A 1 408 ? -27.471 -16.591 23.131 1.00 36.91 408 ARG A CA 1
ATOM 3205 C C . ARG A 1 408 ? -28.023 -16.861 21.738 1.00 36.91 408 ARG A C 1
ATOM 3207 O O . ARG A 1 408 ? -27.281 -17.336 20.888 1.00 36.91 408 ARG A O 1
ATOM 3214 N N . LYS A 1 409 ? -29.303 -16.569 21.496 1.00 38.50 409 LYS A N 1
ATOM 3215 C CA . LYS A 1 409 ? -29.831 -16.440 20.133 1.00 38.50 409 LYS A CA 1
ATOM 3216 C C . LYS A 1 409 ? -28.956 -15.407 19.424 1.00 38.50 409 LYS A C 1
ATOM 3218 O O . LYS A 1 409 ? -29.041 -14.226 19.750 1.00 38.50 409 LYS A O 1
ATOM 3223 N N . HIS A 1 410 ? -28.037 -15.850 18.572 1.00 52.25 410 HIS A N 1
ATOM 3224 C CA . HIS A 1 410 ? -27.214 -14.930 17.797 1.00 52.25 410 HIS A CA 1
ATOM 3225 C C . HIS A 1 410 ? -28.167 -14.251 16.809 1.00 52.25 410 HIS A C 1
ATOM 3227 O O . HIS A 1 410 ? -28.942 -14.917 16.131 1.00 52.25 410 HIS A O 1
ATOM 3233 N N . GLY A 1 411 ? -28.249 -12.925 16.837 1.00 64.00 411 GLY A N 1
ATOM 3234 C CA . GLY A 1 411 ? -28.985 -12.204 15.807 1.00 64.00 411 GLY A CA 1
ATOM 3235 C C . GLY A 1 411 ? -28.181 -12.249 14.511 1.00 64.00 411 GLY A C 1
ATOM 3236 O O . GLY A 1 411 ? -26.969 -12.455 14.553 1.00 64.00 411 GLY A O 1
ATOM 3237 N N . LYS A 1 412 ? -28.825 -12.022 13.360 1.00 84.75 412 LYS A N 1
ATOM 3238 C CA . LYS A 1 412 ? -28.118 -11.936 12.073 1.00 84.75 412 LYS A CA 1
ATOM 3239 C C . LYS A 1 412 ? -26.900 -11.001 12.207 1.00 84.75 412 LYS A C 1
ATOM 3241 O O . LYS A 1 412 ? -27.066 -9.892 12.731 1.00 84.75 412 LYS A O 1
ATOM 3246 N N . PRO A 1 413 ? -25.697 -11.405 11.769 1.00 91.31 413 PRO A N 1
ATOM 3247 C CA . PRO A 1 413 ? -24.517 -10.564 11.890 1.00 91.31 413 PRO A CA 1
ATOM 3248 C C . PRO A 1 413 ? -24.605 -9.394 10.898 1.00 91.31 413 PRO A C 1
ATOM 3250 O O . PRO A 1 413 ? -24.902 -9.568 9.715 1.00 91.31 413 PRO A O 1
ATOM 3253 N N . LEU A 1 414 ? -24.367 -8.174 11.377 1.00 94.12 414 LEU A N 1
ATOM 3254 C CA . LEU A 1 414 ? -24.528 -6.937 10.611 1.00 94.12 414 LEU A CA 1
ATOM 3255 C C . LEU A 1 414 ? -23.248 -6.091 10.639 1.00 94.12 414 LEU A C 1
ATOM 3257 O O . LEU A 1 414 ? -22.574 -6.011 11.670 1.00 94.12 414 LEU A O 1
ATOM 3261 N N . PRO A 1 415 ? -22.894 -5.411 9.533 1.00 96.31 415 PRO A N 1
ATOM 3262 C CA . PRO A 1 415 ? -21.756 -4.505 9.516 1.00 96.31 415 PRO A CA 1
ATOM 3263 C C . PRO A 1 415 ? -22.039 -3.280 10.386 1.00 96.31 415 PRO A C 1
ATOM 3265 O O . PRO A 1 415 ? -22.991 -2.543 10.151 1.00 96.31 415 PRO A O 1
ATOM 3268 N N . ALA A 1 416 ? -21.168 -3.020 11.355 1.00 96.56 416 ALA A N 1
ATOM 3269 C CA . ALA A 1 416 ? -21.192 -1.798 12.149 1.00 96.56 416 ALA A CA 1
ATOM 3270 C C . ALA A 1 416 ? -20.169 -0.775 11.651 1.00 96.56 416 ALA A C 1
ATOM 3272 O O . ALA A 1 416 ? -20.434 0.426 11.640 1.00 96.56 416 ALA A O 1
ATOM 3273 N N . GLY A 1 417 ? -18.991 -1.238 11.227 1.00 96.31 417 GLY A N 1
ATOM 3274 C CA . GLY A 1 417 ? -17.984 -0.367 10.639 1.00 96.31 417 GLY A CA 1
ATOM 3275 C C . GLY A 1 417 ? -16.590 -0.972 10.534 1.00 96.31 417 GLY A C 1
ATOM 3276 O O . GLY A 1 417 ? -16.286 -2.033 11.072 1.00 96.31 417 GLY A O 1
ATOM 3277 N N . VAL A 1 418 ? -15.722 -0.244 9.847 1.00 97.50 418 VAL A N 1
ATOM 3278 C CA . VAL A 1 418 ? -14.293 -0.525 9.708 1.00 97.50 418 VAL A CA 1
ATOM 3279 C C . VAL A 1 418 ? -13.514 0.713 10.124 1.00 97.50 418 VAL A C 1
ATOM 3281 O O . VAL A 1 418 ? -13.741 1.796 9.586 1.00 97.50 418 VAL A O 1
ATOM 3284 N N . LEU A 1 419 ? -12.619 0.585 11.101 1.00 97.19 419 LEU A N 1
ATOM 3285 C CA . LEU A 1 419 ? -11.960 1.723 11.739 1.00 97.19 419 LEU A CA 1
ATOM 3286 C C . LEU A 1 419 ? -10.450 1.505 11.865 1.00 97.19 419 LEU A C 1
ATOM 3288 O O . LEU A 1 419 ? -9.969 0.438 12.232 1.00 97.19 419 LEU A O 1
ATOM 3292 N N . TYR A 1 420 ? -9.697 2.567 11.615 1.00 96.06 420 TYR A N 1
ATOM 3293 C CA . TYR A 1 420 ? -8.288 2.683 11.941 1.00 96.06 420 TYR A CA 1
ATOM 3294 C C . TYR A 1 420 ? -8.139 3.423 13.266 1.00 96.06 420 TYR A C 1
ATOM 3296 O O . TYR A 1 420 ? -8.587 4.569 13.407 1.00 96.06 420 TYR A O 1
ATOM 3304 N N . PHE A 1 421 ? -7.468 2.784 14.218 1.00 94.69 421 PHE A N 1
ATOM 3305 C CA . PHE A 1 421 ? -7.084 3.392 15.484 1.00 94.69 421 PHE A CA 1
ATOM 3306 C C . PHE A 1 421 ? -5.647 3.910 15.396 1.00 94.69 421 PHE A C 1
ATOM 3308 O O . PHE A 1 421 ? -4.718 3.178 15.052 1.00 94.69 421 PHE A O 1
ATOM 3315 N N . ARG A 1 422 ? -5.442 5.188 15.719 1.00 92.00 422 ARG A N 1
ATOM 3316 C CA . ARG A 1 422 ? -4.147 5.848 15.545 1.00 92.00 422 ARG A CA 1
ATOM 3317 C C . ARG A 1 422 ? -3.249 5.684 16.773 1.00 92.00 422 ARG A C 1
ATOM 3319 O O . ARG A 1 422 ? -3.520 6.241 17.831 1.00 92.00 422 ARG A O 1
ATOM 3326 N N . LEU A 1 423 ? -2.124 4.997 16.598 1.00 89.88 423 LEU A N 1
ATOM 3327 C CA . LEU A 1 423 ? -1.059 4.833 17.588 1.00 89.88 423 LEU A CA 1
ATOM 3328 C C . LEU A 1 423 ? -0.066 5.993 17.496 1.00 89.88 423 LEU A C 1
ATOM 3330 O O . LEU A 1 423 ? 0.965 5.897 16.829 1.00 89.88 423 LEU A O 1
ATOM 3334 N N . ASN A 1 424 ? -0.396 7.120 18.121 1.00 86.88 424 ASN A N 1
ATOM 3335 C CA . ASN A 1 424 ? 0.457 8.303 18.092 1.00 86.88 424 ASN A CA 1
ATOM 3336 C C . ASN A 1 424 ? 0.374 9.104 19.398 1.00 86.88 424 ASN A C 1
ATOM 3338 O O . ASN A 1 424 ? -0.605 9.013 20.131 1.00 86.88 424 ASN A O 1
ATOM 3342 N N . ASP A 1 425 ? 1.383 9.939 19.637 1.00 87.62 425 ASP A N 1
ATOM 3343 C CA . ASP A 1 425 ? 1.393 10.956 20.691 1.00 87.62 425 ASP A CA 1
ATOM 3344 C C . ASP A 1 425 ? 1.417 12.349 20.030 1.00 87.62 425 ASP A C 1
ATOM 3346 O O . ASP A 1 425 ? 2.498 12.871 19.728 1.00 87.62 425 ASP A O 1
ATOM 3350 N N . PRO A 1 426 ? 0.247 12.904 19.654 1.00 88.94 426 PRO A N 1
ATOM 3351 C CA . PRO A 1 426 ? 0.180 14.101 18.832 1.00 88.94 426 PRO A CA 1
ATOM 3352 C C . PRO A 1 426 ? 0.544 15.359 19.617 1.00 88.94 426 PRO A C 1
ATOM 3354 O O . PRO A 1 426 ? 0.161 15.544 20.770 1.00 88.94 426 PRO A O 1
ATOM 3357 N N . LEU A 1 427 ? 1.218 16.282 18.932 1.00 89.62 427 LEU A N 1
ATOM 3358 C CA . LEU A 1 427 ? 1.374 17.652 19.401 1.00 89.62 427 LEU A CA 1
ATOM 3359 C C . LEU A 1 427 ? 0.187 18.477 18.907 1.00 89.62 427 LEU A C 1
ATOM 3361 O O . LEU A 1 427 ? -0.007 18.627 17.700 1.00 89.62 427 LEU A O 1
ATOM 3365 N N . VAL A 1 428 ? -0.591 19.019 19.839 1.00 90.00 428 VAL A N 1
ATOM 3366 C CA . VAL A 1 428 ? -1.744 19.872 19.536 1.00 90.00 428 VAL A CA 1
ATOM 3367 C C . VAL A 1 428 ? -1.378 21.345 19.664 1.00 90.00 428 VAL A C 1
ATOM 3369 O O . VAL A 1 428 ? -0.604 21.739 20.536 1.00 90.00 428 VAL A O 1
ATOM 3372 N N . ARG A 1 429 ? -1.927 22.171 18.771 1.00 89.00 429 ARG A N 1
ATOM 3373 C CA . ARG A 1 429 ? -1.802 23.629 18.845 1.00 89.00 429 ARG A CA 1
ATOM 3374 C C . ARG A 1 429 ? -3.024 24.180 19.570 1.00 89.00 429 ARG A C 1
ATOM 3376 O O . ARG A 1 429 ? -4.127 24.090 19.040 1.00 89.00 429 ARG A O 1
ATOM 3383 N N . CYS A 1 430 ? -2.809 24.754 20.748 1.00 87.94 430 CYS A N 1
ATOM 3384 C CA . CYS A 1 430 ? -3.849 25.376 21.566 1.00 87.94 430 CYS A CA 1
ATOM 3385 C C . CYS A 1 430 ? -3.501 26.844 21.847 1.00 87.94 430 CYS A C 1
ATOM 3387 O O . CYS A 1 430 ? -2.342 27.252 21.713 1.00 87.94 430 CYS A O 1
ATOM 3389 N N . ALA A 1 431 ? -4.498 27.642 22.231 1.00 88.81 431 ALA A N 1
ATOM 3390 C CA . ALA A 1 431 ? -4.260 29.008 22.682 1.00 88.81 431 ALA A CA 1
ATOM 3391 C C . ALA A 1 431 ? -3.470 28.999 24.003 1.00 88.81 431 ALA A C 1
ATOM 3393 O O . ALA A 1 431 ? -3.512 28.029 24.762 1.00 88.81 431 ALA A O 1
ATOM 3394 N N . ARG A 1 432 ? -2.743 30.084 24.304 1.00 85.69 432 ARG A N 1
ATOM 3395 C CA . ARG A 1 432 ? -1.912 30.166 25.525 1.00 85.69 432 ARG A CA 1
ATOM 3396 C C . ARG A 1 432 ? -2.716 30.003 26.820 1.00 85.69 432 ARG A C 1
ATOM 3398 O O . ARG A 1 432 ? -2.162 29.554 27.813 1.00 85.69 432 ARG A O 1
ATOM 3405 N N . ASN A 1 433 ? -3.988 30.381 26.804 1.00 89.56 433 ASN A N 1
ATOM 3406 C CA . ASN A 1 433 ? -4.913 30.321 27.931 1.00 89.56 433 ASN A CA 1
ATOM 3407 C C . ASN A 1 433 ? -5.842 29.097 27.889 1.00 89.56 433 ASN A C 1
ATOM 3409 O O . ASN A 1 433 ? -6.820 29.076 28.633 1.00 89.56 433 ASN A O 1
ATOM 3413 N N . SER A 1 434 ? -5.572 28.108 27.030 1.00 89.19 434 SER A N 1
ATOM 3414 C CA . SER A 1 434 ? -6.423 26.924 26.948 1.00 89.19 434 SER A CA 1
ATOM 3415 C C . SER A 1 434 ? -6.410 26.122 28.244 1.00 89.19 434 SER A C 1
ATOM 3417 O O . SER A 1 434 ? -5.353 25.889 28.836 1.00 89.19 434 SER A O 1
ATOM 3419 N N . THR A 1 435 ? -7.589 25.675 28.674 1.00 93.81 435 THR A N 1
ATOM 3420 C CA . THR A 1 435 ? -7.713 24.846 29.879 1.00 93.81 435 THR A CA 1
ATOM 3421 C C . THR A 1 435 ? -7.188 23.430 29.627 1.00 93.81 435 THR A C 1
ATOM 3423 O O . THR A 1 435 ? -6.990 23.008 28.482 1.00 93.81 435 THR A O 1
ATOM 3426 N N . LYS A 1 436 ? -6.961 22.657 30.697 1.00 91.31 436 LYS A N 1
ATOM 3427 C CA . LYS A 1 436 ? -6.525 21.256 30.565 1.00 91.31 436 LYS A CA 1
ATOM 3428 C C . LYS A 1 436 ? -7.537 20.428 29.774 1.00 91.31 436 LYS A C 1
ATOM 3430 O O . LYS A 1 436 ? -7.140 19.619 28.943 1.00 91.31 436 LYS A O 1
ATOM 3435 N N . GLU A 1 437 ? -8.821 20.686 29.981 1.00 89.38 437 GLU A N 1
ATOM 3436 C CA . GLU A 1 437 ? -9.940 20.013 29.323 1.00 89.38 437 GLU A CA 1
ATOM 3437 C C . GLU A 1 437 ? -9.995 20.356 27.829 1.00 89.38 437 GLU A C 1
ATOM 3439 O O . GLU A 1 437 ? -10.271 19.494 26.997 1.00 89.38 437 GLU A O 1
ATOM 3444 N N . GLU A 1 438 ? -9.697 21.605 27.458 1.00 90.19 438 GLU A N 1
ATOM 3445 C CA . GLU A 1 438 ? -9.594 22.006 26.052 1.00 90.19 438 GLU A CA 1
ATOM 3446 C C . GLU A 1 438 ? -8.423 21.321 25.348 1.00 90.19 438 GLU A C 1
ATOM 3448 O O . GLU A 1 438 ? -8.573 20.840 24.222 1.00 90.19 438 GLU A O 1
ATOM 3453 N N . ILE A 1 439 ? -7.269 21.242 26.017 1.00 91.81 439 ILE A N 1
ATOM 3454 C CA . ILE A 1 439 ? -6.083 20.551 25.501 1.00 91.81 439 ILE A CA 1
ATOM 3455 C C . ILE A 1 439 ? -6.377 19.059 25.335 1.00 91.81 439 ILE A C 1
ATOM 3457 O O . ILE A 1 439 ? -6.091 18.490 24.281 1.00 91.81 439 ILE A O 1
ATOM 3461 N N . GLU A 1 440 ? -6.986 18.427 26.337 1.00 90.00 440 GLU A N 1
ATOM 3462 C CA . GLU A 1 440 ? -7.368 17.018 26.279 1.00 90.00 440 GLU A CA 1
ATOM 3463 C C . GLU A 1 440 ? -8.355 16.757 25.137 1.00 90.00 440 GLU A C 1
ATOM 3465 O O . GLU A 1 440 ? -8.139 15.854 24.328 1.00 90.00 440 GLU A O 1
ATOM 3470 N N . ARG A 1 441 ? -9.384 17.598 24.986 1.00 90.06 441 ARG A N 1
ATOM 3471 C CA . ARG A 1 441 ? -10.336 17.505 23.872 1.00 90.06 441 ARG A CA 1
ATOM 3472 C C . ARG A 1 441 ? -9.642 17.646 22.515 1.00 90.06 441 ARG A C 1
ATOM 3474 O O . ARG A 1 441 ? -9.982 16.916 21.585 1.00 90.06 441 ARG A O 1
ATOM 3481 N N . ALA A 1 442 ? -8.669 18.549 22.386 1.00 91.62 442 ALA A N 1
ATOM 3482 C CA . ALA A 1 442 ? -7.890 18.703 21.159 1.00 91.62 442 ALA A CA 1
ATOM 3483 C C . ALA A 1 442 ? -7.055 17.450 20.843 1.00 91.62 442 ALA A C 1
ATOM 3485 O O . ALA A 1 442 ? -6.996 17.034 19.685 1.00 91.62 442 ALA A O 1
ATOM 3486 N N . ILE A 1 443 ? -6.455 16.820 21.862 1.00 92.00 443 ILE A N 1
ATOM 3487 C CA . ILE A 1 443 ? -5.697 15.567 21.714 1.00 92.00 443 ILE A CA 1
ATOM 3488 C C . ILE A 1 443 ? -6.624 14.438 21.259 1.00 92.00 443 ILE A C 1
ATOM 3490 O O . ILE A 1 443 ? -6.327 13.765 20.272 1.00 92.00 443 ILE A O 1
ATOM 3494 N N . LEU A 1 444 ? -7.768 14.264 21.927 1.00 91.25 444 LEU A N 1
ATOM 3495 C CA . LEU A 1 444 ? -8.754 13.239 21.574 1.00 91.25 444 LEU A CA 1
ATOM 3496 C C . LEU A 1 444 ? -9.276 13.430 20.148 1.00 91.25 444 LEU A C 1
ATOM 3498 O O . LEU A 1 444 ? -9.376 12.469 19.396 1.00 91.25 444 LEU A O 1
ATOM 3502 N N . LYS A 1 445 ? -9.514 14.675 19.725 1.00 91.06 445 LYS A N 1
ATOM 3503 C CA . LYS A 1 445 ? -9.945 14.983 18.355 1.00 91.06 445 LYS A CA 1
ATOM 3504 C C . LYS A 1 445 ? -8.926 14.544 17.295 1.00 91.06 445 LYS A C 1
ATOM 3506 O O . LYS A 1 445 ? -9.326 14.078 16.230 1.00 91.06 445 LYS A O 1
ATOM 3511 N N . GLU A 1 446 ? -7.630 14.676 17.572 1.00 91.38 446 GLU A N 1
ATOM 3512 C CA . GLU A 1 446 ? -6.548 14.247 16.667 1.00 91.38 446 GLU A CA 1
ATOM 3513 C C . GLU A 1 446 ? -6.336 12.718 16.669 1.00 91.38 446 GLU A C 1
ATOM 3515 O O . GLU A 1 446 ? -5.829 12.152 15.689 1.00 91.38 446 GLU A O 1
ATOM 3520 N N . LEU A 1 447 ? -6.731 12.054 17.761 1.00 92.69 447 LEU A N 1
ATOM 3521 C CA . LEU A 1 447 ? -6.683 10.599 17.951 1.00 92.69 447 LEU A CA 1
ATOM 3522 C C . LEU A 1 447 ? -7.993 9.876 17.608 1.00 92.69 447 LEU A C 1
ATOM 3524 O O . LEU A 1 447 ? -8.024 8.645 17.629 1.00 92.69 447 LEU A O 1
ATOM 3528 N N . ARG A 1 448 ? -9.044 10.620 17.248 1.00 93.81 448 ARG A N 1
ATOM 3529 C CA . ARG A 1 448 ? -10.323 10.086 16.777 1.00 93.81 448 ARG A CA 1
ATOM 3530 C C . ARG A 1 448 ? -10.101 9.044 15.685 1.00 93.81 448 ARG A C 1
ATOM 3532 O O . ARG A 1 448 ? -9.357 9.292 14.727 1.00 93.81 448 ARG A O 1
ATOM 3539 N N . MET A 1 449 ? -10.779 7.904 15.801 1.00 95.75 449 MET A N 1
ATOM 3540 C CA . MET A 1 449 ? -10.680 6.845 14.802 1.00 95.75 449 MET A CA 1
ATOM 3541 C C . MET A 1 449 ? -11.176 7.338 13.444 1.00 95.75 449 MET A C 1
ATOM 3543 O O . MET A 1 449 ? -12.082 8.169 13.335 1.00 95.75 449 MET A O 1
ATOM 3547 N N . LYS A 1 450 ? -10.567 6.811 12.385 1.00 95.62 450 LYS A N 1
ATOM 3548 C CA . LYS A 1 450 ? -10.933 7.125 11.001 1.00 95.62 450 LYS A CA 1
ATOM 3549 C C . LYS A 1 450 ? -11.369 5.863 10.297 1.00 95.62 450 LYS A C 1
ATOM 3551 O O . LYS A 1 450 ? -10.788 4.815 10.523 1.00 95.62 450 LYS A O 1
ATOM 3556 N N . GLY A 1 451 ? -12.335 5.957 9.402 1.00 95.81 451 GLY A N 1
ATOM 3557 C CA . GLY A 1 451 ? -12.866 4.781 8.728 1.00 95.81 451 GLY A CA 1
ATOM 3558 C C . GLY A 1 451 ? -14.293 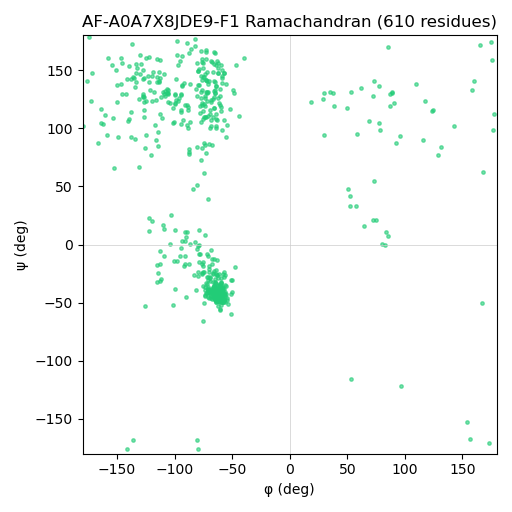5.017 8.286 1.00 95.81 451 GLY A C 1
ATOM 3559 O O . GLY A 1 451 ? -14.667 6.165 8.064 1.00 95.81 451 GLY A O 1
ATOM 3560 N N . LEU A 1 452 ? -15.068 3.949 8.175 1.00 96.94 452 LEU A N 1
ATOM 3561 C CA . LEU A 1 452 ? -16.446 3.979 7.701 1.00 96.94 452 LEU A CA 1
ATOM 3562 C C . LEU A 1 452 ? -17.345 3.272 8.712 1.00 96.94 452 LEU A C 1
ATOM 3564 O O . LEU A 1 452 ? -17.055 2.138 9.092 1.00 96.94 452 LEU A O 1
ATOM 3568 N N . VAL A 1 453 ? -18.416 3.932 9.144 1.00 97.31 453 VAL A N 1
ATOM 3569 C CA . VAL A 1 453 ? -19.420 3.362 10.060 1.00 97.31 453 VAL A CA 1
ATOM 3570 C C . VAL A 1 453 ? -20.763 3.180 9.357 1.00 97.31 453 VAL A C 1
ATOM 3572 O O . VAL A 1 453 ? -21.026 3.827 8.344 1.00 97.31 453 VAL A O 1
ATOM 3575 N N . LEU A 1 454 ? -21.624 2.307 9.873 1.00 96.62 454 LEU A N 1
ATOM 3576 C CA . LEU A 1 454 ? -23.001 2.201 9.398 1.00 96.62 454 LEU A CA 1
ATOM 3577 C C . LEU A 1 454 ? -23.758 3.494 9.723 1.00 96.62 454 LEU A C 1
ATOM 3579 O O . LEU A 1 454 ? -23.692 3.995 10.846 1.00 96.62 454 LEU A O 1
ATOM 3583 N N . ALA A 1 455 ? -24.474 4.030 8.736 1.00 95.94 455 ALA A N 1
ATOM 3584 C CA . ALA A 1 455 ? -25.296 5.230 8.849 1.00 95.94 455 ALA A CA 1
ATOM 3585 C C . ALA A 1 455 ? -26.596 4.954 9.630 1.00 95.94 455 ALA A C 1
ATOM 3587 O O . ALA A 1 455 ? -27.697 5.098 9.107 1.00 95.94 455 ALA A O 1
ATOM 3588 N N . ASP A 1 456 ? -26.449 4.550 10.890 1.00 94.06 456 ASP A N 1
ATOM 3589 C CA . ASP A 1 456 ? -27.529 4.298 11.837 1.00 94.06 456 ASP A CA 1
ATOM 3590 C C . ASP A 1 456 ? -27.277 5.110 13.113 1.00 94.06 456 ASP A C 1
ATOM 3592 O O . ASP A 1 456 ? -26.299 4.902 13.832 1.00 94.06 456 ASP A O 1
ATOM 3596 N N . VAL A 1 457 ? -28.173 6.057 13.399 1.00 92.75 457 VAL A N 1
ATOM 3597 C CA . VAL A 1 457 ? -28.054 6.965 14.547 1.00 92.75 457 VAL A CA 1
ATOM 3598 C C . VAL A 1 457 ? -28.085 6.210 15.879 1.00 92.75 457 VAL A C 1
ATOM 3600 O O . VAL A 1 457 ? -27.364 6.599 16.799 1.00 92.75 457 VAL A O 1
ATOM 3603 N N . LYS A 1 458 ? -28.891 5.145 16.007 1.00 91.88 458 LYS A N 1
ATOM 3604 C CA . LYS A 1 458 ? -28.959 4.352 17.245 1.00 91.88 458 LYS A CA 1
ATOM 3605 C C . LYS A 1 458 ? -27.628 3.650 17.482 1.00 91.88 458 LYS A C 1
ATOM 3607 O O . LYS A 1 458 ? -27.068 3.744 18.570 1.00 91.88 458 LYS A O 1
ATOM 3612 N N . LEU A 1 459 ? -27.084 3.031 16.437 1.00 93.31 459 LEU A N 1
ATOM 3613 C CA . LEU A 1 459 ? -25.798 2.347 16.506 1.00 93.31 459 LEU A CA 1
ATOM 3614 C C . LEU A 1 459 ? -24.644 3.309 16.805 1.00 93.31 459 LEU A C 1
ATOM 3616 O O . LEU A 1 459 ? -23.775 3.006 17.617 1.00 93.31 459 LEU A O 1
ATOM 3620 N N . ILE A 1 460 ? -24.638 4.484 16.172 1.00 94.81 460 ILE A N 1
ATOM 3621 C CA . ILE A 1 460 ? -23.615 5.516 16.380 1.00 94.81 460 ILE A CA 1
ATOM 3622 C C . ILE A 1 460 ? -23.609 5.998 17.837 1.00 94.81 460 ILE A C 1
ATOM 3624 O O . ILE A 1 460 ? -22.531 6.158 18.406 1.00 94.81 460 ILE A O 1
ATOM 3628 N N . LYS A 1 461 ? -24.781 6.145 18.470 1.00 93.25 461 LYS A N 1
ATOM 3629 C CA . LYS A 1 461 ? -24.875 6.441 19.911 1.00 93.25 461 LYS A CA 1
ATOM 3630 C C . LYS A 1 461 ? -24.327 5.314 20.786 1.00 93.25 461 LYS A C 1
ATOM 3632 O O . LYS A 1 461 ? -23.748 5.588 21.825 1.00 93.25 461 LYS A O 1
ATOM 3637 N N . GLU A 1 462 ? -24.451 4.055 20.376 1.00 94.69 462 GLU A N 1
ATOM 3638 C CA . GLU A 1 462 ? -23.818 2.941 21.098 1.00 94.69 462 GLU A CA 1
ATOM 3639 C C . GLU A 1 462 ? -22.303 2.856 20.853 1.00 94.69 462 GLU A C 1
ATOM 3641 O O . GLU A 1 462 ? -21.549 2.334 21.677 1.00 94.69 462 GLU A O 1
ATOM 3646 N N . MET A 1 463 ? -21.803 3.388 19.739 1.00 94.50 463 MET A N 1
ATOM 3647 C CA . MET A 1 463 ? -20.361 3.498 19.513 1.00 94.50 463 MET A CA 1
ATOM 3648 C C . MET A 1 463 ? -19.698 4.573 20.388 1.00 94.50 463 MET A C 1
ATOM 3650 O O . MET A 1 463 ? -18.516 4.421 20.699 1.00 94.50 463 MET A O 1
ATOM 3654 N N . ASP A 1 464 ? -20.438 5.616 20.772 1.00 95.00 464 ASP A N 1
ATOM 3655 C CA . ASP A 1 464 ? -20.011 6.698 21.668 1.00 95.00 464 ASP A CA 1
ATOM 3656 C C . ASP A 1 464 ? -21.217 7.229 22.469 1.00 95.00 464 ASP A C 1
ATOM 3658 O O . ASP A 1 464 ? -21.946 8.114 22.017 1.00 95.00 464 ASP A O 1
ATOM 3662 N N . ARG A 1 465 ? -21.440 6.669 23.663 1.00 92.88 465 ARG A N 1
ATOM 3663 C CA . ARG A 1 465 ? -22.604 6.970 24.520 1.00 92.88 465 ARG A CA 1
ATOM 3664 C C . ARG A 1 465 ? -22.565 8.370 25.119 1.00 92.88 465 ARG A C 1
ATOM 3666 O O . ARG A 1 465 ? -23.611 8.912 25.471 1.00 92.88 465 ARG A O 1
ATOM 3673 N N . ASP A 1 466 ? -21.378 8.963 25.188 1.00 88.19 466 ASP A N 1
ATOM 3674 C CA . ASP A 1 466 ? -21.153 10.292 25.753 1.00 88.19 466 ASP A CA 1
ATOM 3675 C C . ASP A 1 466 ? -21.249 11.401 24.687 1.00 88.19 466 ASP A C 1
ATOM 3677 O O . ASP A 1 466 ? -21.021 12.584 24.973 1.00 88.19 466 ASP A O 1
ATOM 3681 N N . MET A 1 467 ? -21.574 11.051 23.434 1.00 87.25 467 MET A N 1
ATOM 3682 C CA . MET A 1 467 ? -21.532 12.009 22.337 1.00 87.25 467 MET A CA 1
ATOM 3683 C C . MET A 1 467 ? -22.648 13.058 22.409 1.00 87.25 467 MET A C 1
ATOM 3685 O O . MET A 1 467 ? -23.840 12.765 22.501 1.00 87.25 467 MET A O 1
ATOM 3689 N N . SER A 1 468 ? -22.253 14.321 22.256 1.00 81.75 468 SER A N 1
ATOM 3690 C CA . SER A 1 468 ? -23.155 15.460 22.075 1.00 81.75 468 SER A CA 1
ATOM 3691 C C . SER A 1 468 ? -22.635 16.341 20.937 1.00 81.75 468 SER A C 1
ATOM 3693 O O . SER A 1 468 ? -21.807 17.231 21.120 1.00 81.75 468 SER A O 1
ATOM 3695 N N . GLY A 1 469 ? -23.093 16.065 19.713 1.00 89.50 469 GLY A N 1
ATOM 3696 C CA . GLY A 1 469 ? -22.550 16.689 18.505 1.00 89.50 469 GLY A CA 1
ATOM 3697 C C . GLY A 1 469 ? -21.503 15.812 17.817 1.00 89.50 469 GLY A C 1
ATOM 3698 O O . GLY A 1 469 ? -21.812 14.705 17.377 1.00 89.50 469 GLY A O 1
ATOM 3699 N N . ASP A 1 470 ? -20.285 16.337 17.657 1.00 91.56 470 ASP A N 1
ATOM 3700 C CA . ASP A 1 470 ? -19.153 15.615 17.062 1.00 91.56 470 ASP A CA 1
ATOM 3701 C C . ASP A 1 470 ? -18.606 14.559 18.033 1.00 91.56 470 ASP A C 1
ATOM 3703 O O . ASP A 1 470 ? -18.246 14.887 19.164 1.00 91.56 470 ASP A O 1
ATOM 3707 N N . SER A 1 471 ? -18.471 13.311 17.576 1.00 93.62 471 SER A N 1
ATOM 3708 C CA . SER A 1 471 ? -17.795 12.272 18.355 1.00 93.62 471 SER A CA 1
ATOM 3709 C C . SER A 1 471 ? -16.280 12.502 18.382 1.00 93.62 471 SER A C 1
ATOM 3711 O O . SER A 1 471 ? -15.658 12.894 17.383 1.00 93.62 471 SER A O 1
ATOM 3713 N N . LEU A 1 472 ? -15.677 12.228 19.542 1.00 93.12 472 LEU A N 1
ATOM 3714 C CA . LEU A 1 472 ? -14.222 12.191 19.730 1.00 93.12 472 LEU A CA 1
ATOM 3715 C C . LEU A 1 472 ? -13.641 10.787 19.505 1.00 93.12 472 LEU A C 1
ATOM 3717 O O . LEU A 1 472 ? -12.425 10.644 19.412 1.00 93.12 472 LEU A O 1
ATOM 3721 N N . ILE A 1 473 ? -14.496 9.769 19.386 1.00 93.81 473 ILE A N 1
ATOM 3722 C CA . ILE A 1 473 ? -14.119 8.357 19.284 1.00 93.81 473 ILE A CA 1
ATOM 3723 C C . ILE A 1 473 ? -14.206 7.890 17.829 1.00 93.81 473 ILE A C 1
ATOM 3725 O O . ILE A 1 473 ? -13.231 7.361 17.290 1.00 93.81 473 ILE A O 1
ATOM 3729 N N . ILE A 1 474 ? -15.345 8.126 17.174 1.00 95.06 474 ILE A N 1
ATOM 3730 C CA . ILE A 1 474 ? -15.667 7.649 15.820 1.00 95.06 474 ILE A CA 1
ATOM 3731 C C . ILE A 1 474 ? -15.836 8.806 14.823 1.00 95.06 474 ILE A C 1
ATOM 3733 O O . ILE A 1 474 ? -16.081 9.943 15.229 1.00 95.06 474 ILE A O 1
ATOM 3737 N N . PRO A 1 475 ? -15.729 8.567 13.501 1.00 95.00 475 PRO A N 1
ATOM 3738 C CA . PRO A 1 475 ? -15.831 9.623 12.494 1.00 95.00 475 PRO A CA 1
ATOM 3739 C C . PRO A 1 475 ? -17.293 10.007 12.186 1.00 95.00 475 PRO A C 1
ATOM 3741 O O . PRO A 1 475 ? -17.687 10.054 11.020 1.00 95.00 475 PRO A O 1
ATOM 3744 N N . ALA A 1 476 ? -18.093 10.293 13.217 1.00 95.44 476 ALA A N 1
ATOM 3745 C CA . ALA A 1 476 ? -19.509 10.631 13.092 1.00 95.44 476 ALA A CA 1
ATOM 3746 C C . ALA A 1 476 ? -19.916 11.855 13.923 1.00 95.44 476 ALA A C 1
ATOM 3748 O O . ALA A 1 476 ? -19.290 12.189 14.934 1.00 95.44 476 ALA A O 1
ATOM 3749 N N . ARG A 1 477 ? -20.993 12.512 13.488 1.00 94.19 477 ARG A N 1
ATOM 3750 C CA . ARG A 1 477 ? -21.616 13.650 14.167 1.00 94.19 477 ARG A CA 1
ATOM 3751 C C . ARG A 1 477 ? -23.128 13.475 14.203 1.00 94.19 477 ARG A C 1
ATOM 3753 O O . ARG A 1 477 ? -23.723 13.184 13.173 1.00 94.19 477 ARG A O 1
ATOM 3760 N N . ILE A 1 478 ? -23.749 13.745 15.347 1.00 93.56 478 ILE A N 1
ATOM 3761 C CA . ILE A 1 478 ? -25.210 13.834 15.472 1.00 93.56 478 ILE A CA 1
ATOM 3762 C C . ILE A 1 478 ? -25.612 15.306 15.600 1.00 93.56 478 ILE A C 1
ATOM 3764 O O . ILE A 1 478 ? -25.043 16.057 16.394 1.00 93.56 478 ILE A O 1
ATOM 3768 N N . ASN A 1 479 ? -26.566 15.739 14.782 1.00 91.94 479 ASN A N 1
ATOM 3769 C CA . ASN A 1 479 ? -27.118 17.089 14.812 1.00 91.94 479 ASN A CA 1
ATOM 3770 C C . ASN A 1 479 ? -28.113 17.256 15.975 1.00 91.94 479 ASN A C 1
ATOM 3772 O O . ASN A 1 479 ? -28.564 16.289 16.585 1.00 91.94 479 ASN A O 1
ATOM 3776 N N . LYS A 1 480 ? -28.487 18.503 16.288 1.00 88.94 480 LYS A N 1
ATOM 3777 C CA . LYS A 1 480 ? -29.433 18.799 17.385 1.00 88.94 480 LYS A CA 1
ATOM 3778 C C . LYS A 1 480 ? -30.833 18.215 17.158 1.00 88.94 480 LYS A C 1
ATOM 3780 O O . LYS A 1 480 ? -31.537 17.963 18.125 1.00 88.94 480 LYS A O 1
ATOM 3785 N N . ASP A 1 481 ? -31.216 18.015 15.901 1.00 86.06 481 ASP A N 1
ATOM 3786 C CA . ASP A 1 481 ? -32.477 17.389 15.484 1.00 86.06 481 ASP A CA 1
ATOM 3787 C C . ASP A 1 481 ? -32.444 15.849 15.567 1.00 86.06 481 ASP A C 1
ATOM 3789 O O . ASP A 1 481 ? -33.436 15.192 15.270 1.00 86.06 481 ASP A O 1
ATOM 3793 N N . GLY A 1 482 ? -31.311 15.260 15.969 1.00 85.12 482 GLY A N 1
ATOM 3794 C CA . GLY A 1 482 ? -31.115 13.814 16.024 1.00 85.12 482 GLY A CA 1
ATOM 3795 C C . GLY A 1 482 ? -30.732 13.177 14.687 1.00 85.12 482 GLY A C 1
ATOM 3796 O O . GLY A 1 482 ? -30.506 11.969 14.658 1.00 85.12 482 GLY A O 1
ATOM 3797 N N . SER A 1 483 ? -30.613 13.951 13.604 1.00 89.50 483 SER A N 1
ATOM 3798 C CA . SER A 1 483 ? -30.140 13.460 12.307 1.00 89.50 483 SER A CA 1
ATOM 3799 C C . SER A 1 483 ? -28.622 13.265 12.287 1.00 89.50 483 SER A C 1
ATOM 3801 O O . SER A 1 483 ? -27.874 13.839 13.090 1.00 89.50 483 SER A O 1
ATOM 3803 N N . LEU A 1 484 ? -28.145 12.453 11.343 1.00 91.00 484 LEU A N 1
ATOM 3804 C CA . LEU A 1 484 ? -26.717 12.285 11.110 1.00 91.00 484 LEU A CA 1
ATOM 3805 C C . LEU A 1 484 ? -26.157 13.527 10.396 1.00 91.00 484 LEU A C 1
ATOM 3807 O O . LEU A 1 484 ? -26.593 13.886 9.305 1.00 91.00 484 LEU A O 1
ATOM 3811 N N . GLY A 1 485 ? -25.183 14.191 11.016 1.00 89.69 485 GLY A N 1
ATOM 3812 C CA . GLY A 1 485 ? -24.422 15.280 10.407 1.00 89.69 485 GLY A CA 1
ATOM 3813 C C . GLY A 1 485 ? -23.309 14.764 9.491 1.00 89.69 485 GLY A C 1
ATOM 3814 O O . GLY A 1 485 ? -23.217 13.572 9.201 1.00 89.69 485 GLY A O 1
ATOM 3815 N N . ARG A 1 486 ? -22.401 15.658 9.070 1.00 87.81 486 ARG A N 1
ATOM 3816 C CA . ARG A 1 486 ? -21.245 15.298 8.227 1.00 87.81 486 ARG A CA 1
ATOM 3817 C C . ARG A 1 486 ? -20.392 14.217 8.902 1.00 87.81 486 ARG A C 1
ATOM 3819 O O . ARG A 1 486 ? -19.666 14.503 9.853 1.00 87.81 486 ARG A O 1
ATOM 3826 N N . SER A 1 487 ? -20.469 13.002 8.373 1.00 91.12 487 SER A N 1
ATOM 3827 C CA . SER A 1 487 ? -19.893 11.788 8.951 1.00 91.12 487 SER A CA 1
ATOM 3828 C C . SER A 1 487 ? -19.284 10.930 7.848 1.00 91.12 487 SER A C 1
ATOM 3830 O O . SER A 1 487 ? -19.725 10.996 6.706 1.00 91.12 487 SER A O 1
ATOM 3832 N N . SER A 1 488 ? -18.292 10.111 8.189 1.00 93.75 488 SER A N 1
ATOM 3833 C CA . SER A 1 488 ? -17.803 9.057 7.297 1.00 93.75 488 SER A CA 1
ATOM 3834 C C . SER A 1 488 ? -18.640 7.803 7.534 1.00 93.75 488 SER A C 1
ATOM 3836 O O . SER A 1 488 ? -18.259 6.924 8.313 1.00 93.75 488 SER A O 1
ATOM 3838 N N . ALA A 1 489 ? -19.831 7.779 6.939 1.00 94.31 489 ALA A N 1
ATOM 3839 C CA . ALA A 1 489 ? -20.826 6.740 7.158 1.00 94.31 489 ALA A CA 1
ATOM 3840 C C . ALA A 1 489 ? -21.420 6.240 5.838 1.00 94.31 489 ALA A C 1
ATOM 3842 O O . ALA A 1 489 ? -21.558 7.008 4.891 1.00 94.31 489 ALA A O 1
ATOM 3843 N N . ALA A 1 490 ? -21.784 4.961 5.798 1.00 95.25 490 ALA A N 1
ATOM 3844 C CA . ALA A 1 490 ? -22.446 4.325 4.665 1.00 95.25 490 ALA A CA 1
ATOM 3845 C C . ALA A 1 490 ? -23.723 3.622 5.128 1.00 95.25 490 ALA A C 1
ATOM 3847 O O . ALA A 1 490 ? -23.770 3.035 6.208 1.00 95.25 490 ALA A O 1
ATOM 3848 N N . THR A 1 491 ? -24.767 3.670 4.309 1.00 96.06 491 THR A N 1
ATOM 3849 C CA . THR A 1 491 ? -26.002 2.907 4.527 1.00 96.06 491 THR A CA 1
ATOM 3850 C C . THR A 1 491 ? -25.748 1.400 4.427 1.00 96.06 491 THR A C 1
ATOM 3852 O O . THR A 1 491 ? -24.730 0.958 3.892 1.00 96.06 491 THR A O 1
ATOM 3855 N N . MET A 1 492 ? -26.693 0.588 4.910 1.00 94.44 492 MET A N 1
ATOM 3856 C CA . MET A 1 492 ? -26.604 -0.872 4.784 1.00 94.44 492 MET A CA 1
ATOM 3857 C C . MET A 1 492 ? -26.465 -1.308 3.316 1.00 94.44 492 MET A C 1
ATOM 3859 O O . MET A 1 492 ? -25.690 -2.211 3.013 1.00 94.44 492 MET A O 1
ATOM 3863 N N . GLU A 1 493 ? -27.165 -0.632 2.401 1.00 94.38 493 GLU A N 1
ATOM 3864 C CA . GLU A 1 493 ? -27.086 -0.927 0.969 1.00 94.38 493 GLU A CA 1
ATOM 3865 C C . GLU A 1 493 ? -25.722 -0.559 0.383 1.00 94.38 493 GLU A C 1
ATOM 3867 O O . GLU A 1 493 ? -25.085 -1.367 -0.285 1.00 94.38 493 GLU A O 1
ATOM 3872 N N . GLN A 1 494 ? -25.192 0.608 0.743 1.00 95.44 494 GLN A N 1
ATOM 3873 C CA . GLN A 1 494 ? -23.832 1.000 0.376 1.00 95.44 494 GLN A CA 1
ATOM 3874 C C . GLN A 1 494 ? -22.775 0.013 0.902 1.00 95.44 494 GLN A C 1
ATOM 3876 O O . GLN A 1 494 ? -21.816 -0.296 0.196 1.00 95.44 494 GLN A O 1
ATOM 3881 N N . PHE A 1 495 ? -22.947 -0.549 2.105 1.00 95.06 495 PHE A N 1
ATOM 3882 C CA . PHE A 1 495 ? -22.080 -1.629 2.591 1.00 95.06 495 PHE A CA 1
ATOM 3883 C C . PHE A 1 495 ? -22.169 -2.891 1.720 1.00 95.06 495 PHE A C 1
ATOM 3885 O O . PHE A 1 495 ? -21.136 -3.513 1.466 1.00 95.06 495 PHE A O 1
ATOM 3892 N N . ARG A 1 496 ? -23.360 -3.268 1.234 1.00 93.44 496 ARG A N 1
ATOM 3893 C CA . ARG A 1 496 ? -23.521 -4.399 0.299 1.00 93.44 496 ARG A CA 1
ATOM 3894 C C . ARG A 1 496 ? -22.810 -4.134 -1.025 1.00 93.44 496 ARG A C 1
ATOM 3896 O O . ARG A 1 496 ? -22.020 -4.974 -1.457 1.00 93.44 496 ARG A O 1
ATOM 3903 N N . VAL A 1 497 ? -23.015 -2.955 -1.614 1.00 95.19 497 VAL A N 1
ATOM 3904 C CA . VAL A 1 497 ? -22.340 -2.521 -2.850 1.00 95.19 497 VAL A CA 1
ATOM 3905 C C . VAL A 1 497 ? -20.817 -2.565 -2.682 1.00 95.19 497 VAL A C 1
ATOM 3907 O O . VAL A 1 497 ? -20.124 -3.169 -3.499 1.00 95.19 497 VAL A O 1
ATOM 3910 N N . LEU A 1 498 ? -20.289 -2.021 -1.578 1.00 94.50 498 LEU A N 1
ATOM 3911 C CA . LEU A 1 498 ? -18.856 -2.060 -1.262 1.00 94.50 498 LEU A CA 1
ATOM 3912 C C . LEU A 1 498 ? -18.300 -3.479 -1.186 1.00 94.50 498 LEU A C 1
ATOM 3914 O O . LEU A 1 498 ? -17.259 -3.767 -1.774 1.00 94.50 498 LEU A O 1
ATOM 3918 N N . ARG A 1 499 ? -18.972 -4.360 -0.440 1.00 93.44 499 ARG A N 1
ATOM 3919 C CA . ARG A 1 499 ? -18.547 -5.754 -0.262 1.00 93.44 499 ARG A CA 1
ATOM 3920 C C . ARG A 1 499 ? -18.504 -6.487 -1.602 1.00 93.44 499 ARG A C 1
ATOM 3922 O O . ARG A 1 499 ? -17.512 -7.147 -1.911 1.00 93.44 499 ARG A O 1
ATOM 3929 N N . ASN A 1 500 ? -19.537 -6.314 -2.423 1.00 93.19 500 ASN A N 1
ATOM 3930 C CA . ASN A 1 500 ? -19.605 -6.911 -3.754 1.00 93.19 500 ASN A CA 1
ATOM 3931 C C . ASN A 1 500 ? -18.501 -6.377 -4.674 1.00 93.19 500 ASN A C 1
ATOM 3933 O O . ASN A 1 500 ? -17.835 -7.165 -5.347 1.00 93.19 500 ASN A O 1
ATOM 3937 N N . HIS A 1 501 ? -18.248 -5.066 -4.655 1.00 95.38 501 HIS A N 1
ATOM 3938 C CA . HIS A 1 501 ? -17.147 -4.464 -5.410 1.00 95.38 501 HIS A CA 1
ATOM 3939 C C . HIS A 1 501 ? -15.792 -5.035 -4.983 1.00 95.38 501 HIS A C 1
ATOM 3941 O O . HIS A 1 501 ? -15.016 -5.482 -5.824 1.00 95.38 501 HIS A O 1
ATOM 3947 N N . VAL A 1 502 ? -15.520 -5.113 -3.676 1.00 95.06 502 VAL A N 1
ATOM 3948 C CA . VAL A 1 502 ? -14.272 -5.683 -3.141 1.00 95.06 502 VAL A CA 1
ATOM 3949 C C . VAL A 1 502 ? -14.070 -7.131 -3.599 1.00 95.06 502 VAL A C 1
ATOM 3951 O O . VAL A 1 502 ? -12.971 -7.474 -4.032 1.00 95.06 502 VAL A O 1
ATOM 3954 N N . ARG A 1 503 ? -15.114 -7.970 -3.591 1.00 93.94 503 ARG A N 1
ATOM 3955 C CA . ARG A 1 503 ? -15.035 -9.351 -4.107 1.00 93.94 503 ARG A CA 1
ATOM 3956 C C . ARG A 1 503 ? -14.678 -9.398 -5.593 1.00 93.94 503 ARG A C 1
ATOM 3958 O O . ARG A 1 503 ? -13.789 -10.159 -5.976 1.00 93.94 503 ARG A O 1
ATOM 3965 N N . LYS A 1 504 ? -15.295 -8.546 -6.421 1.00 94.31 504 LYS A N 1
ATOM 3966 C CA . LYS A 1 504 ? -14.948 -8.419 -7.850 1.00 94.31 504 LYS A CA 1
ATOM 3967 C C . LYS A 1 504 ? -13.491 -7.999 -8.040 1.00 94.31 504 LYS A C 1
ATOM 3969 O O . LYS A 1 504 ? -12.777 -8.594 -8.844 1.00 94.31 504 LYS A O 1
ATOM 3974 N N . LEU A 1 505 ? -13.017 -7.028 -7.256 1.00 95.62 505 LEU A N 1
ATOM 3975 C CA . LEU A 1 505 ? -11.625 -6.581 -7.310 1.00 95.62 505 LEU A CA 1
ATOM 3976 C C . LEU A 1 505 ? -10.642 -7.694 -6.950 1.00 95.62 505 LEU A C 1
ATOM 3978 O O . LEU A 1 505 ? -9.653 -7.879 -7.655 1.00 95.62 505 LEU A O 1
ATOM 3982 N N . LEU A 1 506 ? -10.911 -8.442 -5.878 1.00 95.19 506 LEU A N 1
ATOM 3983 C CA . LEU A 1 506 ? -10.080 -9.574 -5.466 1.00 95.19 506 LEU A CA 1
ATOM 3984 C C . LEU A 1 506 ? -10.052 -10.670 -6.538 1.00 95.19 506 LEU A C 1
ATOM 3986 O O . LEU A 1 506 ? -8.987 -11.219 -6.807 1.00 95.19 506 LEU A O 1
ATOM 3990 N N . THR A 1 507 ? -11.188 -10.927 -7.191 1.00 95.25 507 THR A N 1
ATOM 3991 C CA . THR A 1 507 ? -11.308 -11.886 -8.302 1.00 95.25 507 THR A CA 1
ATOM 3992 C C . THR A 1 507 ? -10.484 -11.443 -9.516 1.00 95.25 507 THR A C 1
ATOM 3994 O O . THR A 1 507 ? -9.692 -12.218 -10.052 1.00 95.25 507 THR A O 1
ATOM 3997 N N . SER A 1 508 ? -10.600 -10.173 -9.920 1.00 94.81 508 SER A N 1
ATOM 3998 C CA . SER A 1 508 ? -9.834 -9.593 -11.034 1.00 94.81 508 SER A CA 1
ATOM 3999 C C . SER A 1 508 ? -8.325 -9.606 -10.763 1.00 94.81 508 SER A C 1
ATOM 4001 O O . SER A 1 508 ? -7.541 -10.021 -11.616 1.00 94.81 508 SER A O 1
ATOM 4003 N N . ILE A 1 509 ? -7.908 -9.211 -9.556 1.00 95.69 509 ILE A N 1
ATOM 4004 C CA . ILE A 1 509 ? -6.499 -9.237 -9.141 1.00 95.69 509 ILE A CA 1
ATOM 4005 C C . ILE A 1 509 ? -5.972 -10.676 -9.104 1.00 95.69 509 ILE A C 1
ATOM 4007 O O . ILE A 1 509 ? -4.880 -10.937 -9.602 1.00 95.69 509 ILE A O 1
ATOM 4011 N N . GLY A 1 510 ? -6.742 -11.608 -8.534 1.00 94.38 510 GLY A N 1
ATOM 4012 C CA . GLY A 1 510 ? -6.383 -13.024 -8.470 1.00 94.38 510 GLY A CA 1
ATOM 4013 C C . GLY A 1 510 ? -6.188 -13.643 -9.853 1.00 94.38 510 GLY A C 1
ATOM 4014 O O . GLY A 1 510 ? -5.185 -14.319 -10.073 1.00 94.38 510 GLY A O 1
ATOM 4015 N N . SER A 1 511 ? -7.088 -13.331 -10.790 1.00 94.38 511 SER A N 1
ATOM 4016 C CA . SER A 1 511 ? -6.988 -13.767 -12.189 1.00 94.38 511 SER A CA 1
ATOM 4017 C C . SER A 1 511 ? -5.715 -13.221 -12.838 1.00 94.38 511 SER A C 1
ATOM 4019 O O . SER A 1 511 ? -4.894 -13.994 -13.311 1.00 94.38 511 SER A O 1
ATOM 4021 N N . GLY A 1 512 ? -5.450 -11.913 -12.718 1.00 94.69 512 GLY A N 1
ATOM 4022 C CA . GLY A 1 512 ? -4.236 -11.308 -13.278 1.00 94.69 512 GLY A CA 1
ATOM 4023 C C . GLY A 1 512 ? -2.925 -11.895 -12.733 1.00 94.69 512 GLY A C 1
ATOM 4024 O O . GLY A 1 512 ? -1.930 -11.963 -13.456 1.00 94.69 512 GLY A O 1
ATOM 4025 N N . ILE A 1 513 ? -2.901 -12.343 -11.473 1.00 94.31 513 ILE A N 1
ATOM 4026 C CA . ILE A 1 513 ? -1.738 -13.034 -10.893 1.00 94.31 513 ILE A CA 1
ATOM 4027 C C . ILE A 1 513 ? -1.535 -14.409 -11.549 1.00 94.31 513 ILE A C 1
ATOM 4029 O O . ILE A 1 513 ? -0.402 -14.747 -11.899 1.00 94.31 513 ILE A O 1
ATOM 4033 N N . LEU A 1 514 ? -2.604 -15.196 -11.713 1.00 92.12 514 LEU A N 1
ATOM 4034 C CA . LEU A 1 514 ? -2.541 -16.541 -12.301 1.00 92.12 514 LEU A CA 1
ATOM 4035 C C . LEU A 1 514 ? -2.295 -16.530 -13.810 1.00 92.12 514 LEU A C 1
ATOM 4037 O O . LEU A 1 514 ? -1.537 -17.363 -14.303 1.00 92.12 514 LEU A O 1
ATOM 4041 N N . ASP A 1 515 ? -2.817 -15.522 -14.506 1.00 93.31 515 ASP A N 1
ATOM 4042 C CA . ASP A 1 515 ? -2.543 -15.256 -15.921 1.00 93.31 515 ASP A CA 1
ATOM 4043 C C . ASP A 1 515 ? -1.090 -14.807 -16.161 1.00 93.31 515 ASP A C 1
ATOM 4045 O O . ASP A 1 515 ? -0.665 -14.601 -17.298 1.00 93.31 515 ASP A O 1
ATOM 4049 N N . GLY A 1 516 ? -0.305 -14.629 -15.092 1.00 94.75 516 GLY A N 1
ATOM 4050 C CA . GLY A 1 516 ? 1.105 -14.285 -15.183 1.00 94.75 516 GLY A CA 1
ATOM 4051 C C . GLY A 1 516 ? 1.358 -12.832 -15.573 1.00 94.75 516 GLY A C 1
ATOM 4052 O O . GLY A 1 516 ? 2.452 -12.512 -16.043 1.00 94.75 516 GLY A O 1
ATOM 4053 N N . ASN A 1 517 ? 0.388 -11.934 -15.384 1.00 96.56 517 ASN A N 1
ATOM 4054 C CA . ASN A 1 517 ? 0.578 -10.523 -15.695 1.00 96.56 517 ASN A CA 1
ATOM 4055 C C . ASN A 1 517 ? 1.571 -9.886 -14.712 1.00 96.56 517 ASN A C 1
ATOM 4057 O O . ASN A 1 517 ? 1.288 -9.697 -13.526 1.00 96.56 517 ASN A O 1
ATOM 4061 N N . VAL A 1 518 ? 2.730 -9.516 -15.254 1.00 97.25 518 VAL A N 1
ATOM 4062 C CA . VAL A 1 518 ? 3.836 -8.861 -14.550 1.00 97.25 518 VAL A CA 1
ATOM 4063 C C . VAL A 1 518 ? 4.197 -7.515 -15.182 1.00 97.25 518 VAL A C 1
ATOM 4065 O O . VAL A 1 518 ? 5.312 -7.041 -15.005 1.00 97.25 518 VAL A O 1
ATOM 4068 N N . ALA A 1 519 ? 3.269 -6.887 -15.910 1.00 96.88 519 ALA A N 1
ATOM 4069 C CA . ALA A 1 519 ? 3.516 -5.650 -16.648 1.00 96.88 519 ALA A CA 1
ATOM 4070 C C . ALA A 1 519 ? 4.019 -4.499 -15.756 1.00 96.88 519 ALA A C 1
ATOM 4072 O O . ALA A 1 519 ? 3.620 -4.347 -14.588 1.00 96.88 519 ALA A O 1
ATOM 4073 N N . VAL A 1 520 ? 4.864 -3.633 -16.327 1.00 97.31 520 VAL A N 1
ATOM 4074 C CA . VAL A 1 520 ? 5.351 -2.422 -15.657 1.00 97.31 520 VAL A CA 1
ATOM 4075 C C . VAL A 1 520 ? 4.266 -1.351 -15.766 1.00 97.31 520 VAL A C 1
ATOM 4077 O O . VAL A 1 520 ? 4.270 -0.515 -16.665 1.00 97.31 520 VAL A O 1
ATOM 4080 N N . SER A 1 521 ? 3.301 -1.409 -14.845 1.00 95.88 521 SER A N 1
ATOM 4081 C CA . SER A 1 521 ? 2.083 -0.589 -14.887 1.00 95.88 521 SER A CA 1
ATOM 4082 C C . SER A 1 521 ? 1.793 0.112 -13.545 1.00 95.88 521 SER A C 1
ATOM 4084 O O . SER A 1 521 ? 0.836 -0.230 -12.832 1.00 95.88 521 SER A O 1
ATOM 4086 N N . PRO A 1 522 ? 2.648 1.072 -13.133 1.00 97.38 522 PRO A N 1
ATOM 4087 C CA . PRO A 1 522 ? 2.449 1.829 -11.904 1.00 97.38 522 PRO A CA 1
ATOM 4088 C C . PRO A 1 522 ? 1.256 2.780 -12.026 1.00 97.38 522 PRO A C 1
ATOM 4090 O O . PRO A 1 522 ? 1.064 3.437 -13.049 1.00 97.38 522 PRO A O 1
ATOM 4093 N N . TYR A 1 523 ? 0.472 2.917 -10.958 1.00 96.38 523 TYR A N 1
ATOM 4094 C CA . TYR A 1 523 ? -0.565 3.946 -10.925 1.00 96.38 523 TYR A CA 1
ATOM 4095 C C . TYR A 1 523 ? 0.009 5.348 -10.673 1.00 96.38 523 TYR A C 1
ATOM 4097 O O . TYR A 1 523 ? 1.060 5.510 -10.037 1.00 96.38 523 TYR A O 1
ATOM 4105 N N . LYS A 1 524 ? -0.749 6.365 -11.088 1.00 95.88 524 LYS A N 1
ATOM 4106 C CA . LYS A 1 524 ? -0.589 7.765 -10.687 1.00 95.88 524 LYS A CA 1
ATOM 4107 C C . LYS A 1 524 ? -1.938 8.330 -10.258 1.00 95.88 524 LYS A C 1
ATOM 4109 O O . LYS A 1 524 ? -2.904 8.289 -11.007 1.00 95.88 524 LYS A O 1
ATOM 4114 N N . LYS A 1 525 ? -1.993 8.870 -9.043 1.00 92.69 525 LYS A N 1
ATOM 4115 C CA . LYS A 1 525 ? -3.169 9.514 -8.456 1.00 92.69 525 LYS A CA 1
ATOM 4116 C C . LYS A 1 525 ? -2.771 10.901 -7.975 1.00 92.69 525 LYS A C 1
ATOM 4118 O O . LYS A 1 525 ? -2.025 11.036 -7.001 1.00 92.69 525 LYS A O 1
ATOM 4123 N N . LYS A 1 526 ? -3.259 11.942 -8.655 1.00 89.31 526 LYS A N 1
ATOM 4124 C CA . LYS A 1 526 ? -2.777 13.323 -8.476 1.00 89.31 526 LYS A CA 1
ATOM 4125 C C . LYS A 1 526 ? -1.249 13.378 -8.649 1.00 89.31 526 LYS A C 1
ATOM 4127 O O . LYS A 1 526 ? -0.728 13.066 -9.716 1.00 89.31 526 LYS A O 1
ATOM 4132 N N . THR A 1 527 ? -0.528 13.733 -7.589 1.00 88.31 527 THR A N 1
ATOM 4133 C CA . THR A 1 527 ? 0.937 13.805 -7.543 1.00 88.31 527 THR A CA 1
ATOM 4134 C C . THR A 1 527 ? 1.594 12.537 -6.993 1.00 88.31 527 THR A C 1
ATOM 4136 O O . THR A 1 527 ? 2.812 12.404 -7.072 1.00 88.31 527 THR A O 1
ATOM 4139 N N . ILE A 1 528 ? 0.818 11.601 -6.436 1.00 91.69 528 ILE A N 1
ATOM 4140 C CA . ILE A 1 528 ? 1.329 10.383 -5.799 1.00 91.69 528 ILE A CA 1
ATOM 4141 C C . ILE A 1 528 ? 1.352 9.250 -6.824 1.00 91.69 528 ILE A C 1
ATOM 4143 O O . ILE A 1 528 ? 0.396 9.063 -7.576 1.00 91.69 528 ILE A O 1
ATOM 4147 N N . THR A 1 529 ? 2.429 8.468 -6.838 1.00 95.31 529 THR A N 1
ATOM 4148 C CA . THR A 1 529 ? 2.574 7.308 -7.729 1.00 95.31 529 THR A CA 1
ATOM 4149 C C . THR A 1 529 ? 2.869 6.046 -6.931 1.00 95.31 529 THR A C 1
ATOM 4151 O O . THR A 1 529 ? 3.385 6.117 -5.812 1.00 95.31 529 THR A O 1
ATOM 4154 N N . ALA A 1 530 ? 2.628 4.879 -7.534 1.00 94.62 530 ALA A N 1
ATOM 4155 C CA . ALA A 1 530 ? 3.093 3.604 -6.981 1.00 94.62 530 ALA A CA 1
ATOM 4156 C C . ALA A 1 530 ? 4.621 3.580 -6.765 1.00 94.62 530 ALA A C 1
ATOM 4158 O O . ALA A 1 530 ? 5.120 2.863 -5.898 1.00 94.62 530 ALA A O 1
ATOM 4159 N N . CYS A 1 531 ? 5.365 4.374 -7.541 1.00 94.81 531 CYS A N 1
ATOM 4160 C CA . CYS A 1 531 ? 6.823 4.422 -7.526 1.00 94.81 531 CYS A CA 1
ATOM 4161 C C . CYS A 1 531 ? 7.396 5.149 -6.298 1.00 94.81 531 CYS A C 1
ATOM 4163 O O . CYS A 1 531 ? 8.521 4.853 -5.909 1.00 94.81 531 CYS A O 1
ATOM 4165 N N . THR A 1 532 ? 6.641 6.052 -5.654 1.00 90.81 532 THR A N 1
ATOM 4166 C CA . THR A 1 532 ? 7.136 6.915 -4.558 1.00 90.81 532 THR A CA 1
ATOM 4167 C C . THR A 1 532 ? 7.737 6.133 -3.384 1.00 90.81 532 THR A C 1
ATOM 4169 O O . THR A 1 532 ? 8.701 6.587 -2.776 1.00 90.81 532 THR A O 1
ATOM 4172 N N . TYR A 1 533 ? 7.189 4.954 -3.080 1.00 85.44 533 TYR A N 1
ATOM 4173 C CA . TYR A 1 533 ? 7.668 4.072 -2.008 1.00 85.44 533 TYR A CA 1
ATOM 4174 C C . TYR A 1 533 ? 8.109 2.700 -2.539 1.00 85.44 533 TYR A C 1
ATOM 4176 O O . TYR A 1 533 ? 8.135 1.721 -1.795 1.00 85.44 533 TYR A O 1
ATOM 4184 N N . CYS A 1 534 ? 8.403 2.606 -3.839 1.00 92.50 534 CYS A N 1
ATOM 4185 C CA . CYS A 1 534 ? 8.811 1.362 -4.474 1.00 92.50 534 CYS A CA 1
ATOM 4186 C C . CYS A 1 534 ? 10.334 1.214 -4.444 1.00 92.50 534 CYS A C 1
ATOM 4188 O O . CYS A 1 534 ? 11.062 1.990 -5.056 1.00 92.50 534 CYS A O 1
ATOM 4190 N N . SER A 1 535 ? 10.801 0.148 -3.807 1.00 92.88 535 SER A N 1
ATOM 4191 C CA . SER A 1 535 ? 12.212 -0.243 -3.732 1.00 92.88 535 SER A CA 1
ATOM 4192 C C . SER A 1 535 ? 12.801 -0.775 -5.041 1.00 92.88 535 SER A C 1
ATOM 4194 O O . SER A 1 535 ? 14.001 -1.017 -5.130 1.00 92.88 535 SER A O 1
ATOM 4196 N N . TYR A 1 536 ? 11.958 -1.021 -6.045 1.00 95.00 536 TYR A N 1
ATOM 4197 C CA . TYR A 1 536 ? 12.306 -1.792 -7.242 1.00 95.00 536 TYR A CA 1
ATOM 4198 C C . TYR A 1 536 ? 12.384 -0.933 -8.510 1.00 95.00 536 TYR A C 1
ATOM 4200 O O . TYR A 1 536 ? 12.362 -1.470 -9.617 1.00 95.00 536 TYR A O 1
ATOM 4208 N N . SER A 1 537 ? 12.481 0.394 -8.370 1.00 93.19 537 SER A N 1
ATOM 4209 C CA . SER A 1 537 ? 12.573 1.330 -9.501 1.00 93.19 537 SER A CA 1
ATOM 4210 C C . SER A 1 537 ? 13.783 1.058 -10.402 1.00 93.19 537 SER A C 1
ATOM 4212 O O . SER A 1 537 ? 13.666 1.114 -11.621 1.00 93.19 537 SER A O 1
ATOM 4214 N N . SER A 1 538 ? 14.923 0.675 -9.820 1.00 93.75 538 SER A N 1
ATOM 4215 C CA . SER A 1 538 ? 16.133 0.293 -10.562 1.00 93.75 538 SER A CA 1
ATOM 4216 C C . SER A 1 538 ? 16.011 -1.040 -11.310 1.00 93.75 538 SER A C 1
ATOM 4218 O O . SER A 1 538 ? 16.801 -1.299 -12.214 1.00 93.75 538 SER A O 1
ATOM 4220 N N . VAL A 1 539 ? 15.035 -1.879 -10.941 1.00 96.06 539 VAL A N 1
ATOM 4221 C CA . VAL A 1 539 ? 14.769 -3.172 -11.587 1.00 96.06 539 VAL A CA 1
ATOM 4222 C C . VAL A 1 539 ? 13.775 -3.006 -12.731 1.00 96.06 539 VAL A C 1
ATOM 4224 O O . VAL A 1 539 ? 14.002 -3.551 -13.802 1.00 96.06 539 VAL A O 1
ATOM 4227 N N . CYS A 1 540 ? 12.687 -2.251 -12.526 1.00 95.38 540 CYS A N 1
ATOM 4228 C CA . CYS A 1 540 ? 11.697 -2.034 -13.586 1.00 95.38 540 CYS A CA 1
ATOM 4229 C C . CYS A 1 540 ? 12.163 -1.037 -14.650 1.00 95.38 540 CYS A C 1
ATOM 4231 O O . CYS A 1 540 ? 11.667 -1.078 -15.771 1.00 95.38 540 CYS A O 1
ATOM 4233 N N . GLN A 1 541 ? 13.077 -0.127 -14.288 1.00 95.06 541 GLN A N 1
ATOM 4234 C CA . GLN A 1 541 ? 13.599 0.916 -15.176 1.00 95.06 541 GLN A CA 1
ATOM 4235 C C . GLN A 1 541 ? 12.480 1.729 -15.847 1.00 95.06 541 GLN A C 1
ATOM 4237 O O . GLN A 1 541 ? 12.605 2.124 -16.999 1.00 95.06 541 GLN A O 1
ATOM 4242 N N . PHE A 1 542 ? 11.357 1.928 -15.147 1.00 95.75 542 PHE A N 1
ATOM 4243 C CA . PHE A 1 542 ? 10.199 2.640 -15.683 1.00 95.75 542 PHE A CA 1
ATOM 4244 C C . PHE A 1 542 ? 10.579 4.074 -16.055 1.00 95.75 542 PHE A C 1
ATOM 4246 O O . PHE A 1 542 ? 10.977 4.860 -15.193 1.00 95.75 542 PHE A O 1
ATOM 4253 N N . ASP A 1 543 ? 10.410 4.404 -17.329 1.00 93.88 543 ASP A N 1
ATOM 4254 C CA . ASP A 1 543 ? 10.809 5.678 -17.912 1.00 93.88 543 ASP A CA 1
ATOM 4255 C C . ASP A 1 543 ? 9.712 6.176 -18.853 1.00 93.88 543 ASP A C 1
ATOM 4257 O O . ASP A 1 543 ? 9.451 5.565 -19.887 1.00 93.88 543 ASP A O 1
ATOM 4261 N N . THR A 1 544 ? 9.074 7.294 -18.504 1.00 92.88 544 THR A N 1
ATOM 4262 C CA . THR A 1 544 ? 7.973 7.886 -19.277 1.00 92.88 544 THR A CA 1
ATOM 4263 C C . THR A 1 544 ? 8.392 8.438 -20.638 1.00 92.88 544 THR A C 1
ATOM 4265 O O . THR A 1 544 ? 7.517 8.750 -21.441 1.00 92.88 544 THR A O 1
ATOM 4268 N N . SER A 1 545 ? 9.695 8.581 -20.907 1.00 89.56 545 SER A N 1
ATOM 4269 C CA . SER A 1 545 ? 10.190 8.922 -22.245 1.00 89.56 545 SER A CA 1
ATOM 4270 C C . SER A 1 545 ? 10.019 7.766 -23.240 1.00 89.56 545 SER A C 1
ATOM 4272 O O . SER A 1 545 ? 9.903 8.005 -24.441 1.00 89.56 545 SER A O 1
ATOM 4274 N N . MET A 1 546 ? 9.927 6.520 -22.757 1.00 88.56 546 MET A N 1
ATOM 4275 C CA . MET A 1 546 ? 9.608 5.361 -23.592 1.00 88.56 546 MET A CA 1
ATOM 4276 C C . MET A 1 546 ? 8.115 5.331 -23.923 1.00 88.56 546 MET A C 1
ATOM 4278 O O . MET A 1 546 ? 7.265 5.621 -23.077 1.00 88.56 546 MET A O 1
ATOM 4282 N N . LYS A 1 547 ? 7.773 4.946 -25.156 1.00 85.44 547 LYS A N 1
ATOM 4283 C CA . LYS A 1 547 ? 6.386 4.933 -25.650 1.00 85.44 547 LYS A CA 1
ATOM 4284 C C . LYS A 1 547 ? 5.475 4.007 -24.838 1.00 85.44 547 LYS A C 1
ATOM 4286 O O . LYS A 1 547 ? 4.362 4.397 -24.498 1.00 85.44 547 LYS A O 1
ATOM 4291 N N . ASP A 1 548 ? 5.980 2.839 -24.460 1.00 87.75 548 ASP A N 1
ATOM 4292 C CA . ASP A 1 548 ? 5.183 1.801 -23.796 1.00 87.75 548 ASP A CA 1
ATOM 4293 C C . ASP A 1 548 ? 5.110 1.970 -22.272 1.00 87.75 548 ASP A C 1
ATOM 4295 O O . ASP A 1 548 ? 4.479 1.178 -21.575 1.00 87.75 548 ASP A O 1
ATOM 4299 N N . ASN A 1 549 ? 5.746 3.007 -21.725 1.00 92.88 549 ASN A N 1
ATOM 4300 C CA . ASN A 1 549 ? 5.702 3.316 -20.302 1.00 92.88 549 ASN A CA 1
ATOM 4301 C C . ASN A 1 549 ? 4.716 4.438 -20.035 1.00 92.88 549 ASN A C 1
ATOM 4303 O O . ASN A 1 549 ? 4.984 5.620 -20.269 1.00 92.88 549 ASN A O 1
ATOM 4307 N N . ARG A 1 550 ? 3.565 4.066 -19.485 1.00 93.44 550 ARG A N 1
ATOM 4308 C CA . ARG A 1 550 ? 2.533 5.007 -19.062 1.00 93.44 550 ARG A CA 1
ATOM 4309 C C . ARG A 1 550 ? 2.099 4.692 -17.643 1.00 93.44 550 ARG A C 1
ATOM 4311 O O . ARG A 1 550 ? 2.098 3.543 -17.206 1.00 93.44 550 ARG A O 1
ATOM 4318 N N . TYR A 1 551 ? 1.748 5.743 -16.912 1.00 95.88 551 TYR A N 1
ATOM 4319 C CA . TYR A 1 551 ? 1.073 5.571 -15.636 1.00 95.88 551 TYR A CA 1
ATOM 4320 C C . TYR A 1 551 ? -0.383 5.179 -15.880 1.00 95.88 551 TYR A C 1
ATOM 4322 O O . TYR A 1 551 ? -1.023 5.722 -16.777 1.00 95.88 551 TYR A O 1
ATOM 4330 N N . ARG A 1 552 ? -0.934 4.318 -15.021 1.00 95.31 552 ARG A N 1
ATOM 4331 C CA . ARG A 1 552 ? -2.392 4.174 -14.908 1.00 95.31 552 ARG A CA 1
ATOM 4332 C C . ARG A 1 552 ? -2.941 5.341 -14.103 1.00 95.31 552 ARG A C 1
ATOM 4334 O O . ARG A 1 552 ? -2.718 5.418 -12.891 1.00 95.31 552 ARG A O 1
ATOM 4341 N N . PHE A 1 553 ? -3.586 6.282 -14.779 1.00 95.00 553 PHE A N 1
ATOM 4342 C CA . PHE A 1 553 ? -4.137 7.468 -14.139 1.00 95.00 553 PHE A CA 1
ATOM 4343 C C . PHE A 1 553 ? -5.415 7.119 -13.383 1.00 95.00 553 PHE A C 1
ATOM 4345 O O . PHE A 1 553 ? -6.423 6.750 -13.970 1.00 95.00 553 PHE A O 1
ATOM 4352 N N . LEU A 1 554 ? -5.369 7.257 -12.060 1.00 94.94 554 LEU A N 1
ATOM 4353 C CA . LEU A 1 554 ? -6.523 7.028 -11.200 1.00 94.94 554 LEU A CA 1
ATOM 4354 C C . LEU A 1 554 ? -7.246 8.357 -10.995 1.00 94.94 554 LEU A C 1
ATOM 4356 O O . LEU A 1 554 ? -6.744 9.232 -10.276 1.00 94.94 554 LEU A O 1
ATOM 4360 N N . ALA A 1 555 ? -8.410 8.502 -11.627 1.00 92.31 555 ALA A N 1
ATOM 4361 C CA . ALA A 1 555 ? -9.237 9.696 -11.527 1.00 92.31 555 ALA A CA 1
ATOM 4362 C C . ALA A 1 555 ? -9.650 9.976 -10.071 1.00 92.31 555 ALA A C 1
ATOM 4364 O O . ALA A 1 555 ? -9.981 9.062 -9.305 1.00 92.31 555 ALA A O 1
ATOM 4365 N N . ASP A 1 556 ? -9.618 11.252 -9.685 1.00 91.31 556 ASP A N 1
ATOM 4366 C CA . ASP A 1 556 ? -10.090 11.716 -8.379 1.00 91.31 556 ASP A CA 1
ATOM 4367 C C . ASP A 1 556 ? -11.589 12.008 -8.454 1.00 91.31 556 ASP A C 1
ATOM 4369 O O . ASP A 1 556 ? -12.001 13.152 -8.617 1.00 91.31 556 ASP A O 1
ATOM 4373 N N . LEU A 1 557 ? -12.376 10.938 -8.405 1.00 92.12 557 LEU A N 1
ATOM 4374 C CA . LEU A 1 557 ? -13.834 10.986 -8.464 1.00 92.12 557 LEU A CA 1
ATOM 4375 C C . LEU A 1 557 ? -14.412 11.359 -7.094 1.00 92.12 557 LEU A C 1
ATOM 4377 O O . LEU A 1 557 ? -13.831 11.019 -6.054 1.00 92.12 557 LEU A O 1
ATOM 4381 N N . ASP A 1 558 ? -15.557 12.039 -7.094 1.00 92.69 558 ASP A N 1
ATOM 4382 C CA . ASP A 1 558 ? -16.303 12.293 -5.864 1.00 92.69 558 ASP A CA 1
ATOM 4383 C C . ASP A 1 558 ? -16.996 11.020 -5.341 1.00 92.69 558 ASP A C 1
ATOM 4385 O O . ASP A 1 558 ? -17.042 9.980 -6.002 1.00 92.69 558 ASP A O 1
ATOM 4389 N N . GLU A 1 559 ? -17.482 11.065 -4.098 1.00 90.94 559 GLU A N 1
ATOM 4390 C CA . GLU A 1 559 ? -18.074 9.881 -3.466 1.00 90.94 559 GLU A CA 1
ATOM 4391 C C . GLU A 1 559 ? -19.367 9.428 -4.156 1.00 90.94 559 GLU A C 1
ATOM 4393 O O . GLU A 1 559 ? -19.578 8.223 -4.290 1.00 90.94 559 GLU A O 1
ATOM 4398 N N . ASP A 1 560 ? -20.200 10.352 -4.639 1.00 90.94 560 ASP A N 1
ATOM 4399 C CA . ASP A 1 560 ? -21.481 10.029 -5.274 1.00 90.94 560 ASP A CA 1
ATOM 4400 C C . ASP A 1 560 ? -21.277 9.335 -6.627 1.00 90.94 560 ASP A C 1
ATOM 4402 O O . ASP A 1 560 ? -21.988 8.383 -6.964 1.00 90.94 560 ASP A O 1
ATOM 4406 N N . GLU A 1 561 ? -20.287 9.776 -7.400 1.00 92.88 561 GLU A N 1
ATOM 4407 C CA . GLU A 1 561 ? -19.873 9.137 -8.645 1.00 92.88 561 GLU A CA 1
ATOM 4408 C C . GLU A 1 561 ? -19.291 7.743 -8.390 1.00 92.88 561 GLU A C 1
ATOM 4410 O O . GLU A 1 561 ? -19.668 6.783 -9.066 1.00 92.88 561 GLU A O 1
ATOM 4415 N N . LEU A 1 562 ? -18.443 7.593 -7.367 1.00 94.19 562 LEU A N 1
ATOM 4416 C CA . LEU A 1 562 ? -17.892 6.293 -6.975 1.00 94.19 562 LEU A CA 1
ATOM 4417 C C . LEU A 1 562 ? -18.990 5.296 -6.593 1.00 94.19 562 LEU A C 1
ATOM 4419 O O . LEU A 1 562 ? -18.928 4.137 -7.007 1.00 94.19 562 LEU A O 1
ATOM 4423 N N . TRP A 1 563 ? -20.008 5.730 -5.844 1.00 94.00 563 TRP A N 1
ATOM 4424 C CA . TRP A 1 563 ? -21.156 4.887 -5.507 1.00 94.00 563 TRP A CA 1
ATOM 4425 C C . TRP A 1 563 ? -21.904 4.408 -6.748 1.00 94.00 563 TRP A C 1
ATOM 4427 O O . TRP A 1 563 ? -22.151 3.210 -6.877 1.00 94.00 563 TRP A O 1
ATOM 4437 N N . LYS A 1 564 ? -22.191 5.311 -7.694 1.00 92.75 564 LYS A N 1
ATOM 4438 C CA . LYS A 1 564 ? -22.851 4.961 -8.963 1.00 92.75 564 LYS A CA 1
ATOM 4439 C C . LYS A 1 564 ? -22.024 3.978 -9.792 1.00 92.75 564 LYS A C 1
ATOM 4441 O O . LYS A 1 564 ? -22.577 3.050 -10.381 1.00 92.75 564 LYS A O 1
ATOM 4446 N N . LEU A 1 565 ? -20.703 4.156 -9.842 1.00 92.94 565 LEU A N 1
ATOM 4447 C CA . LEU A 1 565 ? -19.811 3.261 -10.581 1.00 92.94 565 LEU A CA 1
ATOM 4448 C C . LEU A 1 565 ? -19.765 1.860 -9.964 1.00 92.94 565 LEU A C 1
ATOM 4450 O O . LEU A 1 565 ? -19.891 0.879 -10.693 1.00 92.94 565 LEU A O 1
ATOM 4454 N N . MET A 1 566 ? -19.652 1.756 -8.636 1.00 92.38 566 MET A N 1
ATOM 4455 C CA . MET A 1 566 ? -19.657 0.456 -7.952 1.00 92.38 566 MET A CA 1
ATOM 4456 C C . MET A 1 566 ? -21.005 -0.266 -8.077 1.00 92.38 566 MET A C 1
ATOM 4458 O O . MET A 1 566 ? -21.023 -1.486 -8.228 1.00 92.38 566 MET A O 1
ATOM 4462 N N . ASP A 1 567 ? -22.116 0.476 -8.042 1.00 89.69 567 ASP A N 1
ATOM 4463 C CA . ASP A 1 567 ? -23.471 -0.078 -8.142 1.00 89.69 567 ASP A CA 1
ATOM 4464 C C . ASP A 1 567 ? -23.814 -0.537 -9.570 1.00 89.69 567 ASP A C 1
ATOM 4466 O O . ASP A 1 567 ? -24.283 -1.652 -9.784 1.00 89.69 567 ASP A O 1
ATOM 4470 N N . SER A 1 568 ? -23.471 0.272 -10.581 1.00 82.06 568 SER A N 1
ATOM 4471 C CA . SER A 1 568 ? -23.695 -0.072 -11.997 1.00 82.06 568 SER A CA 1
ATOM 4472 C C . SER A 1 568 ? -22.873 -1.268 -12.489 1.00 82.06 568 SER A C 1
ATOM 4474 O O . SER A 1 568 ? -23.125 -1.780 -13.579 1.00 82.06 568 SER A O 1
ATOM 4476 N N . GLY A 1 569 ? -21.881 -1.711 -11.710 1.00 65.81 569 GLY A N 1
ATOM 4477 C CA . GLY A 1 569 ? -21.071 -2.883 -12.013 1.00 65.81 569 GLY A CA 1
ATOM 4478 C C . GLY A 1 569 ? -20.222 -2.761 -13.279 1.00 65.81 569 GLY A C 1
ATOM 4479 O O . GLY A 1 569 ? -19.758 -3.792 -13.758 1.00 65.81 569 GLY A O 1
ATOM 4480 N N . LYS A 1 570 ? -20.019 -1.550 -13.820 1.00 57.00 570 LYS A N 1
ATOM 4481 C CA . LYS A 1 570 ? -19.134 -1.325 -14.970 1.00 57.00 570 LYS A CA 1
ATOM 4482 C C . LYS A 1 570 ? -17.689 -1.626 -14.570 1.00 57.00 570 LYS A C 1
ATOM 4484 O O . LYS A 1 570 ? -17.139 -0.990 -13.673 1.00 57.00 570 LYS A O 1
ATOM 4489 N N . ASP A 1 571 ? -17.100 -2.622 -15.225 1.00 49.41 571 ASP A N 1
ATOM 4490 C CA . ASP A 1 571 ? -15.751 -3.099 -14.936 1.00 49.41 571 ASP A CA 1
ATOM 4491 C C . ASP A 1 571 ? -14.659 -2.077 -15.298 1.00 49.41 571 ASP A C 1
ATOM 4493 O O . ASP A 1 571 ? -14.829 -1.199 -16.144 1.00 49.41 571 ASP A O 1
ATOM 4497 N N . ARG A 1 572 ? -13.495 -2.245 -14.654 1.00 50.50 572 ARG A N 1
ATOM 4498 C CA . ARG A 1 572 ? -12.277 -1.410 -14.734 1.00 50.50 572 ARG A CA 1
ATOM 4499 C C . ARG A 1 572 ? -11.792 -1.043 -16.145 1.00 50.50 572 ARG A C 1
ATOM 4501 O O . ARG A 1 572 ? -10.993 -0.120 -16.258 1.00 50.50 572 ARG A O 1
ATOM 4508 N N . HIS A 1 573 ? -12.203 -1.755 -17.190 1.00 44.12 573 HIS A N 1
ATOM 4509 C CA . HIS A 1 573 ? -11.552 -1.667 -18.498 1.00 44.12 573 HIS A CA 1
ATOM 4510 C C . HIS A 1 573 ? -11.879 -0.409 -19.317 1.00 44.12 573 HIS A C 1
ATOM 4512 O O . HIS A 1 573 ? -11.092 -0.080 -20.197 1.00 44.12 573 HIS A O 1
ATOM 4518 N N . ASP A 1 574 ? -12.940 0.339 -18.992 1.00 35.28 574 ASP A N 1
ATOM 4519 C CA . ASP A 1 574 ? -13.362 1.491 -19.813 1.00 35.28 574 ASP A CA 1
ATOM 4520 C C . ASP A 1 574 ? -12.893 2.871 -19.309 1.00 35.28 574 ASP A C 1
ATOM 4522 O O . ASP A 1 574 ? -12.958 3.844 -20.058 1.00 35.28 574 ASP A O 1
ATOM 4526 N N . ASN A 1 575 ? -12.413 2.991 -18.062 1.00 39.84 575 ASN A N 1
ATOM 4527 C CA . ASN A 1 575 ? -12.105 4.300 -17.453 1.00 39.84 575 ASN A CA 1
ATOM 4528 C C . ASN A 1 575 ? -10.614 4.574 -17.191 1.00 39.84 575 ASN A C 1
ATOM 4530 O O . ASN A 1 575 ? -10.271 5.700 -16.821 1.00 39.84 575 ASN A O 1
ATOM 4534 N N . ASP A 1 576 ? -9.722 3.604 -17.421 1.00 44.12 576 ASP A N 1
ATOM 4535 C CA . ASP A 1 576 ? -8.278 3.858 -17.491 1.00 44.12 576 ASP A CA 1
ATOM 4536 C C . ASP A 1 576 ? -7.989 4.584 -18.819 1.00 44.12 576 ASP A C 1
ATOM 4538 O O . ASP A 1 576 ? -7.565 3.985 -19.807 1.00 44.12 576 ASP A O 1
ATOM 4542 N N . ARG A 1 577 ? -8.256 5.896 -18.879 1.00 37.12 577 ARG A N 1
ATOM 4543 C CA . ARG A 1 577 ? -7.828 6.718 -20.016 1.00 37.12 577 ARG A CA 1
ATOM 4544 C C . ARG A 1 577 ? -6.302 6.709 -20.064 1.00 37.12 577 ARG A C 1
ATOM 4546 O O . ARG A 1 577 ? -5.635 7.342 -19.244 1.00 37.12 577 ARG A O 1
ATOM 4553 N N . ILE A 1 578 ? -5.752 5.997 -21.042 1.00 36.91 578 ILE A N 1
ATOM 4554 C CA . ILE A 1 578 ? -4.397 6.234 -21.532 1.00 36.91 578 ILE A CA 1
ATOM 4555 C C . ILE A 1 578 ? -4.470 7.573 -22.274 1.00 36.91 578 ILE A C 1
ATOM 4557 O O . ILE A 1 578 ? -4.778 7.615 -23.459 1.00 36.91 578 ILE A O 1
ATOM 4561 N N . GLU A 1 579 ? -4.301 8.687 -21.561 1.00 37.62 579 GLU A N 1
ATOM 4562 C CA . GLU A 1 579 ? -4.102 9.974 -22.228 1.00 37.62 579 GLU A CA 1
ATOM 4563 C C . GLU A 1 579 ? -2.711 9.963 -22.870 1.00 37.62 579 GLU A C 1
ATOM 4565 O O . GLU A 1 579 ? -1.684 9.951 -22.182 1.00 37.62 579 GLU A O 1
ATOM 4570 N N . ASP A 1 580 ? -2.690 9.926 -24.203 1.00 32.28 580 ASP A N 1
ATOM 4571 C CA . ASP A 1 580 ? -1.503 10.221 -24.992 1.00 32.28 580 ASP A CA 1
ATOM 4572 C C . ASP A 1 580 ? -1.058 11.649 -24.667 1.00 32.28 580 ASP A C 1
ATOM 4574 O O . ASP A 1 580 ? -1.773 12.625 -24.891 1.00 32.28 580 ASP A O 1
ATOM 4578 N N . GLY A 1 581 ? 0.125 11.765 -24.066 1.00 33.81 581 GLY A N 1
ATOM 4579 C CA . GLY A 1 581 ? 0.719 13.040 -23.696 1.00 33.81 581 GLY A CA 1
ATOM 4580 C C . GLY A 1 581 ? 1.109 13.855 -24.926 1.00 33.81 581 GLY A C 1
ATOM 4581 O O . GLY A 1 581 ? 2.266 13.839 -25.328 1.00 33.81 581 GLY A O 1
ATOM 4582 N N . THR A 1 582 ? 0.165 14.611 -25.476 1.00 33.28 582 THR A N 1
ATOM 4583 C CA . THR A 1 582 ? 0.432 15.800 -26.292 1.00 33.28 582 THR A CA 1
ATOM 4584 C C . THR A 1 582 ? -0.237 16.994 -25.619 1.00 33.28 582 THR A C 1
ATOM 4586 O O . THR A 1 582 ? -1.325 17.419 -25.997 1.00 33.28 582 THR A O 1
ATOM 4589 N N . GLY A 1 583 ? 0.391 17.497 -24.556 1.00 28.67 583 GLY A N 1
ATOM 4590 C CA . GLY A 1 583 ? 0.070 18.804 -23.994 1.00 28.67 583 GLY A CA 1
ATOM 4591 C C . GLY A 1 583 ? 0.911 19.857 -24.700 1.00 28.67 583 GLY A C 1
ATOM 4592 O O . GLY A 1 583 ? 2.093 19.987 -24.395 1.00 28.67 583 GLY A O 1
ATOM 4593 N N . GLU A 1 584 ? 0.315 20.559 -25.661 1.00 29.94 584 GLU A N 1
ATOM 4594 C CA . GLU A 1 584 ? 0.849 21.815 -26.185 1.00 29.94 584 GLU A CA 1
ATOM 4595 C C . GLU A 1 584 ? 0.828 22.876 -25.075 1.00 29.94 584 GLU A C 1
ATOM 4597 O O . GLU A 1 584 ? -0.186 23.084 -24.402 1.00 29.94 584 GLU A O 1
ATOM 4602 N N . ASP A 1 585 ? 1.959 23.554 -24.893 1.00 31.12 585 ASP A N 1
ATOM 4603 C CA . ASP A 1 585 ? 2.093 24.722 -24.030 1.00 31.12 585 ASP A CA 1
ATOM 4604 C C . ASP A 1 585 ? 1.231 25.875 -24.570 1.00 31.12 585 ASP A C 1
ATOM 4606 O O . ASP A 1 585 ? 1.602 26.598 -25.496 1.00 31.12 585 ASP A O 1
ATOM 4610 N N . GLY A 1 586 ? 0.054 26.065 -23.974 1.00 27.75 586 GLY A N 1
ATOM 4611 C CA . GLY A 1 586 ? -0.818 27.204 -24.239 1.00 27.75 586 GLY A CA 1
ATOM 4612 C C . GLY A 1 586 ? -0.292 28.487 -23.596 1.00 27.75 586 GLY A C 1
ATOM 4613 O O . GLY A 1 586 ? -0.691 28.847 -22.489 1.00 27.75 586 GLY A O 1
ATOM 4614 N N . SER A 1 587 ? 0.571 29.218 -24.304 1.00 30.30 587 SER A N 1
ATOM 4615 C CA . SER A 1 587 ? 0.846 30.631 -24.028 1.00 30.30 587 SER A CA 1
ATOM 4616 C C . SER A 1 587 ? -0.380 31.478 -24.394 1.00 30.30 587 SER A C 1
ATOM 4618 O O . SER A 1 587 ? -0.616 31.771 -25.567 1.00 30.30 587 SER A O 1
ATOM 4620 N N . GLY A 1 588 ? -1.176 31.863 -23.395 1.00 27.14 588 GLY A N 1
ATOM 4621 C CA . GLY A 1 588 ? -2.313 32.770 -23.559 1.00 27.14 588 GLY A CA 1
ATOM 4622 C C . GLY A 1 588 ? -1.866 34.220 -23.748 1.00 27.14 588 GLY A C 1
ATOM 4623 O O . GLY A 1 588 ? -1.385 34.862 -22.815 1.00 27.14 588 GLY A O 1
ATOM 4624 N N . SER A 1 589 ? -2.047 34.735 -24.962 1.00 29.00 589 SER A N 1
ATOM 4625 C CA . SER A 1 589 ? -1.998 36.150 -25.314 1.00 29.00 589 SER A CA 1
ATOM 4626 C C . SER A 1 589 ? -3.284 36.853 -24.856 1.00 29.00 589 SER A C 1
ATOM 4628 O O . SER A 1 589 ? -4.380 36.522 -25.299 1.00 29.00 589 SER A O 1
ATOM 4630 N N . ASN A 1 590 ? -3.163 37.853 -23.979 1.00 29.02 590 ASN A N 1
ATOM 4631 C CA . ASN A 1 590 ? -4.279 38.738 -23.638 1.00 29.02 590 ASN A CA 1
ATOM 4632 C C . ASN A 1 590 ? -4.347 39.897 -24.640 1.00 29.02 590 ASN A C 1
ATOM 4634 O O . ASN A 1 590 ? -3.537 40.823 -24.593 1.00 29.02 590 ASN A O 1
ATOM 4638 N N . GLY A 1 591 ? -5.332 39.824 -25.535 1.00 26.98 591 GLY A N 1
ATOM 4639 C CA . GLY A 1 591 ? -5.800 40.924 -26.369 1.00 26.98 591 GLY A CA 1
ATOM 4640 C C . GLY A 1 591 ? -7.063 41.557 -25.783 1.00 26.98 591 GLY A C 1
ATOM 4641 O O . GLY A 1 591 ? -8.059 40.878 -25.566 1.00 26.98 591 GLY A O 1
ATOM 4642 N N . SER A 1 592 ? -6.952 42.858 -25.526 1.00 28.41 592 SER A N 1
ATOM 4643 C CA . SER A 1 592 ? -7.944 43.939 -25.582 1.00 28.41 592 SER A CA 1
ATOM 4644 C C . SER A 1 592 ? -9.444 43.602 -25.573 1.00 28.41 592 SER A C 1
ATOM 4646 O O . SER A 1 592 ? -9.974 43.018 -26.514 1.00 28.41 592 SER A O 1
ATOM 4648 N N . GLY A 1 593 ? -10.152 44.153 -24.585 1.00 27.05 593 GLY A N 1
ATOM 4649 C CA . GLY A 1 593 ? -11.610 44.253 -24.559 1.00 27.05 593 GLY A CA 1
ATOM 4650 C C . GLY A 1 593 ? -12.049 45.442 -23.708 1.00 27.05 593 GLY A C 1
ATOM 4651 O O . GLY A 1 593 ? -11.872 45.443 -22.496 1.00 27.05 593 GLY A O 1
ATOM 4652 N N . ASP A 1 594 ? -12.548 46.454 -24.404 1.00 27.78 594 ASP A N 1
ATOM 4653 C CA . ASP A 1 594 ? -13.000 47.778 -23.981 1.00 27.78 594 ASP A CA 1
ATOM 4654 C C . ASP A 1 594 ? -14.221 47.738 -23.032 1.00 27.78 594 ASP A C 1
ATOM 4656 O O . ASP A 1 594 ? -15.014 46.797 -23.091 1.00 27.78 594 ASP A O 1
ATOM 4660 N N . GLY A 1 595 ? -14.411 48.758 -22.182 1.00 27.56 595 GLY A N 1
ATOM 4661 C CA . GLY A 1 595 ? -15.569 48.787 -21.271 1.00 27.56 595 GLY A CA 1
ATOM 4662 C C . GLY A 1 595 ? -15.575 49.826 -20.145 1.00 27.56 595 GLY A C 1
ATOM 4663 O O . GLY A 1 595 ? -15.601 49.465 -18.977 1.00 27.56 595 GLY A O 1
ATOM 4664 N N . THR A 1 596 ? -15.567 51.108 -20.517 1.00 28.62 596 THR A N 1
ATOM 4665 C CA . THR A 1 596 ? -16.325 52.244 -19.933 1.00 28.62 596 THR A CA 1
ATOM 4666 C C . THR A 1 596 ? -16.720 52.280 -18.439 1.00 28.62 596 THR A C 1
ATOM 4668 O O . THR A 1 596 ? -17.493 51.452 -17.967 1.00 28.62 596 THR A O 1
ATOM 4671 N N . GLY A 1 597 ? -16.427 53.422 -17.795 1.00 28.25 597 GLY A N 1
ATOM 4672 C CA . GLY A 1 597 ? -17.240 53.994 -16.702 1.00 28.25 597 GLY A CA 1
ATOM 4673 C C . GLY A 1 597 ? -16.418 54.407 -15.476 1.00 28.25 597 GLY A C 1
ATOM 4674 O O . GLY A 1 597 ? -16.159 53.586 -14.613 1.00 28.25 597 GLY A O 1
ATOM 4675 N N . LYS A 1 598 ? -15.824 55.604 -15.472 1.00 27.36 598 LYS A N 1
ATOM 4676 C CA . LYS A 1 598 ? -16.356 56.874 -14.932 1.00 27.36 598 LYS A CA 1
ATOM 4677 C C . LYS A 1 598 ? -16.069 57.114 -13.438 1.00 27.36 598 LYS A C 1
ATOM 4679 O O . LYS A 1 598 ? -16.424 56.324 -12.577 1.00 27.36 598 LYS A O 1
ATOM 4684 N N . ASP A 1 599 ? -15.543 58.322 -13.236 1.00 29.05 599 ASP A N 1
ATOM 4685 C CA . ASP A 1 599 ? -15.656 59.208 -12.077 1.00 29.05 599 ASP A CA 1
ATOM 4686 C C . ASP A 1 599 ? -14.620 59.101 -10.946 1.00 29.05 599 ASP A C 1
ATOM 4688 O O . ASP A 1 599 ? -14.502 58.102 -10.247 1.00 29.05 599 ASP A O 1
ATOM 4692 N N . GLY A 1 600 ? -13.955 60.242 -10.703 1.00 27.95 600 GLY A N 1
ATOM 4693 C CA . GLY A 1 600 ? -13.722 60.693 -9.329 1.00 27.95 600 GLY A CA 1
ATOM 4694 C C . GLY A 1 600 ? -12.296 61.058 -8.916 1.00 27.95 600 GLY A C 1
ATOM 4695 O O . GLY A 1 600 ? -11.692 60.341 -8.137 1.00 27.95 600 GLY A O 1
ATOM 4696 N N . SER A 1 601 ? -11.843 62.244 -9.341 1.00 28.27 601 SER A N 1
ATOM 4697 C CA . SER A 1 601 ? -11.241 63.304 -8.496 1.00 28.27 601 SER A CA 1
ATOM 4698 C C . SER A 1 601 ? -10.059 63.035 -7.534 1.00 28.27 601 SER A C 1
ATOM 4700 O O . SER A 1 601 ? -10.173 62.267 -6.587 1.00 28.27 601 SER A O 1
ATOM 4702 N N . GLY A 1 602 ? -9.043 63.911 -7.635 1.00 27.95 602 GLY A N 1
ATOM 4703 C CA . GLY A 1 602 ? -8.209 64.388 -6.511 1.00 27.95 602 GLY A CA 1
ATOM 4704 C C . GLY A 1 602 ? -6.735 63.973 -6.609 1.00 27.95 602 GLY A C 1
ATOM 4705 O O . GLY A 1 602 ? -6.396 62.846 -6.295 1.00 27.95 602 GLY A O 1
ATOM 4706 N N . SER A 1 603 ? -5.852 64.760 -7.232 1.00 26.59 603 SER A N 1
ATOM 4707 C CA . SER A 1 603 ? -5.117 65.923 -6.687 1.00 26.59 603 SER A CA 1
ATOM 4708 C C . SER A 1 603 ? -3.999 65.594 -5.682 1.00 26.59 603 SER A C 1
ATOM 4710 O O . SER A 1 603 ? -4.269 65.028 -4.628 1.00 26.59 603 SER A O 1
ATOM 4712 N N . ASN A 1 604 ? -2.814 66.151 -5.977 1.00 30.22 604 ASN A N 1
ATOM 4713 C CA . ASN A 1 604 ? -1.605 66.325 -5.153 1.00 30.22 604 ASN A CA 1
ATOM 4714 C C . ASN A 1 604 ? -0.732 65.071 -4.964 1.00 30.22 604 ASN A C 1
ATOM 4716 O O . ASN A 1 604 ? -1.226 63.994 -4.685 1.00 30.22 604 ASN A O 1
ATOM 4720 N N . GLY A 1 605 ? 0.591 65.131 -5.061 1.00 29.36 605 GLY A N 1
ATOM 4721 C CA . GLY A 1 605 ? 1.499 66.258 -5.203 1.00 29.36 605 GLY A CA 1
ATOM 4722 C C . GLY A 1 605 ? 2.938 65.740 -5.151 1.00 29.36 605 GLY A C 1
ATOM 4723 O O . GLY A 1 605 ? 3.203 64.634 -4.689 1.00 29.36 605 GLY A O 1
ATOM 4724 N N . SER A 1 606 ? 3.822 66.563 -5.691 1.00 28.50 606 SER A N 1
ATOM 4725 C CA . SER A 1 606 ? 5.271 66.455 -5.823 1.00 28.50 606 SER A CA 1
ATOM 4726 C C . SER A 1 606 ? 6.020 66.021 -4.558 1.00 28.50 606 SER A C 1
ATOM 4728 O O . SER A 1 606 ? 5.601 66.341 -3.448 1.00 28.50 606 SER A O 1
ATOM 4730 N N . GLY A 1 607 ? 7.201 65.419 -4.729 1.00 30.55 607 GLY A N 1
ATOM 4731 C CA . GLY A 1 607 ? 8.154 65.268 -3.630 1.00 30.55 607 GLY A CA 1
ATOM 4732 C C . GLY A 1 607 ? 9.409 64.486 -3.994 1.00 30.55 607 GLY A C 1
ATOM 4733 O O . GLY A 1 607 ? 9.386 63.263 -4.003 1.00 30.55 607 GLY A O 1
ATOM 4734 N N . ASP A 1 608 ? 10.469 65.236 -4.285 1.00 32.22 608 ASP A N 1
ATOM 4735 C CA . ASP A 1 608 ? 11.878 64.856 -4.420 1.00 32.22 608 ASP A CA 1
ATOM 4736 C C . ASP A 1 608 ? 12.419 63.836 -3.403 1.00 32.22 608 ASP A C 1
ATOM 4738 O O . ASP A 1 608 ? 11.969 63.774 -2.259 1.00 32.22 608 ASP A O 1
ATOM 4742 N N . GLY A 1 609 ? 13.541 63.205 -3.778 1.00 30.98 609 GLY A N 1
ATOM 4743 C CA . GLY A 1 609 ? 14.651 63.026 -2.834 1.00 30.98 609 GLY A CA 1
ATOM 4744 C C . GLY A 1 609 ? 15.407 61.701 -2.917 1.00 30.98 609 GLY A C 1
ATOM 4745 O O . GLY A 1 609 ? 14.932 60.700 -2.400 1.00 30.98 609 GLY A O 1
ATOM 4746 N N . THR A 1 610 ? 16.592 61.745 -3.546 1.00 36.75 610 THR A N 1
ATOM 4747 C CA . THR A 1 610 ? 17.898 61.182 -3.099 1.00 36.75 610 THR A CA 1
ATOM 4748 C C . THR A 1 610 ? 17.876 59.933 -2.190 1.00 36.75 610 THR A C 1
ATOM 4750 O O . THR A 1 610 ? 17.294 59.962 -1.117 1.00 36.75 610 THR A O 1
ATOM 4753 N N . GLY A 1 611 ? 18.539 58.814 -2.485 1.00 38.53 611 GLY A N 1
ATOM 4754 C CA . GLY A 1 611 ? 19.923 58.696 -2.943 1.00 38.53 611 GLY A CA 1
ATOM 4755 C C . GLY A 1 611 ? 20.874 58.497 -1.754 1.00 38.53 611 GLY A C 1
ATOM 4756 O O . GLY A 1 611 ? 21.393 59.488 -1.257 1.00 38.53 611 GLY A O 1
ATOM 4757 N N . GLU A 1 612 ? 21.073 57.242 -1.335 1.00 41.12 612 GLU A N 1
ATOM 4758 C CA . GLU A 1 612 ? 22.337 56.625 -0.876 1.00 41.12 612 GLU A CA 1
ATOM 4759 C C . GLU A 1 612 ? 22.197 55.095 -0.867 1.00 41.12 612 GLU A C 1
ATOM 4761 O O . GLU A 1 612 ? 21.123 54.603 -0.443 1.00 41.12 612 GLU A O 1
#

Solvent-accessible surface area (backbone atoms only — not comparable to full-atom values): 37851 Å² total; per-residue (Å²): 134,83,76,89,85,71,86,85,90,86,73,61,64,44,51,97,87,63,49,80,41,78,73,58,70,65,58,60,52,48,47,68,78,40,75,83,66,85,84,83,54,99,85,66,68,81,92,50,66,82,79,74,98,67,60,70,67,67,52,48,55,51,48,52,55,48,51,50,42,41,70,76,70,43,89,61,43,72,66,56,58,54,52,48,50,56,41,50,74,32,83,91,34,28,66,59,49,51,53,50,62,59,51,73,77,62,70,74,65,45,73,61,38,54,55,72,56,23,37,74,53,46,42,87,58,30,70,47,34,53,72,54,50,24,40,34,57,32,16,28,29,59,32,37,43,46,64,51,70,54,61,73,79,85,87,68,99,68,93,46,77,68,54,54,35,57,49,51,53,52,53,52,49,56,50,52,53,48,30,64,74,71,70,49,62,55,64,81,65,56,68,69,59,50,45,55,51,45,47,54,53,51,54,54,53,61,62,69,78,48,91,74,64,60,86,70,38,76,68,42,57,50,50,52,52,51,50,43,53,35,50,43,54,41,53,54,49,50,22,52,49,43,58,38,21,66,45,43,79,73,41,66,64,46,27,26,22,96,89,34,87,37,64,44,52,72,45,74,33,98,88,74,50,45,38,34,29,33,50,72,40,53,29,34,30,36,36,76,59,97,88,18,27,32,38,31,41,38,37,79,32,56,56,93,63,63,71,47,70,66,39,38,74,64,33,63,52,50,56,62,59,53,51,50,50,51,54,39,53,52,52,49,59,54,52,62,67,74,70,64,74,81,79,82,74,94,71,94,77,87,80,80,85,83,86,80,84,90,76,90,83,88,89,85,91,85,90,84,87,86,84,88,86,86,85,85,84,84,88,83,88,85,80,87,85,85,87,83,91,86,80,91,79,91,78,80,86,83,93,83,84,78,90,76,90,67,87,72,80,77,42,64,56,38,80,39,32,36,34,31,38,50,52,63,78,80,87,72,92,72,62,97,83,58,49,73,68,55,51,49,51,51,46,38,55,75,46,32,26,27,30,42,32,43,66,39,68,72,61,50,38,34,60,36,63,81,54,78,39,68,41,49,59,48,46,42,23,42,41,97,87,66,46,80,42,90,46,44,55,37,44,76,65,53,50,50,38,50,48,53,42,53,53,51,48,52,35,54,52,50,47,40,51,50,63,12,51,29,38,62,46,33,33,29,43,90,91,49,44,48,63,79,84,43,91,50,54,87,75,54,60,81,43,74,89,43,90,88,35,56,63,45,48,50,79,90,66,55,72,71,59,49,51,52,44,49,65,70,62,69,64,79,83,81,69,60,63,78,73,79,88,77,81,77,86,80,81,82,80,89,75,86,84,87,83,88,83,86,88,82,86,82,83,88,79,89,81,89,80,84,90,134

Secondary structure (DSSP, 8-state):
---SS-------SB-TT--B-PPPHHHHHHHHH-TTPPP--SSSS-TTSPPPS--HHHHHHHHHHHHHHHHTT----TTHHHHHHHHHTSHHHHHHHHHHHHHHT---PPPPPPHHHHHHHHTTTEEEEHHHHHHHHH-HHHHIIIIIS---PPPP----HHHHHHHHHHHHHHHHHHHHHTT--STT--HHHHHHHHHHHHHHHHHHT-TTTTTT-HHHHHHHHHHHHHHHHHHHHHHHHHHT-S-EEEEEEEEESTTSSB--EEEE-TTS-EEEEEEEEEEEEEEE-SS-EEEEEEEEESS-----HHHHHTTS--HHHHHHHHHHHHHHHHHHTTS------S------------------------------------------------------S--------PPPEEEEEEEEEE---PPP---TT--HHHHHHHHHHHH--EEEEES-HHHHHHH-TT-SSB-SSSS-BB-TTS-B-S-SEE-HHHHHHHHHHHHHHHHHHHHHHHTT------EEETTEEGGGG-TTHHHH---TTSTT---EE-----HHHHHHHHHHT--GGGT-------------------------------------